Protein AF-0000000068853635 (afdb_homodimer)

InterPro domains:
  IPR000634 Serine/threonine dehydratase, pyridoxal-phosphate-binding site [PS00165] (50-63)
  IPR001926 Tryptophan synthase beta chain-like, PALP domain [PF00291] (19-96)
  IPR001926 Tryptophan synthase beta chain-like, PALP domain [PF00291] (135-318)
  IPR036052 Tryptophan synthase beta chain-like, PALP domain superfamily [G3DSA:3.40.50.1100] (12-57)
  IPR036052 Tryptophan synthase beta chain-like, PALP domain superfamily [G3DSA:3.40.50.1100] (58-98)
  IPR036052 Tryptophan synthase beta chain-like, PALP domain superfamily [G3DSA:3.40.50.1100] (142-321)
  IPR036052 Tryptophan synthase beta chain-like, PALP domain superfamily [SSF53686] (8-321)
  IPR050147 Serine/Threonine Dehydratase [PTHR48078] (134-330)

Sequence (672 aa):
MPIAPDRVRGALETIRSRVVRTPLLESPLLNELVRSRRGVADARVFVKAECLQHTGAFKFRGALHKLLCMDDETRGRGVCAFSSGNFAQAGAACLTRLPRRPSPLTIATSGRRPLPTTGLNPHRVRYSGGVVLGRTLLHPFDDEDVILGQGTLALELFEQHAEAGAAGGAGGGRVAPLSRLLVPTGGGGMAGGCCLARDAASPQTQVWAIEPEGALNTLYNTVFPPRGWWIQHVGTPATTICDALQANAPGHVTFAINSRGLAGAAAVGDADVIEAMRVAFETLKLVLEPSGALGLAALLSGQVPLRDGEGVAVVACGGNVALPDFLGLVQRERTQMPIAPDRVRGALETIRSRVVRTPLLESPLLNELVRSRRGVADARVFVKAECLQHTGAFKFRGALHKLLCMDDETRGRGVCAFSSGNFAQAGAACLTRLPRRPSPLTIATSGRRPLPTTGLNPHRVRYSGGVVLGRTLLHPFDDEDVILGQGTLALELFEQHAEAGAAGGAGGGRVAPLSRLLVPTGGGGMAGGCCLARDAASPQTQVWAIEPEGALNTLYNTVFPPRGWWIQHVGTPATTICDALQANAPGHVTFAINSRGLAGAAAVGDADVIEAMRVAFETLKLVLEPSGALGLAALLSGQVPLRDGEGVAVVACGGNVALPDFLGLVQRERTQ

Organism: Emiliania huxleyi (strain CCMP1516) (NCBI:txid280463)

Solvent-accessible surface area (backbone atoms only — not comparable to full-atom values): 33153 Å² total; per-residue (Å²): 128,86,79,63,34,63,52,22,56,56,37,34,68,72,38,55,65,79,48,63,86,50,54,72,42,69,33,69,48,47,24,51,51,45,21,63,72,66,72,37,92,37,48,44,52,36,36,37,37,23,17,60,20,60,87,23,19,42,40,29,42,10,39,41,37,36,58,69,70,44,51,68,69,60,44,54,57,10,37,28,25,68,32,50,48,65,47,29,50,17,40,47,52,41,37,70,41,46,86,60,76,63,31,46,31,32,31,18,27,82,80,52,80,62,48,80,62,76,68,45,60,66,89,39,52,40,79,32,79,44,88,60,87,83,34,45,73,49,54,89,24,58,30,72,50,24,14,29,19,33,7,30,59,44,46,52,46,55,52,50,51,52,53,42,24,73,47,27,34,77,75,62,40,78,50,52,63,55,48,32,37,29,28,43,32,26,36,26,14,52,44,24,11,34,32,30,22,26,65,57,75,37,70,78,39,35,36,28,40,27,24,45,60,38,27,53,21,16,55,46,42,64,62,55,44,56,95,82,50,64,71,76,54,52,72,57,75,58,69,50,78,33,70,85,25,56,36,54,43,48,28,72,60,16,40,65,45,35,64,72,44,46,71,46,59,36,63,37,52,65,69,44,21,44,50,26,30,52,47,34,34,68,51,54,19,33,38,47,15,51,48,12,14,36,16,51,15,29,56,69,69,58,56,48,93,81,58,67,57,34,18,38,35,25,35,29,39,20,16,78,48,57,67,71,59,48,50,53,55,61,55,53,55,75,75,103,128,85,80,61,33,62,52,23,56,57,36,35,69,73,38,55,62,78,50,62,85,51,54,72,42,68,34,69,50,47,24,49,50,45,20,63,73,67,73,37,91,36,47,43,52,35,36,37,37,24,18,61,21,60,88,22,21,44,42,30,41,10,38,42,37,36,57,69,72,43,52,68,69,60,44,52,59,10,36,30,25,67,33,51,48,67,46,30,48,14,40,50,51,41,38,71,41,45,85,60,76,62,30,47,32,33,31,17,27,84,79,54,78,63,47,81,61,77,69,48,61,66,90,40,54,40,80,33,80,45,87,59,85,83,34,46,72,49,56,88,24,58,31,72,51,24,14,28,18,32,7,29,57,44,46,51,47,54,51,50,50,52,52,40,23,72,46,26,34,77,76,61,42,80,50,52,63,54,50,33,36,30,28,43,32,26,35,26,13,50,45,24,11,34,33,31,23,26,65,57,75,38,69,78,38,34,36,27,39,27,25,44,58,39,26,54,21,18,55,46,40,65,61,54,45,57,96,80,50,63,72,75,54,52,70,59,76,57,73,50,79,33,70,83,25,54,36,53,42,49,28,70,61,17,41,66,44,34,64,72,45,47,71,46,59,36,64,36,50,65,70,43,21,44,50,26,31,51,48,35,34,66,50,54,19,33,37,47,16,51,48,12,13,34,16,52,14,28,57,67,70,58,56,49,92,80,58,69,58,34,19,38,35,24,37,29,40,20,16,79,48,55,67,70,59,48,51,55,55,60,54,53,56,74,75,102

Foldseek 3Di:
DDDALCVLVVLCVLCVVPKDLADWDWFPVLQVLLCVLQVFDAETEIERLQCPMVLRFLLLQLLLQVLSPDDPVQVQQAEEEEAQDSNLLSNQVNLVPDPDDRGAYEYQHCPDPRDPSVPRPVVRYHYDVDDDPSHHYDYSAQDPRSLSRLLNSLLSVLVNQCVCQVVCHVPNHRRFQAAEEEEEAAQQSNVLSVLSSCVVRPVNYAYEYEYAPQAPQECQCDLVNDPPPHRVQQPPAGDEQQVVRRHSYHHPNSCVRCSPRHPYYFYAYRLLLLVQQVCCCVGVVAAARSSLSRRVSCSSVVRDDDHHRHYYYYYSGGRDDDPVRNCVSNVVSVVD/DDDALCVLVVLCVLCVVPKDLADWDWFPVLQVLLCVLQVFDAETEIERLQCPMVLRFLLLQLLLQVLSPDDPVQQQQAEEEEAQDSNLLSNQVNLVPDPDDRGAYEYQHCPDPRDPSVPRPVVRYHYDVDDDPSHHYDYSAQDPRSLSRLLNSLLSVLVNQCVCQVVCHVPNHRRFQAAEEEEEAAQQSNVLSVLSNCVVRPVNYAYEYEYAPQAPQECQCDQVNDPPPHRVQQPPAGDEQQVVRRHSYHHPNSCVRCSPRHPYYFYAYRLLLLVQQVCCCVGVVAAARSSLSRRVSCSSVVRDDDHHRHYYYYYSGGRDDDPVRNCVSNVVSVVD

Radius of gyration: 24.74 Å; Cα contacts (8 Å, |Δi|>4): 1586; chains: 2; bounding box: 59×78×57 Å

Secondary structure (DSSP, 8-state):
-PPPTTHHHHHHHHHGGGS----EE--HHHHHHHHHHHT-S-EEEEEE-GGGSGGGBTHHHHHHHHHHHS-HHHHHT-EEEESSSHHHHHHHHHHHHSSSS-PPEEEE-SSS-----TTS-TTTEEEESSPPTTSEEE-SSS-HHHHHHHHHHHHHHHHHHHHHHHT-TTTSS-PPPEEEEEEE-SSSHHHHHHHHHHHHH-TTSEEEEEEETT---SHHHHHS--TT--STTTTPPP-SS-GGG--SS--HHHHHHHHHH-SEEEEE-HHHHHHHHHHHHHHH-B---GGGGHHHHHHHHT-S---TTEEEEEE--B----HHHHHHHHHHGGG-/-PPPTTHHHHHHHHHGGGS----EE--HHHHHHHHHHHT-S-EEEEEE-GGGSGGGBTHHHHHHHHHHHS-HHHHHT-EEEESSSHHHHHHHHHHHHSSSS-PPEEEE-SSSPPP--TTS-TTTEEEESSPPTTSEEE-SSS-HHHHHHHHHHHHHHHHHHHHHHHTTTTTSSPPPPEEEEEEE-SSSHHHHHHHHHHHHH-TTSEEEEEEETT---SHHHHHS--TT--STTTTPPP-SS-GGG--SS--HHHHHHHHHH-SEEEEE-HHHHHHHHHHHHHHH-B---GGGGHHHHHHHHT-S---TTEEEEEE--B----HHHHHHHHHHGGG-

Structure (mmCIF, N/CA/C/O backbone):
data_AF-0000000068853635-model_v1
#
loop_
_entity.id
_entity.type
_entity.pdbx_description
1 polymer 'Tryptophan synthase beta chain-like PALP domain-containing protein'
#
loop_
_atom_site.group_PDB
_atom_site.id
_atom_site.type_symbol
_atom_site.label_atom_id
_atom_site.label_alt_id
_atom_site.label_comp_id
_atom_site.label_asym_id
_atom_site.label_entity_id
_atom_site.label_seq_id
_atom_site.pdbx_PDB_ins_code
_atom_site.Cartn_x
_atom_site.Cartn_y
_atom_site.Cartn_z
_atom_site.occupancy
_atom_site.B_iso_or_equiv
_atom_site.auth_seq_id
_atom_site.auth_comp_id
_atom_site.auth_asym_id
_atom_site.auth_atom_id
_atom_site.pdbx_PDB_model_num
ATOM 1 N N . MET A 1 1 ? 7.695 -37.344 -2.398 1 55.78 1 MET A N 1
ATOM 2 C CA . MET A 1 1 ? 6.809 -37.344 -1.239 1 55.78 1 MET A CA 1
ATOM 3 C C . MET A 1 1 ? 6.031 -36.031 -1.172 1 55.78 1 MET A C 1
ATOM 5 O O . MET A 1 1 ? 6.551 -34.969 -1.535 1 55.78 1 MET A O 1
ATOM 9 N N . PRO A 1 2 ? 4.766 -36.125 -0.905 1 79.69 2 PRO A N 1
ATOM 10 C CA . PRO A 1 2 ? 3.967 -34.906 -0.801 1 79.69 2 PRO A CA 1
ATOM 11 C C . PRO A 1 2 ? 4.516 -33.938 0.233 1 79.69 2 PRO A C 1
ATOM 13 O O . PRO A 1 2 ? 5.086 -34.344 1.244 1 79.69 2 PRO A O 1
ATOM 16 N N . ILE A 1 3 ? 4.723 -32.719 -0.139 1 89.69 3 ILE A N 1
ATOM 17 C CA . ILE A 1 3 ? 5.168 -31.672 0.769 1 89.69 3 ILE A CA 1
ATOM 18 C C . ILE A 1 3 ? 4.137 -31.469 1.876 1 89.69 3 ILE A C 1
ATOM 20 O O . ILE A 1 3 ? 2.953 -31.25 1.6 1 89.69 3 ILE A O 1
ATOM 24 N N . ALA A 1 4 ? 4.531 -31.656 3.166 1 92.81 4 ALA A N 1
ATOM 25 C CA . ALA A 1 4 ? 3.635 -31.422 4.297 1 92.81 4 ALA A CA 1
ATOM 26 C C . ALA A 1 4 ? 3.213 -29.969 4.379 1 92.81 4 ALA A C 1
ATOM 28 O O . ALA A 1 4 ? 4.059 -29.062 4.348 1 92.81 4 ALA A O 1
ATOM 29 N N . PRO A 1 5 ? 1.964 -29.734 4.574 1 93 5 PRO A N 1
ATOM 30 C CA . PRO A 1 5 ? 1.455 -28.359 4.586 1 93 5 PRO A CA 1
ATOM 31 C C . PRO A 1 5 ? 2.09 -27.516 5.684 1 93 5 PRO A C 1
ATOM 33 O O . PRO A 1 5 ? 2.318 -26.312 5.484 1 93 5 PRO A O 1
ATOM 36 N N . ASP A 1 6 ? 2.48 -28.094 6.703 1 94.88 6 ASP A N 1
ATOM 37 C CA . ASP A 1 6 ? 2.99 -27.344 7.848 1 94.88 6 ASP A CA 1
ATOM 38 C C . ASP A 1 6 ? 4.387 -26.797 7.562 1 94.88 6 ASP A C 1
ATOM 40 O O . ASP A 1 6 ? 4.875 -25.922 8.289 1 94.88 6 ASP A O 1
ATOM 44 N N . ARG A 1 7 ? 4.969 -27.25 6.555 1 97.06 7 ARG A N 1
ATOM 45 C CA . ARG A 1 7 ? 6.297 -26.75 6.191 1 97.06 7 ARG A CA 1
ATOM 46 C C . ARG A 1 7 ? 6.246 -25.281 5.789 1 97.06 7 ARG A C 1
ATOM 48 O O . ARG A 1 7 ? 7.258 -24.594 5.848 1 97.06 7 ARG A O 1
ATOM 55 N N . VAL A 1 8 ? 5.102 -24.797 5.359 1 98.19 8 VAL A N 1
ATOM 56 C CA . VAL A 1 8 ? 4.961 -23.391 5.02 1 98.19 8 VAL A CA 1
ATOM 57 C C . VAL A 1 8 ? 5.137 -22.531 6.273 1 98.19 8 VAL A C 1
ATOM 59 O O . VAL A 1 8 ? 5.668 -21.422 6.207 1 98.19 8 VAL A O 1
ATOM 62 N N . ARG A 1 9 ? 4.762 -23.078 7.406 1 97.88 9 ARG A N 1
ATOM 63 C CA . ARG A 1 9 ? 4.949 -22.359 8.664 1 97.88 9 ARG A CA 1
ATOM 64 C C . ARG A 1 9 ? 6.434 -22.219 9 1 97.88 9 ARG A C 1
ATOM 66 O O . ARG A 1 9 ? 6.867 -21.172 9.477 1 97.88 9 ARG A O 1
ATOM 73 N N . GLY A 1 10 ? 7.117 -23.312 8.797 1 97.62 10 GLY A N 1
ATOM 74 C CA . GLY A 1 10 ? 8.555 -23.25 8.969 1 97.62 10 GLY A CA 1
ATOM 75 C C . GLY A 1 10 ? 9.219 -22.234 8.055 1 97.62 10 GLY A C 1
ATOM 76 O O . GLY A 1 10 ? 10.133 -21.516 8.477 1 97.62 10 GLY A O 1
ATOM 77 N N . ALA A 1 11 ? 8.758 -22.172 6.832 1 98.38 11 ALA A N 1
ATOM 78 C CA . ALA A 1 11 ? 9.273 -21.203 5.879 1 98.38 11 ALA A CA 1
ATOM 79 C C . ALA A 1 11 ? 9.031 -19.766 6.363 1 98.38 11 ALA A C 1
ATOM 81 O O . ALA A 1 11 ? 9.906 -18.906 6.254 1 98.38 11 ALA A O 1
ATOM 82 N N . LEU A 1 12 ? 7.82 -19.484 6.891 1 98.06 12 LEU A N 1
ATOM 83 C CA . LEU A 1 12 ? 7.492 -18.156 7.402 1 98.06 12 LEU A CA 1
ATOM 84 C C . LEU A 1 12 ? 8.43 -17.781 8.547 1 98.06 12 LEU A C 1
ATOM 86 O O . LEU A 1 12 ? 8.914 -16.641 8.602 1 98.06 12 LEU A O 1
ATOM 90 N N . GLU A 1 13 ? 8.695 -18.672 9.453 1 96.56 13 GLU A N 1
ATOM 91 C CA . GLU A 1 13 ? 9.609 -18.391 10.562 1 96.56 13 GLU A CA 1
ATOM 92 C C . GLU A 1 13 ? 11 -18.031 10.062 1 96.56 13 GLU A C 1
ATOM 94 O O . GLU A 1 13 ? 11.68 -17.188 10.648 1 96.56 13 GLU A O 1
ATOM 99 N N . THR A 1 14 ? 11.359 -18.672 9.023 1 95.44 14 THR A N 1
ATOM 100 C CA . THR A 1 14 ? 12.68 -18.469 8.453 1 95.44 14 THR A CA 1
ATOM 101 C C . THR A 1 14 ? 12.805 -17.078 7.859 1 95.44 14 THR A C 1
ATOM 103 O O . THR A 1 14 ? 13.852 -16.422 7.988 1 95.44 14 THR A O 1
ATOM 106 N N . ILE A 1 15 ? 11.664 -16.547 7.266 1 95.31 15 ILE A N 1
ATOM 107 C CA . ILE A 1 15 ? 11.859 -15.336 6.469 1 95.31 15 ILE A CA 1
ATOM 108 C C . ILE A 1 15 ? 11.172 -14.148 7.145 1 95.31 15 ILE A C 1
ATOM 110 O O . ILE A 1 15 ? 11.328 -13.008 6.719 1 95.31 15 ILE A O 1
ATOM 114 N N . ARG A 1 16 ? 10.445 -14.32 8.188 1 93 16 ARG A N 1
ATOM 115 C CA . ARG A 1 16 ? 9.516 -13.359 8.773 1 93 16 ARG A CA 1
ATOM 116 C C . ARG A 1 16 ? 10.211 -12.031 9.062 1 93 16 ARG A C 1
ATOM 118 O O . ARG A 1 16 ? 9.641 -10.961 8.836 1 93 16 ARG A O 1
ATOM 125 N N . SER A 1 17 ? 11.398 -12.07 9.492 1 87.81 17 SER A N 1
ATOM 126 C CA . SER A 1 17 ? 12.086 -10.852 9.914 1 87.81 17 SER A CA 1
ATOM 127 C C . SER A 1 17 ? 12.703 -10.125 8.727 1 87.81 17 SER A C 1
ATOM 129 O O . SER A 1 17 ? 13.227 -9.016 8.875 1 87.81 17 SER A O 1
ATOM 131 N N . ARG A 1 18 ? 12.562 -10.695 7.555 1 89.19 18 ARG A N 1
ATOM 132 C CA . ARG A 1 18 ? 13.273 -10.125 6.414 1 89.19 18 ARG A CA 1
ATOM 133 C C . ARG A 1 18 ? 12.312 -9.781 5.281 1 89.19 18 ARG A C 1
ATOM 135 O O . ARG A 1 18 ? 12.742 -9.328 4.215 1 89.19 18 ARG A O 1
ATOM 142 N N . VAL A 1 19 ? 11.102 -10.039 5.512 1 91.81 19 VAL A N 1
ATOM 143 C CA . VAL A 1 19 ? 10.086 -9.68 4.523 1 91.81 19 VAL A CA 1
ATOM 144 C C . VAL A 1 19 ? 9.133 -8.641 5.113 1 91.81 19 VAL A C 1
ATOM 146 O O . VAL A 1 19 ? 9.047 -8.492 6.332 1 91.81 19 VAL A O 1
ATOM 149 N N . VAL A 1 20 ? 8.523 -7.926 4.211 1 89.56 20 VAL A N 1
ATOM 150 C CA . VAL A 1 20 ? 7.434 -7.047 4.621 1 89.56 20 VAL A CA 1
ATOM 151 C C . VAL A 1 20 ? 6.168 -7.871 4.848 1 89.56 20 VAL A C 1
ATOM 153 O O . VAL A 1 20 ? 5.777 -8.672 3.992 1 89.56 20 VAL A O 1
ATOM 156 N N . ARG A 1 21 ? 5.617 -7.773 6.105 1 92.69 21 ARG A N 1
ATOM 157 C CA . ARG A 1 21 ? 4.246 -8.258 6.25 1 92.69 21 ARG A CA 1
ATOM 158 C C . ARG A 1 21 ? 3.271 -7.363 5.492 1 92.69 21 ARG A C 1
ATOM 160 O O . ARG A 1 21 ? 2.703 -6.43 6.066 1 92.69 21 ARG A O 1
ATOM 167 N N . THR A 1 22 ? 3.104 -7.68 4.211 1 95.38 22 THR A N 1
ATOM 168 C CA . THR A 1 22 ? 2.305 -6.805 3.359 1 95.38 22 THR A CA 1
ATOM 169 C C . THR A 1 22 ? 0.861 -6.746 3.848 1 95.38 22 THR A C 1
ATOM 171 O O . THR A 1 22 ? 0.356 -7.711 4.426 1 95.38 22 THR A O 1
ATOM 174 N N . PRO A 1 23 ? 0.179 -5.656 3.67 1 93.69 23 PRO A N 1
ATOM 175 C CA . PRO A 1 23 ? -1.163 -5.5 4.238 1 93.69 23 PRO A CA 1
ATOM 176 C C . PRO A 1 23 ? -2.221 -6.305 3.484 1 93.69 23 PRO A C 1
ATOM 178 O O . PRO A 1 23 ? -2.016 -6.664 2.322 1 93.69 23 PRO A O 1
ATOM 181 N N . LEU A 1 24 ? -3.203 -6.707 4.203 1 95.06 24 LEU A N 1
ATOM 182 C CA . LEU A 1 24 ? -4.473 -7.145 3.637 1 95.06 24 LEU A CA 1
ATOM 183 C C . LEU A 1 24 ? -5.469 -5.992 3.57 1 95.06 24 LEU A C 1
ATOM 185 O O . LEU A 1 24 ? -6.004 -5.57 4.598 1 95.06 24 LEU A O 1
ATOM 189 N N . LEU A 1 25 ? -5.73 -5.559 2.355 1 94.12 25 LEU A N 1
ATOM 190 C CA . LEU A 1 25 ? -6.504 -4.332 2.18 1 94.12 25 LEU A CA 1
ATOM 191 C C . LEU A 1 25 ? -7.965 -4.648 1.88 1 94.12 25 LEU A C 1
ATOM 193 O O . LEU A 1 25 ? -8.266 -5.668 1.257 1 94.12 25 LEU A O 1
ATOM 197 N N . GLU A 1 26 ? -8.797 -3.801 2.318 1 90.88 26 GLU A N 1
ATOM 198 C CA . GLU A 1 26 ? -10.211 -3.768 1.957 1 90.88 26 GLU A CA 1
ATOM 199 C C . GLU A 1 26 ? -10.672 -2.346 1.652 1 90.88 26 GLU A C 1
ATOM 201 O O . GLU A 1 26 ? -10.281 -1.4 2.342 1 90.88 26 GLU A O 1
ATOM 206 N N . SER A 1 27 ? -11.414 -2.232 0.584 1 89 27 SER A N 1
ATOM 207 C CA . SER A 1 27 ? -11.945 -0.941 0.157 1 89 27 SER A CA 1
ATOM 208 C C . SER A 1 27 ? -13.461 -0.979 0.035 1 89 27 SER A C 1
ATOM 210 O O . SER A 1 27 ? -14.008 -1.791 -0.714 1 89 27 SER A O 1
ATOM 212 N N . PRO A 1 28 ? -14.148 -0.099 0.731 1 83.56 28 PRO A N 1
ATOM 213 C CA . PRO A 1 28 ? -15.602 -0.037 0.565 1 83.56 28 PRO A CA 1
ATOM 214 C C . PRO A 1 28 ? -16.016 0.24 -0.877 1 83.56 28 PRO A C 1
ATOM 216 O O . PRO A 1 28 ? -17.031 -0.289 -1.343 1 83.56 28 PRO A O 1
ATOM 219 N N . LEU A 1 29 ? -15.242 1.079 -1.535 1 85.94 29 LEU A N 1
ATOM 220 C CA . LEU A 1 29 ? -15.531 1.387 -2.932 1 85.94 29 LEU A CA 1
ATOM 221 C C . LEU A 1 29 ? -15.398 0.142 -3.803 1 85.94 29 LEU A C 1
ATOM 223 O O . LEU A 1 29 ? -16.219 -0.085 -4.699 1 85.94 29 LEU A O 1
ATOM 227 N N . LEU A 1 30 ? -14.383 -0.593 -3.516 1 93.31 30 LEU A N 1
ATOM 228 C CA . LEU A 1 30 ? -14.188 -1.833 -4.258 1 93.31 30 LEU A CA 1
ATOM 229 C C . LEU A 1 30 ? -15.305 -2.828 -3.957 1 93.31 30 LEU A C 1
ATOM 231 O O . LEU A 1 30 ? -15.828 -3.477 -4.867 1 93.31 30 LEU A O 1
ATOM 235 N N . ASN A 1 31 ? -15.656 -2.975 -2.717 1 91.44 31 ASN A N 1
ATOM 236 C CA . ASN A 1 31 ? -16.766 -3.848 -2.332 1 91.44 31 ASN A CA 1
ATOM 237 C C . ASN A 1 31 ? -18.047 -3.479 -3.066 1 91.44 31 ASN A C 1
ATOM 239 O O . ASN A 1 31 ? -18.719 -4.348 -3.625 1 91.44 31 ASN A O 1
ATOM 243 N N . GLU A 1 32 ? -18.328 -2.217 -3.08 1 89.62 32 GLU A N 1
ATOM 244 C CA . GLU A 1 32 ? -19.531 -1.741 -3.74 1 89.62 32 GLU A CA 1
ATOM 245 C C . GLU A 1 32 ? -19.5 -2.029 -5.238 1 89.62 32 GLU A C 1
ATOM 247 O O . GLU A 1 32 ? -20.5 -2.465 -5.816 1 89.62 32 GLU A O 1
ATOM 252 N N . LEU A 1 33 ? -18.391 -1.762 -5.809 1 93.12 33 LEU A N 1
ATOM 253 C CA . LEU A 1 33 ? -18.219 -2.004 -7.234 1 93.12 33 LEU A CA 1
ATOM 254 C C . LEU A 1 33 ? -18.438 -3.477 -7.566 1 93.12 33 LEU A C 1
ATOM 256 O O . LEU A 1 33 ? -19.156 -3.803 -8.516 1 93.12 33 LEU A O 1
ATOM 260 N N . VAL A 1 34 ? -17.859 -4.344 -6.785 1 95.94 34 VAL A N 1
ATOM 261 C CA . VAL A 1 34 ? -17.969 -5.777 -7.02 1 95.94 34 VAL A CA 1
ATOM 262 C C . VAL A 1 34 ? -19.422 -6.223 -6.789 1 95.94 34 VAL A C 1
ATOM 264 O O . VAL A 1 34 ? -19.969 -6.988 -7.582 1 95.94 34 VAL A O 1
ATOM 267 N N . ARG A 1 35 ? -20.047 -5.723 -5.762 1 94.31 35 ARG A N 1
ATOM 268 C CA . ARG A 1 35 ? -21.438 -6.07 -5.492 1 94.31 35 ARG A CA 1
ATOM 269 C C . ARG A 1 35 ? -22.328 -5.66 -6.648 1 94.31 35 ARG A C 1
ATOM 271 O O . ARG A 1 35 ? -23.172 -6.449 -7.098 1 94.31 35 ARG A O 1
ATOM 278 N N . SER A 1 36 ? -22.109 -4.504 -7.074 1 94.56 36 SER A N 1
ATOM 279 C CA . SER A 1 36 ? -22.906 -3.982 -8.172 1 94.56 36 SER A CA 1
ATOM 280 C C . SER A 1 36 ? -22.688 -4.785 -9.453 1 94.56 36 SER A C 1
ATOM 282 O O . SER A 1 36 ? -23.656 -5.195 -10.109 1 94.56 36 SER A O 1
ATOM 284 N N . ARG A 1 37 ? -21.484 -5.066 -9.828 1 95.06 37 ARG A N 1
ATOM 285 C CA . ARG A 1 37 ? -21.141 -5.754 -11.07 1 95.06 37 ARG A CA 1
ATOM 286 C C . ARG A 1 37 ? -21.578 -7.215 -11.023 1 95.06 37 ARG A C 1
ATOM 288 O O . ARG A 1 37 ? -21.953 -7.789 -12.047 1 95.06 37 ARG A O 1
ATOM 295 N N . ARG A 1 38 ? -21.469 -7.766 -9.852 1 96.19 38 ARG A N 1
ATOM 296 C CA . ARG A 1 38 ? -21.688 -9.203 -9.734 1 96.19 38 ARG A CA 1
ATOM 297 C C . ARG A 1 38 ? -23.125 -9.5 -9.32 1 96.19 38 ARG A C 1
ATOM 299 O O . ARG A 1 38 ? -23.531 -10.664 -9.258 1 96.19 38 ARG A O 1
ATOM 306 N N . GLY A 1 39 ? -23.938 -8.516 -9.023 1 94.94 39 GLY A N 1
ATOM 307 C CA . GLY A 1 39 ? -25.344 -8.68 -8.68 1 94.94 39 GLY A CA 1
ATOM 308 C C . GLY A 1 39 ? -25.562 -9.359 -7.348 1 94.94 39 GLY A C 1
ATOM 309 O O . GLY A 1 39 ? -26.438 -10.234 -7.223 1 94.94 39 GLY A O 1
ATOM 310 N N . VAL A 1 40 ? -24.688 -9.047 -6.391 1 93.81 40 VAL A N 1
ATOM 311 C CA . VAL A 1 40 ? -24.844 -9.594 -5.047 1 93.81 40 VAL A CA 1
ATOM 312 C C . VAL A 1 40 ? -25.062 -8.453 -4.051 1 93.81 40 VAL A C 1
ATOM 314 O O . VAL A 1 40 ? -24.609 -7.324 -4.281 1 93.81 40 VAL A O 1
ATOM 317 N N . ALA A 1 41 ? -25.719 -8.719 -2.961 1 90.81 41 ALA A N 1
ATOM 318 C CA . ALA A 1 41 ? -26.047 -7.688 -1.98 1 90.81 41 ALA A CA 1
ATOM 319 C C . ALA A 1 41 ? -24.922 -7.496 -0.976 1 90.81 41 ALA A C 1
ATOM 321 O O . ALA A 1 41 ? -24.703 -6.391 -0.472 1 90.81 41 ALA A O 1
ATOM 322 N N . ASP A 1 42 ? -24.266 -8.641 -0.708 1 90.31 42 ASP A N 1
ATOM 323 C CA . ASP A 1 42 ? -23.203 -8.602 0.295 1 90.31 42 ASP A CA 1
ATOM 324 C C . ASP A 1 42 ? -22 -9.438 -0.145 1 90.31 42 ASP A C 1
ATOM 326 O O . ASP A 1 42 ? -22.141 -10.617 -0.459 1 90.31 42 ASP A O 1
ATOM 330 N N . ALA A 1 43 ? -20.953 -8.789 -0.232 1 92.75 43 ALA A N 1
ATOM 331 C CA . ALA A 1 43 ? -19.656 -9.422 -0.53 1 92.75 43 ALA A CA 1
ATOM 332 C C . ALA A 1 43 ? -18.5 -8.523 -0.104 1 92.75 43 ALA A C 1
ATOM 334 O O . ALA A 1 43 ? -18.594 -7.297 -0.169 1 92.75 43 ALA A O 1
ATOM 335 N N . ARG A 1 44 ? -17.484 -9.18 0.362 1 93.12 44 ARG A N 1
ATOM 336 C CA . ARG A 1 44 ? -16.297 -8.445 0.773 1 93.12 44 ARG A CA 1
ATOM 337 C C . ARG A 1 44 ? -15.062 -8.922 0.005 1 93.12 44 ARG A C 1
ATOM 339 O O . ARG A 1 44 ? -14.891 -10.125 -0.212 1 93.12 44 ARG A O 1
ATOM 346 N N . VAL A 1 45 ? -14.312 -7.98 -0.411 1 95.56 45 VAL A N 1
ATOM 347 C CA . VAL A 1 45 ? -13.109 -8.281 -1.181 1 95.56 45 VAL A CA 1
ATOM 348 C C . VAL A 1 45 ? -11.875 -7.887 -0.379 1 95.56 45 VAL A C 1
ATOM 350 O O . VAL A 1 45 ? -11.758 -6.75 0.085 1 95.56 45 VAL A O 1
ATOM 353 N N . PHE A 1 46 ? -10.984 -8.82 -0.213 1 95.88 46 PHE A N 1
ATOM 354 C CA . PHE A 1 46 ? -9.719 -8.602 0.467 1 95.88 46 PHE A CA 1
ATOM 355 C C . PHE A 1 46 ? -8.555 -8.727 -0.511 1 95.88 46 PHE A C 1
ATOM 357 O O . PHE A 1 46 ? -8.516 -9.648 -1.325 1 95.88 46 PHE A O 1
ATOM 364 N N . VAL A 1 47 ? -7.652 -7.746 -0.454 1 97.56 47 VAL A N 1
ATOM 365 C CA . VAL A 1 47 ? -6.543 -7.723 -1.402 1 97.56 47 VAL A CA 1
ATOM 366 C C . VAL A 1 47 ? -5.219 -7.832 -0.651 1 97.56 47 VAL A C 1
ATOM 368 O O . VAL A 1 47 ? -4.867 -6.941 0.129 1 97.56 47 VAL A O 1
ATOM 371 N N . LYS A 1 48 ? -4.508 -8.953 -0.794 1 98.25 48 LYS A N 1
ATOM 372 C CA . LYS A 1 48 ? -3.158 -9.094 -0.255 1 98.25 48 LYS A CA 1
ATOM 373 C C . LYS A 1 48 ? -2.137 -8.375 -1.131 1 98.25 48 LYS A C 1
ATOM 375 O O . LYS A 1 48 ? -1.795 -8.852 -2.215 1 98.25 48 LYS A O 1
ATOM 380 N N . ALA A 1 49 ? -1.625 -7.262 -0.636 1 98.06 49 ALA A N 1
ATOM 381 C CA . ALA A 1 49 ? -0.885 -6.312 -1.465 1 98.06 49 ALA A CA 1
ATOM 382 C C . ALA A 1 49 ? 0.593 -6.684 -1.537 1 98.06 49 ALA A C 1
ATOM 384 O O . ALA A 1 49 ? 1.456 -5.91 -1.118 1 98.06 49 ALA A O 1
ATOM 385 N N . GLU A 1 50 ? 0.916 -7.719 -2.27 1 97.88 50 GLU A N 1
ATOM 386 C CA . GLU A 1 50 ? 2.291 -8.195 -2.402 1 97.88 50 GLU A CA 1
ATOM 387 C C . GLU A 1 50 ? 3.092 -7.305 -3.348 1 97.88 50 GLU A C 1
ATOM 389 O O . GLU A 1 50 ? 4.32 -7.398 -3.406 1 97.88 50 GLU A O 1
ATOM 394 N N . CYS A 1 51 ? 2.389 -6.422 -4.078 1 97 51 CYS A N 1
ATOM 395 C CA . CYS A 1 51 ? 3.086 -5.418 -4.871 1 97 51 CYS A CA 1
ATOM 396 C C . CYS A 1 51 ? 3.895 -4.484 -3.977 1 97 51 CYS A C 1
ATOM 398 O O . CYS A 1 51 ? 4.766 -3.758 -4.457 1 97 51 CYS A O 1
ATOM 400 N N . LEU A 1 52 ? 3.648 -4.539 -2.699 1 95.75 52 LEU A N 1
ATOM 401 C CA . LEU A 1 52 ? 4.34 -3.67 -1.752 1 95.75 52 LEU A CA 1
ATOM 402 C C . LEU A 1 52 ? 5.477 -4.414 -1.06 1 95.75 52 LEU A C 1
ATOM 404 O O . LEU A 1 52 ? 6.109 -3.879 -0.149 1 95.75 52 LEU A O 1
ATOM 408 N N . GLN A 1 53 ? 5.75 -5.617 -1.433 1 94.25 53 GLN A N 1
ATOM 409 C CA . GLN A 1 53 ? 6.891 -6.371 -0.929 1 94.25 53 GLN A CA 1
ATOM 410 C C . GLN A 1 53 ? 8.203 -5.816 -1.481 1 94.25 53 GLN A C 1
ATOM 412 O O . GLN A 1 53 ? 8.203 -5.059 -2.453 1 94.25 53 GLN A O 1
ATOM 417 N N . HIS A 1 54 ? 9.328 -6.176 -0.762 1 90 54 HIS A N 1
ATOM 418 C CA . HIS A 1 54 ? 10.633 -5.852 -1.335 1 90 54 HIS A CA 1
ATOM 419 C C . HIS A 1 54 ? 10.68 -6.199 -2.818 1 90 54 HIS A C 1
ATOM 421 O O . HIS A 1 54 ? 10.188 -7.25 -3.23 1 90 54 HIS A O 1
ATOM 427 N N . THR A 1 55 ? 11.188 -5.312 -3.617 1 88.94 55 THR A N 1
ATOM 428 C CA . THR A 1 55 ? 11.375 -5.438 -5.059 1 88.94 55 THR A CA 1
ATOM 429 C C . THR A 1 55 ? 10.031 -5.336 -5.789 1 88.94 55 THR A C 1
ATOM 431 O O . THR A 1 55 ? 9.961 -5.562 -6.996 1 88.94 55 THR A O 1
ATOM 434 N N . GLY A 1 56 ? 8.938 -5.133 -5.074 1 93.5 56 GLY A N 1
ATOM 435 C CA . GLY A 1 56 ? 7.664 -4.777 -5.691 1 93.5 56 GLY A CA 1
ATOM 436 C C . GLY A 1 56 ? 6.84 -5.988 -6.09 1 93.5 56 GLY A C 1
ATOM 437 O O . GLY A 1 56 ? 5.883 -5.867 -6.859 1 93.5 56 GLY A O 1
ATOM 438 N N . ALA A 1 57 ? 7.254 -7.168 -5.602 1 95.12 57 ALA A N 1
ATOM 439 C CA . ALA A 1 57 ? 6.5 -8.359 -6.004 1 95.12 57 ALA A CA 1
ATOM 440 C C . ALA A 1 57 ? 6.656 -9.477 -4.977 1 95.12 57 ALA A C 1
ATOM 442 O O . ALA A 1 57 ? 7.617 -9.492 -4.203 1 95.12 57 ALA A O 1
ATOM 443 N N . PHE A 1 58 ? 5.773 -10.477 -5.004 1 96.88 58 PHE A N 1
ATOM 444 C CA . PHE A 1 58 ? 5.707 -11.602 -4.078 1 96.88 58 PHE A CA 1
ATOM 445 C C . PHE A 1 58 ? 6.949 -12.477 -4.203 1 96.88 58 PHE A C 1
ATOM 447 O O . PHE A 1 58 ? 7.301 -13.195 -3.268 1 96.88 58 PHE A O 1
ATOM 454 N N . LYS A 1 59 ? 7.656 -12.406 -5.348 1 95 59 LYS A N 1
ATOM 455 C CA . LYS A 1 59 ? 8.742 -13.328 -5.656 1 95 59 LYS A CA 1
ATOM 456 C C . LYS A 1 59 ? 9.891 -13.188 -4.66 1 95 59 LYS A C 1
ATOM 458 O O . LYS A 1 59 ? 10.703 -14.102 -4.504 1 95 59 LYS A O 1
ATOM 463 N N . PHE A 1 60 ? 9.93 -12.133 -3.971 1 94.44 60 PHE A N 1
ATOM 464 C CA . PHE A 1 60 ? 10.961 -11.914 -2.961 1 94.44 60 PHE A CA 1
ATOM 465 C C . PHE A 1 60 ? 10.906 -12.992 -1.889 1 94.44 60 PHE A C 1
ATOM 467 O O . PHE A 1 60 ? 11.945 -13.461 -1.417 1 94.44 60 PHE A O 1
ATOM 474 N N . ARG A 1 61 ? 9.719 -13.453 -1.512 1 97.31 61 ARG A N 1
ATOM 475 C CA . ARG A 1 61 ? 9.539 -14.445 -0.454 1 97.31 61 ARG A CA 1
ATOM 476 C C . ARG A 1 61 ? 10.203 -15.773 -0.825 1 97.31 61 ARG A C 1
ATOM 478 O O . ARG A 1 61 ? 10.969 -16.328 -0.037 1 97.31 61 ARG A O 1
ATOM 485 N N . GLY A 1 62 ? 9.898 -16.25 -2.031 1 96.94 62 GLY A N 1
ATOM 486 C CA . GLY A 1 62 ? 10.453 -17.516 -2.479 1 96.94 62 GLY A CA 1
ATOM 487 C C . GLY A 1 62 ? 11.961 -17.469 -2.697 1 96.94 62 GLY A C 1
ATOM 488 O O . GLY A 1 62 ? 12.672 -18.391 -2.322 1 96.94 62 GLY A O 1
ATOM 489 N N . ALA A 1 63 ? 12.375 -16.359 -3.346 1 92.75 63 ALA A N 1
ATOM 490 C CA . ALA A 1 63 ? 13.812 -16.203 -3.57 1 92.75 63 ALA A CA 1
ATOM 491 C C . ALA A 1 63 ? 14.578 -16.172 -2.25 1 92.75 63 ALA A C 1
ATOM 493 O O . ALA A 1 63 ? 15.594 -16.859 -2.1 1 92.75 63 ALA A O 1
ATOM 494 N N . LEU A 1 64 ? 14.109 -15.422 -1.31 1 93.56 64 LEU A N 1
ATOM 495 C CA . LEU A 1 64 ? 14.758 -15.312 -0.01 1 93.56 64 LEU A CA 1
ATOM 496 C C . LEU A 1 64 ? 14.789 -16.656 0.703 1 93.56 64 LEU A C 1
ATOM 498 O O . LEU A 1 64 ? 15.828 -17.062 1.229 1 93.56 64 LEU A O 1
ATOM 502 N N . HIS A 1 65 ? 13.672 -17.328 0.752 1 96.56 65 HIS A N 1
ATOM 503 C CA . HIS A 1 65 ? 13.602 -18.609 1.44 1 96.56 65 HIS A CA 1
ATOM 504 C C . HIS A 1 65 ? 14.578 -19.609 0.835 1 96.56 65 HIS A C 1
ATOM 506 O O . HIS A 1 65 ? 15.312 -20.297 1.562 1 96.56 65 HIS A O 1
ATOM 512 N N . LYS A 1 66 ? 14.562 -19.703 -0.515 1 94.56 66 LYS A N 1
ATOM 513 C CA . LYS A 1 66 ? 15.477 -20.609 -1.203 1 94.56 66 LYS A CA 1
ATOM 514 C C . LYS A 1 66 ? 16.922 -20.312 -0.842 1 94.56 66 LYS A C 1
ATOM 516 O O . LYS A 1 66 ? 17.703 -21.219 -0.532 1 94.56 66 LYS A O 1
ATOM 521 N N . LEU A 1 67 ? 17.266 -19.109 -0.858 1 90.25 67 LEU A N 1
ATOM 522 C CA . LEU A 1 67 ? 18.641 -18.703 -0.603 1 90.25 67 LEU A CA 1
ATOM 523 C C . LEU A 1 67 ? 19.031 -18.969 0.85 1 90.25 67 LEU A C 1
ATOM 525 O O . LEU A 1 67 ? 20.156 -19.344 1.138 1 90.25 67 LEU A O 1
ATOM 529 N N . LEU A 1 68 ? 18.125 -18.75 1.776 1 91.56 68 LEU A N 1
ATOM 530 C CA . LEU A 1 68 ? 18.406 -18.984 3.189 1 91.56 68 LEU A CA 1
ATOM 531 C C . LEU A 1 68 ? 18.516 -20.469 3.479 1 91.56 68 LEU A C 1
ATOM 533 O O . LEU A 1 68 ? 19.203 -20.875 4.422 1 91.56 68 LEU A O 1
ATOM 537 N N . CYS A 1 69 ? 17.812 -21.297 2.725 1 93 69 CYS A N 1
ATOM 538 C CA . CYS A 1 69 ? 17.859 -22.75 2.91 1 93 69 CYS A CA 1
ATOM 539 C C . CYS A 1 69 ? 19.125 -23.344 2.312 1 93 69 CYS A C 1
ATOM 541 O O . CYS A 1 69 ? 19.484 -24.484 2.627 1 93 69 CYS A O 1
ATOM 543 N N . MET A 1 70 ? 19.75 -22.578 1.44 1 89 70 MET A N 1
ATOM 544 C CA . MET A 1 70 ? 20.984 -23.062 0.821 1 89 70 MET A CA 1
ATOM 545 C C . MET A 1 70 ? 22.156 -23 1.805 1 89 70 MET A C 1
ATOM 547 O O . MET A 1 70 ? 22.266 -22.047 2.576 1 89 70 MET A O 1
ATOM 551 N N . ASP A 1 71 ? 22.938 -23.984 1.718 1 85.69 71 ASP A N 1
ATOM 552 C CA . ASP A 1 71 ? 24.141 -23.938 2.547 1 85.69 71 ASP A CA 1
ATOM 553 C C . ASP A 1 71 ? 25.125 -22.906 2.02 1 85.69 71 ASP A C 1
ATOM 555 O O . ASP A 1 71 ? 25.094 -22.547 0.84 1 85.69 71 ASP A O 1
ATOM 559 N N . ASP A 1 72 ? 26.016 -22.578 2.875 1 80.69 72 ASP A N 1
ATOM 560 C CA . ASP A 1 72 ? 26.953 -21.484 2.594 1 80.69 72 ASP A CA 1
ATOM 561 C C . ASP A 1 72 ? 27.844 -21.828 1.409 1 80.69 72 ASP A C 1
ATOM 563 O O . ASP A 1 72 ? 28.156 -20.953 0.591 1 80.69 72 ASP A O 1
ATOM 567 N N . GLU A 1 73 ? 28.297 -23.016 1.385 1 80.06 73 GLU A N 1
ATOM 568 C CA . GLU A 1 73 ? 29.203 -23.422 0.317 1 80.06 73 GLU A CA 1
ATOM 569 C C . GLU A 1 73 ? 28.531 -23.344 -1.047 1 80.06 73 GLU A C 1
ATOM 571 O O . GLU A 1 73 ? 29.078 -22.797 -1.994 1 80.06 73 GLU A O 1
ATOM 576 N N . THR A 1 74 ? 27.375 -23.875 -1.161 1 80.81 74 THR A N 1
ATOM 577 C CA . THR A 1 74 ? 26.609 -23.859 -2.404 1 80.81 74 THR A CA 1
ATOM 578 C C . THR A 1 74 ? 26.266 -22.422 -2.807 1 80.81 74 THR A C 1
ATOM 580 O O . THR A 1 74 ? 26.406 -22.062 -3.973 1 80.81 74 THR A O 1
ATOM 583 N N . ARG A 1 75 ? 25.844 -21.625 -1.894 1 80.44 75 ARG A N 1
ATOM 584 C CA . ARG A 1 75 ? 25.5 -20.234 -2.15 1 80.44 75 ARG A CA 1
ATOM 585 C C . ARG A 1 75 ? 26.719 -19.453 -2.619 1 80.44 75 ARG A C 1
ATOM 587 O O . ARG A 1 75 ? 26.625 -18.609 -3.51 1 80.44 75 ARG A O 1
ATOM 594 N N . GLY A 1 76 ? 27.797 -19.797 -2.049 1 75.94 76 GLY A N 1
ATOM 595 C CA . GLY A 1 76 ? 29.047 -19.125 -2.369 1 75.94 76 GLY A CA 1
ATOM 596 C C . GLY A 1 76 ? 29.516 -19.391 -3.785 1 75.94 76 GLY A C 1
ATOM 597 O O . GLY A 1 76 ? 30.234 -18.562 -4.367 1 75.94 76 GLY A O 1
ATOM 598 N N . ARG A 1 77 ? 29.141 -20.531 -4.301 1 77.06 77 ARG A N 1
ATOM 599 C CA . ARG A 1 77 ? 29.531 -20.875 -5.664 1 77.06 77 ARG A CA 1
ATOM 600 C C . ARG A 1 77 ? 28.75 -20.047 -6.68 1 77.06 77 ARG A C 1
ATOM 602 O O . ARG A 1 77 ? 29.125 -19.984 -7.852 1 77.06 77 ARG A O 1
ATOM 609 N N . GLY A 1 78 ? 27.703 -19.453 -6.195 1 77.5 78 GLY A N 1
ATOM 610 C CA . GLY A 1 78 ? 26.938 -18.594 -7.078 1 77.5 78 GLY A CA 1
ATOM 611 C C . GLY A 1 78 ? 25.578 -19.188 -7.453 1 77.5 78 GLY A C 1
ATOM 612 O O . GLY A 1 78 ? 25.391 -20.391 -7.387 1 77.5 78 GLY A O 1
ATOM 613 N N . VAL A 1 79 ? 24.734 -18.203 -7.801 1 81.38 79 VAL A N 1
ATOM 614 C CA . VAL A 1 79 ? 23.391 -18.609 -8.188 1 81.38 79 VAL A CA 1
ATOM 615 C C . VAL A 1 79 ? 23.031 -18 -9.547 1 81.38 79 VAL A C 1
ATOM 617 O O . VAL A 1 79 ? 23.625 -17 -9.961 1 81.38 79 VAL A O 1
ATOM 620 N N . CYS A 1 80 ? 22.141 -18.766 -10.234 1 78 80 CYS A N 1
ATOM 621 C CA . CYS A 1 80 ? 21.672 -18.328 -11.547 1 78 80 CYS A CA 1
ATOM 622 C C . CYS A 1 80 ? 20.156 -18.234 -11.578 1 78 80 CYS A C 1
ATOM 624 O O . CYS A 1 80 ? 19.469 -19.078 -11 1 78 80 CYS A O 1
ATOM 626 N N . ALA A 1 81 ? 19.656 -17.141 -12.133 1 77.31 81 ALA A N 1
ATOM 627 C CA . ALA A 1 81 ? 18.219 -17.016 -12.359 1 77.31 81 ALA A CA 1
ATOM 628 C C . ALA A 1 81 ? 17.906 -16.812 -13.836 1 77.31 81 ALA A C 1
ATOM 630 O O . ALA A 1 81 ? 18.75 -16.312 -14.594 1 77.31 81 ALA A O 1
ATOM 631 N N . PHE A 1 82 ? 16.594 -17.312 -14.062 1 68.81 82 PHE A N 1
ATOM 632 C CA . PHE A 1 82 ? 16.109 -17.125 -15.43 1 68.81 82 PHE A CA 1
ATOM 633 C C . PHE A 1 82 ? 15.547 -15.727 -15.617 1 68.81 82 PHE A C 1
ATOM 635 O O . PHE A 1 82 ? 14.75 -15.258 -14.805 1 68.81 82 PHE A O 1
ATOM 642 N N . SER A 1 83 ? 15.891 -15.008 -16.641 1 61.94 83 SER A N 1
ATOM 643 C CA . SER A 1 83 ? 15.297 -13.773 -17.141 1 61.94 83 SER A CA 1
ATOM 644 C C . SER A 1 83 ? 15.43 -12.648 -16.125 1 61.94 83 SER A C 1
ATOM 646 O O . SER A 1 83 ? 15.797 -12.891 -14.969 1 61.94 83 SER A O 1
ATOM 648 N N . SER A 1 84 ? 15.141 -11.562 -16.531 1 58.66 84 SER A N 1
ATOM 649 C CA . SER A 1 84 ? 15.312 -10.352 -15.742 1 58.66 84 SER A CA 1
ATOM 650 C C . SER A 1 84 ? 14 -9.922 -15.094 1 58.66 84 SER A C 1
ATOM 652 O O . SER A 1 84 ? 13.859 -8.773 -14.664 1 58.66 84 SER A O 1
ATOM 654 N N . GLY A 1 85 ? 13.125 -10.828 -14.898 1 79.75 85 GLY A N 1
ATOM 655 C CA . GLY A 1 85 ? 11.828 -10.445 -14.359 1 79.75 85 GLY A CA 1
ATOM 656 C C . GLY A 1 85 ? 11.82 -10.336 -12.844 1 79.75 85 GLY A C 1
ATOM 657 O O . GLY A 1 85 ? 12.859 -10.086 -12.234 1 79.75 85 GLY A O 1
ATOM 658 N N . ASN A 1 86 ? 10.727 -10.445 -12.227 1 84.62 86 ASN A N 1
ATOM 659 C CA . ASN A 1 86 ? 10.516 -10.227 -10.797 1 84.62 86 ASN A CA 1
ATOM 660 C C . ASN A 1 86 ? 11.359 -11.188 -9.961 1 84.62 86 ASN A C 1
ATOM 662 O O . ASN A 1 86 ? 11.852 -10.812 -8.891 1 84.62 86 ASN A O 1
ATOM 666 N N . PHE A 1 87 ? 11.578 -12.32 -10.453 1 86.75 87 PHE A N 1
ATOM 667 C CA . PHE A 1 87 ? 12.32 -13.297 -9.664 1 86.75 87 PHE A CA 1
ATOM 668 C C . PHE A 1 87 ? 13.812 -12.977 -9.656 1 86.75 87 PHE A C 1
ATOM 670 O O . PHE A 1 87 ? 14.469 -13.07 -8.617 1 86.75 87 PHE A O 1
ATOM 677 N N . ALA A 1 88 ? 14.281 -12.68 -10.812 1 82.25 88 ALA A N 1
ATOM 678 C CA . ALA A 1 88 ? 15.688 -12.289 -10.898 1 82.25 88 ALA A CA 1
ATOM 679 C C . ALA A 1 88 ? 15.977 -11.07 -10.023 1 82.25 88 ALA A C 1
ATOM 681 O O . ALA A 1 88 ? 17 -11.023 -9.328 1 82.25 88 ALA A O 1
ATOM 682 N N . GLN A 1 89 ? 15.094 -10.141 -10.062 1 82.31 89 GLN A N 1
ATOM 683 C CA . GLN A 1 89 ? 15.242 -8.953 -9.234 1 82.31 89 GLN A CA 1
ATOM 684 C C . GLN A 1 89 ? 15.203 -9.312 -7.75 1 82.31 89 GLN A C 1
ATOM 686 O O . GLN A 1 89 ? 15.977 -8.773 -6.953 1 82.31 89 GLN A O 1
ATOM 691 N N . ALA A 1 90 ? 14.328 -10.172 -7.402 1 88.5 90 ALA A N 1
ATOM 692 C CA . ALA A 1 90 ? 14.227 -10.633 -6.023 1 88.5 90 ALA A CA 1
ATOM 693 C C . ALA A 1 90 ? 15.508 -11.328 -5.582 1 88.5 90 ALA A C 1
ATOM 695 O O . ALA A 1 90 ? 16.016 -11.07 -4.488 1 88.5 90 ALA A O 1
ATOM 696 N N . GLY A 1 91 ? 15.984 -12.211 -6.43 1 84.81 91 GLY A N 1
ATOM 697 C CA . GLY A 1 91 ? 17.234 -12.891 -6.125 1 84.81 91 GLY A CA 1
ATOM 698 C C . GLY A 1 91 ? 18.391 -11.945 -5.895 1 84.81 91 GLY A C 1
ATOM 699 O O . GLY A 1 91 ? 19.141 -12.094 -4.926 1 84.81 91 GLY A O 1
ATOM 700 N N . ALA A 1 92 ? 18.469 -11 -6.777 1 80.25 92 ALA A N 1
ATOM 701 C CA . ALA A 1 92 ? 19.547 -10.016 -6.676 1 80.25 92 ALA A CA 1
ATOM 702 C C . ALA A 1 92 ? 19.438 -9.227 -5.371 1 80.25 92 ALA A C 1
ATOM 704 O O . ALA A 1 92 ? 20.453 -9.016 -4.691 1 80.25 92 ALA A O 1
ATOM 705 N N . ALA A 1 93 ? 18.297 -8.82 -5.066 1 82.25 93 ALA A N 1
ATOM 706 C CA . ALA A 1 93 ? 18.078 -8.062 -3.842 1 82.25 93 ALA A CA 1
ATOM 707 C C . ALA A 1 93 ? 18.406 -8.891 -2.607 1 82.25 93 ALA A C 1
ATOM 709 O O . ALA A 1 93 ? 19 -8.383 -1.649 1 82.25 93 ALA A O 1
ATOM 710 N N . CYS A 1 94 ? 18.031 -10.109 -2.592 1 84.69 94 CYS A N 1
ATOM 711 C CA . CYS A 1 94 ? 18.281 -11.008 -1.47 1 84.69 94 CYS A CA 1
ATOM 712 C C . CYS A 1 94 ? 19.781 -11.211 -1.265 1 84.69 94 CYS A C 1
ATOM 714 O O . CYS A 1 94 ? 20.266 -11.195 -0.131 1 84.69 94 CYS A O 1
ATOM 716 N N . LEU A 1 95 ? 20.484 -11.391 -2.305 1 78.5 95 LEU A N 1
ATOM 717 C CA . LEU A 1 95 ? 21.906 -11.672 -2.227 1 78.5 95 LEU A CA 1
ATOM 718 C C . LEU A 1 95 ? 22.672 -10.477 -1.666 1 78.5 95 LEU A C 1
ATOM 720 O O . LEU A 1 95 ? 23.703 -10.648 -1.008 1 78.5 95 LEU A O 1
ATOM 724 N N . THR A 1 96 ? 22.141 -9.32 -1.948 1 72.56 96 THR A N 1
ATOM 725 C CA . THR A 1 96 ? 22.781 -8.109 -1.434 1 72.56 96 THR A CA 1
ATOM 726 C C . THR A 1 96 ? 22.562 -7.984 0.071 1 72.56 96 THR A C 1
ATOM 728 O O . THR A 1 96 ? 23.344 -7.344 0.767 1 72.56 96 THR A O 1
ATOM 731 N N . ARG A 1 97 ? 21.594 -8.57 0.59 1 73.12 97 ARG A N 1
ATOM 732 C CA . ARG A 1 97 ? 21.203 -8.406 1.984 1 73.12 97 ARG A CA 1
ATOM 733 C C . ARG A 1 97 ? 21.75 -9.531 2.852 1 73.12 97 ARG A C 1
ATOM 735 O O . ARG A 1 97 ? 21.766 -9.422 4.078 1 73.12 97 ARG A O 1
ATOM 742 N N . LEU A 1 98 ? 22.156 -10.547 2.299 1 75 98 LEU A N 1
ATOM 743 C CA . LEU A 1 98 ? 22.672 -11.68 3.055 1 75 98 LEU A CA 1
ATOM 744 C C . LEU A 1 98 ? 24.141 -11.477 3.396 1 75 98 LEU A C 1
ATOM 746 O O . LEU A 1 98 ? 24.891 -10.914 2.602 1 75 98 LEU A O 1
ATOM 750 N N . PRO A 1 99 ? 24.531 -11.562 4.723 1 62.22 99 PRO A N 1
ATOM 751 C CA . PRO A 1 99 ? 25.875 -11.25 5.242 1 62.22 99 PRO A CA 1
ATOM 752 C C . PRO A 1 99 ? 26.984 -11.898 4.426 1 62.22 99 PRO A C 1
ATOM 754 O O . PRO A 1 99 ? 28.094 -11.352 4.348 1 62.22 99 PRO A O 1
ATOM 757 N N . ARG A 1 100 ? 26.938 -13.016 4.164 1 58.81 100 ARG A N 1
ATOM 758 C CA . ARG A 1 100 ? 28.141 -13.672 3.643 1 58.81 100 ARG A CA 1
ATOM 759 C C . ARG A 1 100 ? 28.484 -13.156 2.254 1 58.81 100 ARG A C 1
ATOM 761 O O . ARG A 1 100 ? 27.688 -12.477 1.617 1 58.81 100 ARG A O 1
ATOM 768 N N . ARG A 1 101 ? 29.75 -13.43 1.74 1 54.75 101 ARG A N 1
ATOM 769 C CA . ARG A 1 101 ? 30.281 -13.016 0.445 1 54.75 101 ARG A CA 1
ATOM 770 C C . ARG A 1 101 ? 29.234 -13.164 -0.65 1 54.75 101 ARG A C 1
ATOM 772 O O . ARG A 1 101 ? 28.672 -14.234 -0.833 1 54.75 101 ARG A O 1
ATOM 779 N N . PRO A 1 102 ? 28.766 -11.938 -0.984 1 54.66 102 PRO A N 1
ATOM 780 C CA . PRO A 1 102 ? 27.688 -11.961 -1.986 1 54.66 102 PRO A CA 1
ATOM 781 C C . PRO A 1 102 ? 27.969 -12.945 -3.121 1 54.66 102 PRO A C 1
ATOM 783 O O . PRO A 1 102 ? 29.094 -13.016 -3.621 1 54.66 102 PRO A O 1
ATOM 786 N N . SER A 1 103 ? 27.281 -13.992 -3.215 1 61.47 103 SER A N 1
ATOM 787 C CA . SER A 1 103 ? 27.359 -14.922 -4.344 1 61.47 103 SER A CA 1
ATOM 788 C C . SER A 1 103 ? 26.953 -14.234 -5.645 1 61.47 103 SER A C 1
ATOM 790 O O . SER A 1 103 ? 26.047 -13.391 -5.656 1 61.47 103 SER A O 1
ATOM 792 N N . PRO A 1 104 ? 27.844 -14.289 -6.57 1 65.75 104 PRO A N 1
ATOM 793 C CA . PRO A 1 104 ? 27.453 -13.711 -7.859 1 65.75 104 PRO A CA 1
ATOM 794 C C . PRO A 1 104 ? 26.125 -14.266 -8.367 1 65.75 104 PRO A C 1
ATOM 796 O O . PRO A 1 104 ? 25.828 -15.445 -8.18 1 65.75 104 PRO A O 1
ATOM 799 N N . LEU A 1 105 ? 25.266 -13.32 -8.672 1 70 105 LEU A N 1
ATOM 800 C CA . LEU A 1 105 ? 24.047 -13.695 -9.375 1 70 105 LEU A CA 1
ATOM 801 C C . LEU A 1 105 ? 24.234 -13.531 -10.883 1 70 105 LEU A C 1
ATOM 803 O O . LEU A 1 105 ? 24.641 -12.469 -11.352 1 70 105 LEU A O 1
ATOM 807 N N . THR A 1 106 ? 24.062 -14.648 -11.539 1 69.38 106 THR A N 1
ATOM 808 C CA . THR A 1 106 ? 24.031 -14.602 -12.992 1 69.38 106 THR A CA 1
ATOM 809 C C . THR A 1 106 ? 22.609 -14.656 -13.516 1 69.38 106 THR A C 1
ATOM 811 O O . THR A 1 106 ? 21.812 -15.508 -13.094 1 69.38 106 THR A O 1
ATOM 814 N N . ILE A 1 107 ? 22.219 -13.664 -14.266 1 68 107 ILE A N 1
ATOM 815 C CA . ILE A 1 107 ? 20.922 -13.648 -14.906 1 68 107 ILE A CA 1
ATOM 816 C C . ILE A 1 107 ? 21.047 -14.125 -16.344 1 68 107 ILE A C 1
ATOM 818 O O . ILE A 1 107 ? 21.75 -13.508 -17.156 1 68 107 ILE A O 1
ATOM 822 N N . ALA A 1 108 ? 20.438 -15.211 -16.562 1 64.75 108 ALA A N 1
ATOM 823 C CA . ALA A 1 108 ? 20.422 -15.742 -17.922 1 64.75 108 ALA A CA 1
ATOM 824 C C . ALA A 1 108 ? 19.328 -15.07 -18.766 1 64.75 108 ALA A C 1
ATOM 826 O O . ALA A 1 108 ? 18.141 -15.211 -18.469 1 64.75 108 ALA A O 1
ATOM 827 N N . THR A 1 109 ? 19.766 -14.109 -19.641 1 58.97 109 THR A N 1
ATOM 828 C CA . THR A 1 109 ? 18.844 -13.352 -20.484 1 58.97 109 THR A CA 1
ATOM 829 C C . THR A 1 109 ? 18.547 -14.094 -21.781 1 58.97 109 THR A C 1
ATOM 831 O O . THR A 1 109 ? 19.391 -14.812 -22.297 1 58.97 109 THR A O 1
ATOM 834 N N . SER A 1 110 ? 17.422 -14.727 -21.859 1 53.5 110 SER A N 1
ATOM 835 C CA . SER A 1 110 ? 17.094 -15.359 -23.125 1 53.5 110 SER A CA 1
ATOM 836 C C . SER A 1 110 ? 17.016 -14.344 -24.266 1 53.5 110 SER A C 1
ATOM 838 O O . SER A 1 110 ? 16.156 -14.43 -25.141 1 53.5 110 SER A O 1
ATOM 840 N N . GLY A 1 111 ? 17.906 -13.461 -24.281 1 48.88 111 GLY A N 1
ATOM 841 C CA . GLY A 1 111 ? 17.875 -12.5 -25.359 1 48.88 111 GLY A CA 1
ATOM 842 C C . GLY A 1 111 ? 17.031 -11.273 -25.047 1 48.88 111 GLY A C 1
ATOM 843 O O . GLY A 1 111 ? 16.922 -10.359 -25.875 1 48.88 111 GLY A O 1
ATOM 844 N N . ARG A 1 112 ? 16.188 -11.43 -24.062 1 45 112 ARG A N 1
ATOM 845 C CA . ARG A 1 112 ? 15.336 -10.289 -23.781 1 45 112 ARG A CA 1
ATOM 846 C C . ARG A 1 112 ? 16.062 -9.25 -22.938 1 45 112 ARG A C 1
ATOM 848 O O . ARG A 1 112 ? 16.969 -9.594 -22.172 1 45 112 ARG A O 1
ATOM 855 N N . ARG A 1 113 ? 15.945 -7.941 -23.328 1 44.31 113 ARG A N 1
ATOM 856 C CA . ARG A 1 113 ? 16.531 -6.812 -22.594 1 44.31 113 ARG A CA 1
ATOM 857 C C . ARG A 1 113 ? 16.234 -6.906 -21.109 1 44.31 113 ARG A C 1
ATOM 859 O O . ARG A 1 113 ? 15.086 -7.09 -20.703 1 44.31 113 ARG A O 1
ATOM 866 N N . PRO A 1 114 ? 17.344 -7.055 -20.438 1 45.38 114 PRO A N 1
ATOM 867 C CA . PRO A 1 114 ? 17.188 -7.125 -18.984 1 45.38 114 PRO A CA 1
ATOM 868 C C . PRO A 1 114 ? 16.406 -5.941 -18.422 1 45.38 114 PRO A C 1
ATOM 870 O O . PRO A 1 114 ? 16.469 -4.836 -18.969 1 45.38 114 PRO A O 1
ATOM 873 N N . LEU A 1 115 ? 15.305 -6.168 -17.75 1 48.47 115 LEU A N 1
ATOM 874 C CA . LEU A 1 115 ? 14.727 -5.047 -17.031 1 48.47 115 LEU A CA 1
ATOM 875 C C . LEU A 1 115 ? 15.789 -4.293 -16.25 1 48.47 115 LEU A C 1
ATOM 877 O O . LEU A 1 115 ? 16.781 -4.883 -15.805 1 48.47 115 LEU A O 1
ATOM 881 N N . PRO A 1 116 ? 15.914 -3.051 -16.484 1 44.91 116 PRO A N 1
ATOM 882 C CA . PRO A 1 116 ? 16.844 -2.314 -15.625 1 44.91 116 PRO A CA 1
ATOM 883 C C . PRO A 1 116 ? 16.797 -2.766 -14.164 1 44.91 116 PRO A C 1
ATOM 885 O O . PRO A 1 116 ? 15.711 -2.939 -13.609 1 44.91 116 PRO A O 1
ATOM 888 N N . THR A 1 117 ? 17.75 -3.641 -13.867 1 45.81 117 THR A N 1
ATOM 889 C CA . THR A 1 117 ? 17.922 -4.012 -12.461 1 45.81 117 THR A CA 1
ATOM 890 C C . THR A 1 117 ? 18.141 -2.771 -11.602 1 45.81 117 THR A C 1
ATOM 892 O O . THR A 1 117 ? 19.281 -2.416 -11.289 1 45.81 117 THR A O 1
ATOM 895 N N . THR A 1 118 ? 17.328 -1.872 -11.664 1 41.19 118 THR A N 1
ATOM 896 C CA . THR A 1 118 ? 17.453 -0.642 -10.891 1 41.19 118 THR A CA 1
ATOM 897 C C . THR A 1 118 ? 17.469 -0.941 -9.391 1 41.19 118 THR A C 1
ATOM 899 O O . THR A 1 118 ? 16.578 -1.61 -8.883 1 41.19 118 THR A O 1
ATOM 902 N N . GLY A 1 119 ? 18.734 -0.763 -8.844 1 45.41 119 GLY A N 1
ATOM 903 C CA . GLY A 1 119 ? 19.047 -0.875 -7.43 1 45.41 119 GLY A CA 1
ATOM 904 C C . GLY A 1 119 ? 19.938 -2.068 -7.109 1 45.41 119 GLY A C 1
ATOM 905 O O . GLY A 1 119 ? 20.266 -2.309 -5.949 1 45.41 119 GLY A O 1
ATOM 906 N N . LEU A 1 120 ? 19.984 -2.928 -8.172 1 52.72 120 LEU A N 1
ATOM 907 C CA . LEU A 1 120 ? 20.844 -4.07 -7.887 1 52.72 120 LEU A CA 1
ATOM 908 C C . LEU A 1 120 ? 22.312 -3.693 -8.023 1 52.72 120 LEU A C 1
ATOM 910 O O . LEU A 1 120 ? 22.672 -2.834 -8.828 1 52.72 120 LEU A O 1
ATOM 914 N N . ASN A 1 121 ? 22.969 -3.93 -7.02 1 50.78 121 ASN A N 1
ATOM 915 C CA . ASN A 1 121 ? 24.422 -3.75 -7.086 1 50.78 121 ASN A CA 1
ATOM 916 C C . ASN A 1 121 ? 25.016 -4.387 -8.344 1 50.78 121 ASN A C 1
ATOM 918 O O . ASN A 1 121 ? 25.016 -5.613 -8.477 1 50.78 121 ASN A O 1
ATOM 922 N N . PRO A 1 122 ? 25.266 -3.539 -9.367 1 50.91 122 PRO A N 1
ATOM 923 C CA . PRO A 1 122 ? 25.766 -4.039 -10.648 1 50.91 122 PRO A CA 1
ATOM 924 C C . PRO A 1 122 ? 26.953 -4.984 -10.492 1 50.91 122 PRO A C 1
ATOM 926 O O . PRO A 1 122 ? 27.234 -5.785 -11.383 1 50.91 122 PRO A O 1
ATOM 929 N N . HIS A 1 123 ? 27.578 -4.801 -9.398 1 53.84 123 HIS A N 1
ATOM 930 C CA . HIS A 1 123 ? 28.781 -5.605 -9.266 1 53.84 123 HIS A CA 1
ATOM 931 C C . HIS A 1 123 ? 28.453 -7.051 -8.906 1 53.84 123 HIS A C 1
ATOM 933 O O . HIS A 1 123 ? 29.312 -7.93 -8.992 1 53.84 123 HIS A O 1
ATOM 939 N N . ARG A 1 124 ? 27.203 -7.18 -8.68 1 61.97 124 ARG A N 1
ATOM 940 C CA . ARG A 1 124 ? 26.891 -8.516 -8.188 1 61.97 124 ARG A CA 1
ATOM 941 C C . ARG A 1 124 ? 26 -9.266 -9.172 1 61.97 124 ARG A C 1
ATOM 943 O O . ARG A 1 124 ? 25.719 -10.453 -8.984 1 61.97 124 ARG A O 1
ATOM 950 N N . VAL A 1 125 ? 25.625 -8.562 -10.219 1 66.5 125 VAL A N 1
ATOM 951 C CA . VAL A 1 125 ? 24.75 -9.195 -11.195 1 66.5 125 VAL A CA 1
ATOM 952 C C . VAL A 1 125 ? 25.469 -9.312 -12.539 1 66.5 125 VAL A C 1
ATOM 954 O O . VAL A 1 125 ? 26.062 -8.344 -13.016 1 66.5 125 VAL A O 1
ATOM 957 N N . ARG A 1 126 ? 25.641 -10.555 -12.93 1 71.5 126 ARG A N 1
ATOM 958 C CA . ARG A 1 126 ? 26.203 -10.812 -14.25 1 71.5 126 ARG A CA 1
ATOM 959 C C . ARG A 1 126 ? 25.125 -11.32 -15.203 1 71.5 126 ARG A C 1
ATOM 961 O O . ARG A 1 126 ? 24.234 -12.07 -14.797 1 71.5 126 ARG A O 1
ATOM 968 N N . TYR A 1 127 ? 25.125 -10.797 -16.344 1 68.06 127 TYR A N 1
ATOM 969 C CA . TYR A 1 127 ? 24.203 -11.273 -17.375 1 68.06 127 TYR A CA 1
ATOM 970 C C . TYR A 1 127 ? 24.875 -12.289 -18.281 1 68.06 127 TYR A C 1
ATOM 972 O O . TYR A 1 127 ? 26.062 -12.133 -18.625 1 68.06 127 TYR A O 1
ATOM 980 N N . SER A 1 128 ? 24.234 -13.375 -18.422 1 66.81 128 SER A N 1
ATOM 981 C CA . SER A 1 128 ? 24.75 -14.406 -19.312 1 66.81 128 SER A CA 1
ATOM 982 C C . SER A 1 128 ? 23.703 -14.859 -20.312 1 66.81 128 SER A C 1
ATOM 984 O O . SER A 1 128 ? 22.5 -14.688 -20.078 1 66.81 128 SER A O 1
ATOM 986 N N . GLY A 1 129 ? 24.125 -15.258 -21.406 1 58.38 129 GLY A N 1
ATOM 987 C CA . GLY A 1 129 ? 23.219 -15.781 -22.422 1 58.38 129 GLY A CA 1
ATOM 988 C C . GLY A 1 129 ? 22.578 -17.094 -22.047 1 58.38 129 GLY A C 1
ATOM 989 O O . GLY A 1 129 ? 21.688 -17.578 -22.734 1 58.38 129 GLY A O 1
ATOM 990 N N . GLY A 1 130 ? 23.141 -17.703 -21.062 1 59.84 130 GLY A N 1
ATOM 991 C CA . GLY A 1 130 ? 22.609 -18.984 -20.641 1 59.84 130 GLY A CA 1
ATOM 992 C C . GLY A 1 130 ? 23 -19.359 -19.219 1 59.84 130 GLY A C 1
ATOM 993 O O . GLY A 1 130 ? 23.578 -18.547 -18.5 1 59.84 130 GLY A O 1
ATOM 994 N N . VAL A 1 131 ? 22.438 -20.562 -18.812 1 59.44 131 VAL A N 1
ATOM 995 C CA . VAL A 1 131 ? 22.734 -21.062 -17.469 1 59.44 131 VAL A CA 1
ATOM 996 C C . VAL A 1 131 ? 24.219 -21.359 -17.344 1 59.44 131 VAL A C 1
ATOM 998 O O . VAL A 1 131 ? 24.812 -21.984 -18.234 1 59.44 131 VAL A O 1
ATOM 1001 N N . VAL A 1 132 ? 24.812 -20.688 -16.453 1 58.72 132 VAL A N 1
ATOM 1002 C CA . VAL A 1 132 ? 26.25 -20.875 -16.234 1 58.72 132 VAL A CA 1
ATOM 1003 C C . VAL A 1 132 ? 26.484 -22.141 -15.406 1 58.72 132 VAL A C 1
ATOM 1005 O O . VAL A 1 132 ? 25.891 -22.312 -14.344 1 58.72 132 VAL A O 1
ATOM 1008 N N . LEU A 1 133 ? 27.328 -22.891 -15.914 1 59.12 133 LEU A N 1
ATOM 1009 C CA . LEU A 1 133 ? 27.703 -24.156 -15.281 1 59.12 133 LEU A CA 1
ATOM 1010 C C . LEU A 1 133 ? 28.328 -23.906 -13.906 1 59.12 133 LEU A C 1
ATOM 1012 O O . LEU A 1 133 ? 29.094 -22.953 -13.727 1 59.12 133 LEU A O 1
ATOM 1016 N N . GLY A 1 134 ? 27.922 -24.781 -12.891 1 66 134 GLY A N 1
ATOM 1017 C CA . GLY A 1 134 ? 28.469 -24.75 -11.539 1 66 134 GLY A CA 1
ATOM 1018 C C . GLY A 1 134 ? 27.688 -23.859 -10.602 1 66 134 GLY A C 1
ATOM 1019 O O . GLY A 1 134 ? 27.906 -23.875 -9.391 1 66 134 GLY A O 1
ATOM 1020 N N . ARG A 1 135 ? 26.797 -23.203 -11.195 1 75.75 135 ARG A N 1
ATOM 1021 C CA . ARG A 1 135 ? 25.984 -22.344 -10.352 1 75.75 135 ARG A CA 1
ATOM 1022 C C . ARG A 1 135 ? 24.625 -22.984 -10.07 1 75.75 135 ARG A C 1
ATOM 1024 O O . ARG A 1 135 ? 24.141 -23.781 -10.875 1 75.75 135 ARG A O 1
ATOM 1031 N N . THR A 1 136 ? 24.203 -22.734 -8.914 1 79.81 136 THR A N 1
ATOM 1032 C CA . THR A 1 136 ? 22.891 -23.266 -8.562 1 79.81 136 THR A CA 1
ATOM 1033 C C . THR A 1 136 ? 21.797 -22.453 -9.25 1 79.81 136 THR A C 1
ATOM 1035 O O . THR A 1 136 ? 21.75 -21.234 -9.133 1 79.81 136 THR A O 1
ATOM 1038 N N . LEU A 1 137 ? 20.969 -23.156 -9.969 1 80 137 LEU A N 1
ATOM 1039 C CA . LEU A 1 137 ? 19.844 -22.516 -10.617 1 80 137 LEU A CA 1
ATOM 1040 C C . LEU A 1 137 ? 18.719 -22.25 -9.625 1 80 137 LEU A C 1
ATOM 1042 O O . LEU A 1 137 ? 18.281 -23.172 -8.922 1 80 137 LEU A O 1
ATOM 1046 N N . LEU A 1 138 ? 18.391 -21.078 -9.57 1 85.19 138 LEU A N 1
ATOM 1047 C CA . LEU A 1 138 ? 17.172 -20.719 -8.844 1 85.19 138 LEU A CA 1
ATOM 1048 C C . LEU A 1 138 ? 15.953 -20.781 -9.758 1 85.19 138 LEU A C 1
ATOM 1050 O O . LEU A 1 138 ? 15.688 -19.859 -10.516 1 85.19 138 LEU A O 1
ATOM 1054 N N . HIS A 1 139 ? 15.281 -21.906 -9.672 1 87.5 139 HIS A N 1
ATOM 1055 C CA . HIS A 1 139 ? 14.078 -22 -10.492 1 87.5 139 HIS A CA 1
ATOM 1056 C C . HIS A 1 139 ? 12.961 -21.125 -9.945 1 87.5 139 HIS A C 1
ATOM 1058 O O . HIS A 1 139 ? 12.68 -21.141 -8.75 1 87.5 139 HIS A O 1
ATOM 1064 N N . PRO A 1 140 ? 12.305 -20.391 -10.781 1 88.69 140 PRO A N 1
ATOM 1065 C CA . PRO A 1 140 ? 11.398 -19.359 -10.305 1 88.69 140 PRO A CA 1
ATOM 1066 C C . PRO A 1 140 ? 10.102 -19.922 -9.719 1 88.69 140 PRO A C 1
ATOM 1068 O O . PRO A 1 140 ? 9.375 -19.203 -9.023 1 88.69 140 PRO A O 1
ATOM 1071 N N . PHE A 1 141 ? 9.766 -21.266 -10.016 1 90.25 141 PHE A N 1
ATOM 1072 C CA . PHE A 1 141 ? 8.484 -21.719 -9.508 1 90.25 141 PHE A CA 1
ATOM 1073 C C . PHE A 1 141 ? 8.523 -23.219 -9.211 1 90.25 141 PHE A C 1
ATOM 1075 O O . PHE A 1 141 ? 7.723 -23.719 -8.422 1 90.25 141 PHE A O 1
ATOM 1082 N N . ASP A 1 142 ? 9.422 -23.969 -9.867 1 90.25 142 ASP A N 1
ATOM 1083 C CA . ASP A 1 142 ? 9.398 -25.422 -9.719 1 90.25 142 ASP A CA 1
ATOM 1084 C C . ASP A 1 142 ? 10.492 -25.891 -8.758 1 90.25 142 ASP A C 1
ATOM 1086 O O . ASP A 1 142 ? 11.289 -26.766 -9.102 1 90.25 142 ASP A O 1
ATOM 1090 N N . ASP A 1 143 ? 10.523 -25.281 -7.645 1 93.06 143 ASP A N 1
ATOM 1091 C CA . ASP A 1 143 ? 11.445 -25.547 -6.543 1 93.06 143 ASP A CA 1
ATOM 1092 C C . ASP A 1 143 ? 10.711 -25.531 -5.203 1 93.06 143 ASP A C 1
ATOM 1094 O O . ASP A 1 143 ? 10.008 -24.578 -4.883 1 93.06 143 ASP A O 1
ATOM 1098 N N . GLU A 1 144 ? 10.914 -26.625 -4.441 1 96.25 144 GLU A N 1
ATOM 1099 C CA . GLU A 1 144 ? 10.164 -26.812 -3.203 1 96.25 144 GLU A CA 1
ATOM 1100 C C . GLU A 1 144 ? 10.367 -25.625 -2.258 1 96.25 144 GLU A C 1
ATOM 1102 O O . GLU A 1 144 ? 9.414 -25.125 -1.67 1 96.25 144 GLU A O 1
ATOM 1107 N N . ASP A 1 145 ? 11.586 -25.219 -2.068 1 96.69 145 ASP A N 1
ATOM 1108 C CA . ASP A 1 145 ? 11.891 -24.125 -1.155 1 96.69 145 ASP A CA 1
ATOM 1109 C C . ASP A 1 145 ? 11.281 -22.812 -1.646 1 96.69 145 ASP A C 1
ATOM 1111 O O . ASP A 1 145 ? 10.82 -22 -0.843 1 96.69 145 ASP A O 1
ATOM 1115 N N . VAL A 1 146 ? 11.328 -22.594 -2.945 1 96.31 146 VAL A N 1
ATOM 1116 C CA . VAL A 1 146 ? 10.719 -21.406 -3.533 1 96.31 146 VAL A CA 1
ATOM 1117 C C . VAL A 1 146 ? 9.211 -21.422 -3.301 1 96.31 146 VAL A C 1
ATOM 1119 O O . VAL A 1 146 ? 8.633 -20.422 -2.865 1 96.31 146 VAL A O 1
ATOM 1122 N N . ILE A 1 147 ? 8.586 -22.578 -3.525 1 97.56 147 ILE A N 1
ATOM 1123 C CA . ILE A 1 147 ? 7.145 -22.75 -3.381 1 97.56 147 ILE A CA 1
ATOM 1124 C C . ILE A 1 147 ? 6.738 -22.484 -1.935 1 97.56 147 ILE A C 1
ATOM 1126 O O . ILE A 1 147 ? 5.773 -21.75 -1.679 1 97.56 147 ILE A O 1
ATOM 1130 N N . LEU A 1 148 ? 7.48 -23.047 -0.992 1 98.44 148 LEU A N 1
ATOM 1131 C CA . LEU A 1 148 ? 7.203 -22.844 0.427 1 98.44 148 LEU A CA 1
ATOM 1132 C C . LEU A 1 148 ? 7.316 -21.359 0.799 1 98.44 148 LEU A C 1
ATOM 1134 O O . LEU A 1 148 ? 6.457 -20.828 1.51 1 98.44 148 LEU A O 1
ATOM 1138 N N . GLY A 1 149 ? 8.344 -20.703 0.299 1 98.38 149 GLY A N 1
ATOM 1139 C CA . GLY A 1 149 ? 8.5 -19.281 0.533 1 98.38 149 GLY A CA 1
ATOM 1140 C C . GLY A 1 149 ? 7.34 -18.469 -0.003 1 98.38 149 GLY A C 1
ATOM 1141 O O . GLY A 1 149 ? 6.824 -17.578 0.687 1 98.38 149 GLY A O 1
ATOM 1142 N N . GLN A 1 150 ? 6.945 -18.766 -1.216 1 98.19 150 GLN A N 1
ATOM 1143 C CA . GLN A 1 150 ? 5.84 -18.047 -1.834 1 98.19 150 GLN A CA 1
ATOM 1144 C C . GLN A 1 150 ? 4.543 -18.25 -1.055 1 98.19 150 GLN A C 1
ATOM 1146 O O . GLN A 1 150 ? 3.744 -17.312 -0.917 1 98.19 150 GLN A O 1
ATOM 1151 N N . GLY A 1 151 ? 4.344 -19.391 -0.451 1 98.69 151 GLY A N 1
ATOM 1152 C CA . GLY A 1 151 ? 3.131 -19.734 0.271 1 98.69 151 GLY A CA 1
ATOM 1153 C C . GLY A 1 151 ? 2.961 -18.953 1.561 1 98.69 151 GLY A C 1
ATOM 1154 O O . GLY A 1 151 ? 1.859 -18.891 2.113 1 98.69 151 GLY A O 1
ATOM 1155 N N . THR A 1 152 ? 4 -18.328 2.08 1 98.69 152 THR A N 1
ATOM 1156 C CA . THR A 1 152 ? 3.947 -17.625 3.355 1 98.69 152 THR A CA 1
ATOM 1157 C C . THR A 1 152 ? 3.016 -16.422 3.264 1 98.69 152 THR A C 1
ATOM 1159 O O . THR A 1 152 ? 2.445 -15.992 4.27 1 98.69 152 THR A O 1
ATOM 1162 N N . LEU A 1 153 ? 2.836 -15.891 2.051 1 98.62 153 LEU A N 1
ATOM 1163 C CA . LEU A 1 153 ? 1.933 -14.758 1.899 1 98.62 153 LEU A CA 1
ATOM 1164 C C . LEU A 1 153 ? 0.506 -15.141 2.277 1 98.62 153 LEU A C 1
ATOM 1166 O O . LEU A 1 153 ? -0.231 -14.336 2.846 1 98.62 153 LEU A O 1
ATOM 1170 N N . ALA A 1 154 ? 0.142 -16.391 1.982 1 98.75 154 ALA A N 1
ATOM 1171 C CA . ALA A 1 154 ? -1.212 -16.844 2.289 1 98.75 154 ALA A CA 1
ATOM 1172 C C . ALA A 1 154 ? -1.386 -17.062 3.787 1 98.75 154 ALA A C 1
ATOM 1174 O O . ALA A 1 154 ? -2.463 -16.828 4.34 1 98.75 154 ALA A O 1
ATOM 1175 N N . LEU A 1 155 ? -0.353 -17.547 4.465 1 98.25 155 LEU A N 1
ATOM 1176 C CA . LEU A 1 155 ? -0.429 -17.656 5.918 1 98.25 155 LEU A CA 1
ATOM 1177 C C . LEU A 1 155 ? -0.708 -16.297 6.555 1 98.25 155 LEU A C 1
ATOM 1179 O O . LEU A 1 155 ? -1.587 -16.188 7.41 1 98.25 155 LEU A O 1
ATOM 1183 N N . GLU A 1 156 ? 0.07 -15.344 6.137 1 97.06 156 GLU A N 1
ATOM 1184 C CA . GLU A 1 156 ? -0.15 -13.984 6.633 1 97.06 156 GLU A CA 1
ATOM 1185 C C . GLU A 1 156 ? -1.565 -13.508 6.324 1 97.06 156 GLU A C 1
ATOM 1187 O O . GLU A 1 156 ? -2.217 -12.891 7.172 1 97.06 156 GLU A O 1
ATOM 1192 N N . LEU A 1 157 ? -1.98 -13.781 5.121 1 97.56 157 LEU A N 1
ATOM 1193 C CA . LEU A 1 157 ? -3.314 -13.383 4.68 1 97.56 157 LEU A CA 1
ATOM 1194 C C . LEU A 1 157 ? -4.383 -13.953 5.605 1 97.56 157 LEU A C 1
ATOM 1196 O O . LEU A 1 157 ? -5.266 -13.227 6.062 1 97.56 157 LEU A O 1
ATOM 1200 N N . PHE A 1 158 ? -4.309 -15.211 5.91 1 96.94 158 PHE A N 1
ATOM 1201 C CA . PHE A 1 158 ? -5.297 -15.859 6.762 1 96.94 158 PHE A CA 1
ATOM 1202 C C . PHE A 1 158 ? -5.254 -15.289 8.172 1 96.94 158 PHE A C 1
ATOM 1204 O O . PHE A 1 158 ? -6.297 -15.07 8.797 1 96.94 158 PHE A O 1
ATOM 1211 N N . GLU A 1 159 ? -4.094 -15.039 8.641 1 94.38 159 GLU A N 1
ATOM 1212 C CA . GLU A 1 159 ? -3.939 -14.422 9.953 1 94.38 159 GLU A CA 1
ATOM 1213 C C . GLU A 1 159 ? -4.551 -13.023 9.984 1 94.38 159 GLU A C 1
ATOM 1215 O O . GLU A 1 159 ? -5.277 -12.68 10.922 1 94.38 159 GLU A O 1
ATOM 1220 N N . GLN A 1 160 ? -4.258 -12.305 9.016 1 92.25 160 GLN A N 1
ATOM 1221 C CA . GLN A 1 160 ? -4.75 -10.938 8.93 1 92.25 160 GLN A CA 1
ATOM 1222 C C . GLN A 1 160 ? -6.27 -10.906 8.781 1 92.25 160 GLN A C 1
ATOM 1224 O O . GLN A 1 160 ? -6.934 -10.031 9.344 1 92.25 160 GLN A O 1
ATOM 1229 N N . HIS A 1 161 ? -6.762 -11.797 8.031 1 93.19 161 HIS A N 1
ATOM 1230 C CA . HIS A 1 161 ? -8.211 -11.906 7.891 1 93.19 161 HIS A CA 1
ATOM 1231 C C . HIS A 1 161 ? -8.867 -12.227 9.234 1 93.19 161 HIS A C 1
ATOM 1233 O O . HIS A 1 161 ? -9.906 -11.656 9.57 1 93.19 161 HIS A O 1
ATOM 1239 N N . ALA A 1 162 ? -8.281 -13.141 9.945 1 89.5 162 ALA A N 1
ATOM 1240 C CA . ALA A 1 162 ? -8.789 -13.5 11.266 1 89.5 162 ALA A CA 1
ATOM 1241 C C . ALA A 1 162 ? -8.75 -12.312 12.219 1 89.5 162 ALA A C 1
ATOM 1243 O O . ALA A 1 162 ? -9.672 -12.102 13 1 89.5 162 ALA A O 1
ATOM 1244 N N . GLU A 1 163 ? -7.691 -11.555 12.102 1 83.5 163 GLU A N 1
ATOM 1245 C CA . GLU A 1 163 ? -7.547 -10.359 12.922 1 83.5 163 GLU A CA 1
ATOM 1246 C C . GLU A 1 163 ? -8.633 -9.328 12.602 1 83.5 163 GLU A C 1
ATOM 1248 O O . GLU A 1 163 ? -9.141 -8.664 13.5 1 83.5 163 GLU A O 1
ATOM 1253 N N . ALA A 1 164 ? -8.93 -9.156 11.391 1 77.75 164 ALA A N 1
ATOM 1254 C CA . ALA A 1 164 ? -9.945 -8.203 10.953 1 77.75 164 ALA A CA 1
ATOM 1255 C C . ALA A 1 164 ? -11.328 -8.617 11.438 1 77.75 164 ALA A C 1
ATOM 1257 O O . ALA A 1 164 ? -12.164 -7.77 11.758 1 77.75 164 ALA A O 1
ATOM 1258 N N . GLY A 1 165 ? -11.648 -9.852 11.398 1 71.06 165 GLY A N 1
ATOM 1259 C CA . GLY A 1 165 ? -12.906 -10.375 11.898 1 71.06 165 GLY A CA 1
ATOM 1260 C C . GLY A 1 165 ? -13.07 -10.203 13.398 1 71.06 165 GLY A C 1
ATOM 1261 O O . GLY A 1 165 ? -14.164 -9.891 13.875 1 71.06 165 GLY A O 1
ATOM 1262 N N . ALA A 1 166 ? -12.047 -10.422 14.109 1 57.16 166 ALA A N 1
ATOM 1263 C CA . ALA A 1 166 ? -12.094 -10.289 15.562 1 57.16 166 ALA A CA 1
ATOM 1264 C C . ALA A 1 166 ? -12.375 -8.844 15.969 1 57.16 166 ALA A C 1
ATOM 1266 O O . ALA A 1 166 ? -13.023 -8.602 16.984 1 57.16 166 ALA A O 1
ATOM 1267 N N . ALA A 1 167 ? -11.883 -7.969 15.203 1 53.75 167 ALA A N 1
ATOM 1268 C CA . ALA A 1 167 ? -12.008 -6.555 15.547 1 53.75 167 ALA A CA 1
ATOM 1269 C C . ALA A 1 167 ? -13.383 -6.012 15.156 1 53.75 167 ALA A C 1
ATOM 1271 O O . ALA A 1 167 ? -13.766 -4.922 15.578 1 53.75 167 ALA A O 1
ATOM 1272 N N . GLY A 1 168 ? -14.156 -6.797 14.758 1 51.28 168 GLY A N 1
ATOM 1273 C CA . GLY A 1 168 ? -15.469 -6.359 14.312 1 51.28 168 GLY A CA 1
ATOM 1274 C C . GLY A 1 168 ? -15.445 -5.648 12.969 1 51.28 168 GLY A C 1
ATOM 1275 O O . GLY A 1 168 ? -15.391 -4.418 12.922 1 51.28 168 GLY A O 1
ATOM 1276 N N . GLY A 1 169 ? -14.836 -6.07 11.977 1 49.78 169 GLY A N 1
ATOM 1277 C CA . GLY A 1 169 ? -14.672 -5.457 10.672 1 49.78 169 GLY A CA 1
ATOM 1278 C C . GLY A 1 169 ? -15.508 -4.203 10.492 1 49.78 169 GLY A C 1
ATOM 1279 O O . GLY A 1 169 ? -16.25 -3.811 11.398 1 49.78 169 GLY A O 1
ATOM 1280 N N . ALA A 1 170 ? -15.211 -3.291 9.445 1 44.41 170 ALA A N 1
ATOM 1281 C CA . ALA A 1 170 ? -15.938 -2.049 9.188 1 44.41 170 ALA A CA 1
ATOM 1282 C C . ALA A 1 170 ? -17.422 -2.215 9.469 1 44.41 170 ALA A C 1
ATOM 1284 O O . ALA A 1 170 ? -18.141 -1.23 9.68 1 44.41 170 ALA A O 1
ATOM 1285 N N . GLY A 1 171 ? -18.109 -3.463 9.406 1 44.81 171 GLY A N 1
ATOM 1286 C CA . GLY A 1 171 ? -19.531 -3.67 9.578 1 44.81 171 GLY A CA 1
ATOM 1287 C C . GLY A 1 171 ? -19.891 -4.355 10.891 1 44.81 171 GLY A C 1
ATOM 1288 O O . GLY A 1 171 ? -21.031 -4.738 11.109 1 44.81 171 GLY A O 1
ATOM 1289 N N . GLY A 1 172 ? -19.031 -4.199 11.992 1 46.56 172 GLY A N 1
ATOM 1290 C CA . GLY A 1 172 ? -19.406 -4.73 13.297 1 46.56 172 GLY A CA 1
ATOM 1291 C C . GLY A 1 172 ? -19.609 -6.234 13.289 1 46.56 172 GLY A C 1
ATOM 1292 O O . GLY A 1 172 ? -19.875 -6.832 14.336 1 46.56 172 GLY A O 1
ATOM 1293 N N . GLY A 1 173 ? -19.969 -6.91 12.305 1 49.09 173 GLY A N 1
ATOM 1294 C CA . GLY A 1 173 ? -20.344 -8.312 12.32 1 49.09 173 GLY A CA 1
ATOM 1295 C C . GLY A 1 173 ? -19.172 -9.25 12.156 1 49.09 173 GLY A C 1
ATOM 1296 O O . GLY A 1 173 ? -18.031 -8.797 12.008 1 49.09 173 GLY A O 1
ATOM 1297 N N . ARG A 1 174 ? -19.453 -10.57 12.461 1 55.12 174 ARG A N 1
ATOM 1298 C CA . ARG A 1 174 ? -18.531 -11.664 12.203 1 55.12 174 ARG A CA 1
ATOM 1299 C C . ARG A 1 174 ? -17.984 -11.586 10.781 1 55.12 174 ARG A C 1
ATOM 1301 O O . ARG A 1 174 ? -18.734 -11.383 9.828 1 55.12 174 ARG A O 1
ATOM 1308 N N . VAL A 1 175 ? -16.656 -11.367 10.617 1 62.97 175 VAL A N 1
ATOM 1309 C CA . VAL A 1 175 ? -16.047 -11.352 9.289 1 62.97 175 VAL A CA 1
ATOM 1310 C C . VAL A 1 175 ? -16.484 -12.586 8.5 1 62.97 175 VAL A C 1
ATOM 1312 O O . VAL A 1 175 ? -16.469 -13.695 9.031 1 62.97 175 VAL A O 1
ATOM 1315 N N . ALA A 1 176 ? -17.062 -12.391 7.363 1 67.19 176 ALA A N 1
ATOM 1316 C CA . ALA A 1 176 ? -17.422 -13.469 6.449 1 67.19 176 ALA A CA 1
ATOM 1317 C C . ALA A 1 176 ? -16.25 -14.43 6.25 1 67.19 176 ALA A C 1
ATOM 1319 O O . ALA A 1 176 ? -15.094 -14.008 6.184 1 67.19 176 ALA A O 1
ATOM 1320 N N . PRO A 1 177 ? -16.531 -15.688 6.402 1 81.69 177 PRO A N 1
ATOM 1321 C CA . PRO A 1 177 ? -15.477 -16.656 6.082 1 81.69 177 PRO A CA 1
ATOM 1322 C C . PRO A 1 177 ? -14.867 -16.438 4.699 1 81.69 177 PRO A C 1
ATOM 1324 O O . PRO A 1 177 ? -15.57 -16.016 3.771 1 81.69 177 PRO A O 1
ATOM 1327 N N . LEU A 1 178 ? -13.68 -16.562 4.578 1 93.69 178 LEU A N 1
ATOM 1328 C CA . LEU A 1 178 ? -13.008 -16.469 3.285 1 93.69 178 LEU A CA 1
ATOM 1329 C C . LEU A 1 178 ? -13.336 -17.672 2.412 1 93.69 178 LEU A C 1
ATOM 1331 O O . LEU A 1 178 ? -12.914 -18.797 2.709 1 93.69 178 LEU A O 1
ATOM 1335 N N . SER A 1 179 ? -14.086 -17.453 1.368 1 95.75 179 SER A N 1
ATOM 1336 C CA . SER A 1 179 ? -14.555 -18.547 0.524 1 95.75 179 SER A CA 1
ATOM 1337 C C . SER A 1 179 ? -13.516 -18.938 -0.521 1 95.75 179 SER A C 1
ATOM 1339 O O . SER A 1 179 ? -13.352 -20.109 -0.843 1 95.75 179 SER A O 1
ATOM 1341 N N . ARG A 1 180 ? -12.82 -17.922 -1.002 1 97.38 180 ARG A N 1
ATOM 1342 C CA . ARG A 1 180 ? -11.906 -18.188 -2.105 1 97.38 180 ARG A CA 1
ATOM 1343 C C . ARG A 1 180 ? -10.68 -17.297 -2.029 1 97.38 180 ARG A C 1
ATOM 1345 O O . ARG A 1 180 ? -10.75 -16.172 -1.527 1 97.38 180 ARG A O 1
ATOM 1352 N N . LEU A 1 181 ? -9.656 -17.828 -2.479 1 98.5 181 LEU A N 1
ATOM 1353 C CA . LEU A 1 181 ? -8.398 -17.125 -2.73 1 98.5 181 LEU A CA 1
ATOM 1354 C C . LEU A 1 181 ? -8.016 -17.203 -4.203 1 98.5 181 LEU A C 1
ATOM 1356 O O . LEU A 1 181 ? -7.781 -18.297 -4.727 1 98.5 181 LEU A O 1
ATOM 1360 N N . LEU A 1 182 ? -8.023 -16.047 -4.871 1 98.5 182 LEU A N 1
ATOM 1361 C CA . LEU A 1 182 ? -7.703 -15.969 -6.293 1 98.5 182 LEU A CA 1
ATOM 1362 C C . LEU A 1 182 ? -6.227 -15.641 -6.5 1 98.5 182 LEU A C 1
ATOM 1364 O O . LEU A 1 182 ? -5.766 -14.57 -6.098 1 98.5 182 LEU A O 1
ATOM 1368 N N . VAL A 1 183 ? -5.527 -16.531 -7.176 1 98.06 183 VAL A N 1
ATOM 1369 C CA . VAL A 1 183 ? -4.07 -16.438 -7.246 1 98.06 183 VAL A CA 1
ATOM 1370 C C . VAL A 1 183 ? -3.631 -16.359 -8.711 1 98.06 183 VAL A C 1
ATOM 1372 O O . VAL A 1 183 ? -3.807 -17.297 -9.477 1 98.06 183 VAL A O 1
ATOM 1375 N N . PRO A 1 184 ? -3.035 -15.18 -9.094 1 97.25 184 PRO A N 1
ATOM 1376 C CA . PRO A 1 184 ? -2.412 -15.141 -10.414 1 97.25 184 PRO A CA 1
ATOM 1377 C C . PRO A 1 184 ? -1.41 -16.281 -10.625 1 97.25 184 PRO A C 1
ATOM 1379 O O . PRO A 1 184 ? -0.584 -16.547 -9.75 1 97.25 184 PRO A O 1
ATOM 1382 N N . THR A 1 185 ? -1.49 -16.906 -11.844 1 94.12 185 THR A N 1
ATOM 1383 C CA . THR A 1 185 ? -0.74 -18.141 -11.977 1 94.12 185 THR A CA 1
ATOM 1384 C C . THR A 1 185 ? -0.043 -18.219 -13.328 1 94.12 185 THR A C 1
ATOM 1386 O O . THR A 1 185 ? -0.666 -17.984 -14.367 1 94.12 185 THR A O 1
ATOM 1389 N N . GLY A 1 186 ? 1.214 -18.406 -13.289 1 90.06 186 GLY A N 1
ATOM 1390 C CA . GLY A 1 186 ? 2.029 -18.844 -14.414 1 90.06 186 GLY A CA 1
ATOM 1391 C C . GLY A 1 186 ? 2.533 -20.266 -14.281 1 90.06 186 GLY A C 1
ATOM 1392 O O . GLY A 1 186 ? 1.782 -21.219 -14.508 1 90.06 186 GLY A O 1
ATOM 1393 N N . GLY A 1 187 ? 3.688 -20.422 -13.648 1 87.19 187 GLY A N 1
ATOM 1394 C CA . GLY A 1 187 ? 4.277 -21.734 -13.461 1 87.19 187 GLY A CA 1
ATOM 1395 C C . GLY A 1 187 ? 3.674 -22.5 -12.297 1 87.19 187 GLY A C 1
ATOM 1396 O O . GLY A 1 187 ? 3.881 -23.703 -12.164 1 87.19 187 GLY A O 1
ATOM 1397 N N . GLY A 1 188 ? 2.953 -21.844 -11.508 1 92.69 188 GLY A N 1
ATOM 1398 C CA . GLY A 1 188 ? 2.184 -22.516 -10.477 1 92.69 188 GLY A CA 1
ATOM 1399 C C . GLY A 1 188 ? 2.861 -22.484 -9.117 1 92.69 188 GLY A C 1
ATOM 1400 O O . GLY A 1 188 ? 2.342 -23.047 -8.148 1 92.69 188 GLY A O 1
ATOM 1401 N N . GLY A 1 189 ? 3.98 -21.844 -9.039 1 94.38 189 GLY A N 1
ATOM 1402 C CA . GLY A 1 189 ? 4.715 -21.812 -7.785 1 94.38 189 GLY A CA 1
ATOM 1403 C C . GLY A 1 189 ? 3.947 -21.141 -6.66 1 94.38 189 GLY A C 1
ATOM 1404 O O . GLY A 1 189 ? 3.828 -21.703 -5.566 1 94.38 189 GLY A O 1
ATOM 1405 N N . MET A 1 190 ? 3.432 -19.969 -6.91 1 96.94 190 MET A N 1
ATOM 1406 C CA . MET A 1 190 ? 2.654 -19.266 -5.898 1 96.94 190 MET A CA 1
ATOM 1407 C C . MET A 1 190 ? 1.367 -20.016 -5.574 1 96.94 190 MET A C 1
ATOM 1409 O O . MET A 1 190 ? 1.014 -20.172 -4.402 1 96.94 190 MET A O 1
ATOM 1413 N N . ALA A 1 191 ? 0.695 -20.484 -6.602 1 96.75 191 ALA A N 1
ATOM 1414 C CA . ALA A 1 191 ? -0.542 -21.234 -6.398 1 96.75 191 ALA A CA 1
ATOM 1415 C C . ALA A 1 191 ? -0.301 -22.453 -5.523 1 96.75 191 ALA A C 1
ATOM 1417 O O . ALA A 1 191 ? -1.07 -22.734 -4.598 1 96.75 191 ALA A O 1
ATOM 1418 N N . GLY A 1 192 ? 0.728 -23.141 -5.844 1 96.56 192 GLY A N 1
ATOM 1419 C CA . GLY A 1 192 ? 1.069 -24.297 -5.031 1 96.56 192 GLY A CA 1
ATOM 1420 C C . GLY A 1 192 ? 1.332 -23.953 -3.578 1 96.56 192 GLY A C 1
ATOM 1421 O O . GLY A 1 192 ? 0.849 -24.625 -2.672 1 96.56 192 GLY A O 1
ATOM 1422 N N . GLY A 1 193 ? 2.125 -22.938 -3.363 1 98.38 193 GLY A N 1
ATOM 1423 C CA . GLY A 1 193 ? 2.359 -22.453 -2.01 1 98.38 193 GLY A CA 1
ATOM 1424 C C . GLY A 1 193 ? 1.084 -22.078 -1.279 1 98.38 193 GLY A C 1
ATOM 1425 O O . GLY A 1 193 ? 0.928 -22.391 -0.096 1 98.38 193 GLY A O 1
ATOM 1426 N N . CYS A 1 194 ? 0.2 -21.406 -1.938 1 98.56 194 CYS A N 1
ATOM 1427 C CA . CYS A 1 194 ? -1.073 -21.016 -1.354 1 98.56 194 CYS A CA 1
ATOM 1428 C C . CYS A 1 194 ? -1.918 -22.234 -0.995 1 98.56 194 CYS A C 1
ATOM 1430 O O . CYS A 1 194 ? -2.605 -22.234 0.027 1 98.56 194 CYS A O 1
ATOM 1432 N N . CYS A 1 195 ? -1.883 -23.25 -1.817 1 97.62 195 CYS A N 1
ATOM 1433 C CA . CYS A 1 195 ? -2.6 -24.484 -1.513 1 97.62 195 CYS A CA 1
ATOM 1434 C C . CYS A 1 195 ? -2.084 -25.109 -0.222 1 97.62 195 CYS A C 1
ATOM 1436 O O . CYS A 1 195 ? -2.873 -25.516 0.638 1 97.62 195 CYS A O 1
ATOM 1438 N N . LEU A 1 196 ? -0.805 -25.203 -0.12 1 98.12 196 LEU A N 1
ATOM 1439 C CA . LEU A 1 196 ? -0.213 -25.766 1.089 1 98.12 196 LEU A CA 1
ATOM 1440 C C . LEU A 1 196 ? -0.589 -24.938 2.314 1 98.12 196 LEU A C 1
ATOM 1442 O O . LEU A 1 196 ? -0.936 -25.484 3.359 1 98.12 196 LEU A O 1
ATOM 1446 N N . ALA A 1 197 ? -0.488 -23.625 2.197 1 98.5 197 ALA A N 1
ATOM 1447 C CA . ALA A 1 197 ? -0.84 -22.719 3.297 1 98.5 197 ALA A CA 1
ATOM 1448 C C . ALA A 1 197 ? -2.305 -22.891 3.693 1 98.5 197 ALA A C 1
ATOM 1450 O O . ALA A 1 197 ? -2.637 -22.891 4.883 1 98.5 197 ALA A O 1
ATOM 1451 N N . ARG A 1 198 ? -3.164 -23 2.688 1 97.75 198 ARG A N 1
ATOM 1452 C CA . ARG A 1 198 ? -4.586 -23.234 2.938 1 97.75 198 ARG A CA 1
ATOM 1453 C C . ARG A 1 198 ? -4.801 -24.516 3.738 1 97.75 198 ARG A C 1
ATOM 1455 O O . ARG A 1 198 ? -5.539 -24.516 4.727 1 97.75 198 ARG A O 1
ATOM 1462 N N . ASP A 1 199 ? -4.176 -25.547 3.365 1 97.44 199 ASP A N 1
ATOM 1463 C CA . ASP A 1 199 ? -4.316 -26.812 4.07 1 97.44 199 ASP A CA 1
ATOM 1464 C C . ASP A 1 199 ? -3.877 -26.688 5.527 1 97.44 199 ASP A C 1
ATOM 1466 O O . ASP A 1 199 ? -4.434 -27.344 6.406 1 97.44 199 ASP A O 1
ATOM 1470 N N . ALA A 1 200 ? -2.988 -25.812 5.758 1 96.5 200 ALA A N 1
ATOM 1471 C CA . ALA A 1 200 ? -2.402 -25.656 7.086 1 96.5 200 ALA A CA 1
ATOM 1472 C C . ALA A 1 200 ? -3.242 -24.719 7.953 1 96.5 200 ALA A C 1
ATOM 1474 O O . ALA A 1 200 ? -3.273 -24.859 9.18 1 96.5 200 ALA A O 1
ATOM 1475 N N . ALA A 1 201 ? -3.963 -23.781 7.367 1 96.44 201 ALA A N 1
ATOM 1476 C CA . ALA A 1 201 ? -4.422 -22.688 8.219 1 96.44 201 ALA A CA 1
ATOM 1477 C C . ALA A 1 201 ? -5.859 -22.312 7.895 1 96.44 201 ALA A C 1
ATOM 1479 O O . ALA A 1 201 ? -6.523 -21.625 8.68 1 96.44 201 ALA A O 1
ATOM 1480 N N . SER A 1 202 ? -6.367 -22.703 6.758 1 96.5 202 SER A N 1
ATOM 1481 C CA . SER A 1 202 ? -7.715 -22.328 6.34 1 96.5 202 SER A CA 1
ATOM 1482 C C . SER A 1 202 ? -8.297 -23.359 5.379 1 96.5 202 SER A C 1
ATOM 1484 O O . SER A 1 202 ? -8.617 -23.031 4.23 1 96.5 202 SER A O 1
ATOM 1486 N N . PRO A 1 203 ? -8.516 -24.531 5.852 1 95.06 203 PRO A N 1
ATOM 1487 C CA . PRO A 1 203 ? -8.914 -25.625 4.973 1 95.06 203 PRO A CA 1
ATOM 1488 C C . PRO A 1 203 ? -10.242 -25.375 4.27 1 95.06 203 PRO A C 1
ATOM 1490 O O . PRO A 1 203 ? -10.539 -26 3.25 1 95.06 203 PRO A O 1
ATOM 1493 N N . GLN A 1 204 ? -11.008 -24.469 4.707 1 94.56 204 GLN A N 1
ATOM 1494 C CA . GLN A 1 204 ? -12.312 -24.188 4.125 1 94.56 204 GLN A CA 1
ATOM 1495 C C . GLN A 1 204 ? -12.195 -23.266 2.914 1 94.56 204 GLN A C 1
ATOM 1497 O O . GLN A 1 204 ? -13.141 -23.125 2.139 1 94.56 204 GLN A O 1
ATOM 1502 N N . THR A 1 205 ? -11.086 -22.594 2.766 1 97.25 205 THR A N 1
ATOM 1503 C CA . THR A 1 205 ? -10.891 -21.641 1.672 1 97.25 205 THR A CA 1
ATOM 1504 C C . THR A 1 205 ? -10.555 -22.375 0.378 1 97.25 205 THR A C 1
ATOM 1506 O O . THR A 1 205 ? -9.711 -23.281 0.374 1 97.25 205 THR A O 1
ATOM 1509 N N . GLN A 1 206 ? -11.188 -22.062 -0.671 1 97.56 206 GLN A N 1
ATOM 1510 C CA . GLN A 1 206 ? -10.859 -22.609 -1.983 1 97.56 206 GLN A CA 1
ATOM 1511 C C . GLN A 1 206 ? -9.805 -21.766 -2.688 1 97.56 206 GLN A C 1
ATOM 1513 O O . GLN A 1 206 ? -9.984 -20.562 -2.867 1 97.56 206 GLN A O 1
ATOM 1518 N N . VAL A 1 207 ? -8.773 -22.391 -3.154 1 97.88 207 VAL A N 1
ATOM 1519 C CA . VAL A 1 207 ? -7.742 -21.688 -3.916 1 97.88 207 VAL A CA 1
ATOM 1520 C C . VAL A 1 207 ? -8.016 -21.844 -5.41 1 97.88 207 VAL A C 1
ATOM 1522 O O . VAL A 1 207 ? -8.227 -22.953 -5.898 1 97.88 207 VAL A O 1
ATOM 1525 N N . TRP A 1 208 ? -8.008 -20.781 -6.125 1 97.25 208 TRP A N 1
ATOM 1526 C CA . TRP A 1 208 ? -8.25 -20.766 -7.562 1 97.25 208 TRP A CA 1
ATOM 1527 C C . TRP A 1 208 ? -7.035 -20.203 -8.305 1 97.25 208 TRP A C 1
ATOM 1529 O O . TRP A 1 208 ? -6.473 -19.188 -7.91 1 97.25 208 TRP A O 1
ATOM 1539 N N . ALA A 1 209 ? -6.66 -20.891 -9.359 1 95.88 209 ALA A N 1
ATOM 1540 C CA . ALA A 1 209 ? -5.605 -20.391 -10.25 1 95.88 209 ALA A CA 1
ATOM 1541 C C . ALA A 1 209 ? -6.18 -19.484 -11.336 1 95.88 209 ALA A C 1
ATOM 1543 O O . ALA A 1 209 ? -7.082 -19.891 -12.07 1 95.88 209 ALA A O 1
ATOM 1544 N N . ILE A 1 210 ? -5.68 -18.281 -11.43 1 96 210 ILE A N 1
ATOM 1545 C CA . ILE A 1 210 ? -6.117 -17.344 -12.461 1 96 210 ILE A CA 1
ATOM 1546 C C . ILE A 1 210 ? -5.012 -17.172 -13.5 1 96 210 ILE A C 1
ATOM 1548 O O . ILE A 1 210 ? -3.889 -16.781 -13.164 1 96 210 ILE A O 1
ATOM 1552 N N . GLU A 1 211 ? -5.258 -17.469 -14.742 1 93.12 211 GLU A N 1
ATOM 1553 C CA . GLU A 1 211 ? -4.289 -17.391 -15.828 1 93.12 211 GLU A CA 1
ATOM 1554 C C . GLU A 1 211 ? -4.758 -16.438 -16.922 1 93.12 211 GLU A C 1
ATOM 1556 O O . GLU A 1 211 ? -5.957 -16.234 -17.094 1 93.12 211 GLU A O 1
ATOM 1561 N N . PRO A 1 212 ? -3.803 -15.781 -17.578 1 91.88 212 PRO A N 1
ATOM 1562 C CA . PRO A 1 212 ? -4.219 -14.977 -18.734 1 91.88 212 PRO A CA 1
ATOM 1563 C C . PRO A 1 212 ? -4.699 -15.836 -19.906 1 91.88 212 PRO A C 1
ATOM 1565 O O . PRO A 1 212 ? -4.117 -16.891 -20.172 1 91.88 212 PRO A O 1
ATOM 1568 N N . GLU A 1 213 ? -5.699 -15.43 -20.609 1 86.62 213 GLU A N 1
ATOM 1569 C CA . GLU A 1 213 ? -6.262 -16.156 -21.75 1 86.62 213 GLU A CA 1
ATOM 1570 C C . GLU A 1 213 ? -5.203 -16.422 -22.812 1 86.62 213 GLU A C 1
ATOM 1572 O O . GLU A 1 213 ? -5.238 -17.453 -23.484 1 86.62 213 GLU A O 1
ATOM 1577 N N . GLY A 1 214 ? -4.266 -15.547 -22.938 1 76.88 214 GLY A N 1
ATOM 1578 C CA . GLY A 1 214 ? -3.248 -15.688 -23.969 1 76.88 214 GLY A CA 1
ATOM 1579 C C . GLY A 1 214 ? -2.082 -16.562 -23.547 1 76.88 214 GLY A C 1
ATOM 1580 O O . GLY A 1 214 ? -1.103 -16.703 -24.281 1 76.88 214 GLY A O 1
ATOM 1581 N N . ALA A 1 215 ? -2.107 -17.125 -22.344 1 76.38 215 ALA A N 1
ATOM 1582 C CA . ALA A 1 215 ? -1.054 -18 -21.828 1 76.38 215 ALA A CA 1
ATOM 1583 C C . ALA A 1 215 ? -1.632 -19.078 -20.922 1 76.38 215 ALA A C 1
ATOM 1585 O O . ALA A 1 215 ? -1.291 -19.156 -19.75 1 76.38 215 ALA A O 1
ATOM 1586 N N . LEU A 1 216 ? -2.369 -19.953 -21.469 1 68.94 216 LEU A N 1
ATOM 1587 C CA . LEU A 1 216 ? -3.072 -20.984 -20.703 1 68.94 216 LEU A CA 1
ATOM 1588 C C . LEU A 1 216 ? -2.303 -22.297 -20.734 1 68.94 216 LEU A C 1
ATOM 1590 O O . LEU A 1 216 ? -2.889 -23.359 -20.938 1 68.94 216 LEU A O 1
ATOM 1594 N N . ASN A 1 217 ? -1.114 -22.172 -20.516 1 63.62 217 ASN A N 1
ATOM 1595 C CA . ASN A 1 217 ? -0.298 -23.359 -20.719 1 63.62 217 ASN A CA 1
ATOM 1596 C C . ASN A 1 217 ? -0.014 -24.078 -19.406 1 63.62 217 ASN A C 1
ATOM 1598 O O . ASN A 1 217 ? 0.665 -25.109 -19.391 1 63.62 217 ASN A O 1
ATOM 1602 N N . THR A 1 218 ? -0.632 -23.641 -18.344 1 77.38 218 THR A N 1
ATOM 1603 C CA . THR A 1 218 ? -0.221 -24.234 -17.078 1 77.38 218 THR A CA 1
ATOM 1604 C C . THR A 1 218 ? -1.396 -24.922 -16.391 1 77.38 218 THR A C 1
ATOM 1606 O O . THR A 1 218 ? -1.712 -26.078 -16.703 1 77.38 218 THR A O 1
ATOM 1609 N N . LEU A 1 219 ? -2.033 -24.297 -15.664 1 69.62 219 LEU A N 1
ATOM 1610 C CA . LEU A 1 219 ? -2.887 -25.062 -14.75 1 69.62 219 LEU A CA 1
ATOM 1611 C C . LEU A 1 219 ? -4.32 -25.109 -15.266 1 69.62 219 LEU A C 1
ATOM 1613 O O . LEU A 1 219 ? -5.043 -26.078 -15.008 1 69.62 219 LEU A O 1
ATOM 1617 N N . TYR A 1 220 ? -4.723 -24.109 -15.969 1 71.38 220 TYR A N 1
ATOM 1618 C CA . TYR A 1 220 ? -6.074 -24.078 -16.516 1 71.38 220 TYR A CA 1
ATOM 1619 C C . TYR A 1 220 ? -6.32 -25.297 -17.422 1 71.38 220 TYR A C 1
ATOM 1621 O O . TYR A 1 220 ? -7.266 -26.047 -17.203 1 71.38 220 TYR A O 1
ATOM 1629 N N . ASN A 1 221 ? -5.43 -25.5 -18.219 1 66 221 ASN A N 1
ATOM 1630 C CA . ASN A 1 221 ? -5.625 -26.562 -19.203 1 66 221 ASN A CA 1
ATOM 1631 C C . ASN A 1 221 ? -5.156 -27.906 -18.656 1 66 221 ASN A C 1
ATOM 1633 O O . ASN A 1 221 ? -5.609 -28.953 -19.125 1 66 221 ASN A O 1
ATOM 1637 N N . THR A 1 222 ? -4.312 -27.797 -17.656 1 66.31 222 THR A N 1
ATOM 1638 C CA . THR A 1 222 ? -3.705 -29.062 -17.266 1 66.31 222 THR A CA 1
ATOM 1639 C C . THR A 1 222 ? -4.445 -29.672 -16.062 1 66.31 222 THR A C 1
ATOM 1641 O O . THR A 1 222 ? -4.582 -30.891 -15.977 1 66.31 222 THR A O 1
ATOM 1644 N N . VAL A 1 223 ? -4.977 -28.938 -15.266 1 68.44 223 VAL A N 1
ATOM 1645 C CA . VAL A 1 223 ? -5.625 -29.438 -14.062 1 68.44 223 VAL A CA 1
ATOM 1646 C C . VAL A 1 223 ? -7.137 -29.484 -14.266 1 68.44 223 VAL A C 1
ATOM 1648 O O . VAL A 1 223 ? -7.812 -30.375 -13.742 1 68.44 223 VAL A O 1
ATOM 1651 N N . PHE A 1 224 ? -7.625 -28.594 -15.023 1 68.38 224 PHE A N 1
ATOM 1652 C CA . PHE A 1 224 ? -9.062 -28.531 -15.242 1 68.38 224 PHE A CA 1
ATOM 1653 C C . PHE A 1 224 ? -9.383 -28.609 -16.734 1 68.38 224 PHE A C 1
ATOM 1655 O O . PHE A 1 224 ? -9.984 -27.703 -17.297 1 68.38 224 PHE A O 1
ATOM 1662 N N . PRO A 1 225 ? -8.844 -29.594 -17.328 1 58.22 225 PRO A N 1
ATOM 1663 C CA . PRO A 1 225 ? -9.016 -29.672 -18.781 1 58.22 225 PRO A CA 1
ATOM 1664 C C . PRO A 1 225 ? -10.484 -29.688 -19.203 1 58.22 225 PRO A C 1
ATOM 1666 O O . PRO A 1 225 ? -11.32 -30.297 -18.516 1 58.22 225 PRO A O 1
ATOM 1669 N N . PRO A 1 226 ? -10.875 -28.547 -20.047 1 51.09 226 PRO A N 1
ATOM 1670 C CA . PRO A 1 226 ? -12.18 -28.844 -20.641 1 51.09 226 PRO A CA 1
ATOM 1671 C C . PRO A 1 226 ? -12.266 -30.266 -21.203 1 51.09 226 PRO A C 1
ATOM 1673 O O . PRO A 1 226 ? -11.234 -30.859 -21.516 1 51.09 226 PRO A O 1
ATOM 1676 N N . ARG A 1 227 ? -13.5 -30.938 -21.094 1 43.12 227 ARG A N 1
ATOM 1677 C CA . ARG A 1 227 ? -13.766 -32.188 -21.812 1 43.12 227 ARG A CA 1
ATOM 1678 C C . ARG A 1 227 ? -13.242 -32.094 -23.25 1 43.12 227 ARG A C 1
ATOM 1680 O O . ARG A 1 227 ? -13.648 -31.219 -24.016 1 43.12 227 ARG A O 1
ATOM 1687 N N . GLY A 1 228 ? -12.062 -32.625 -23.688 1 39.78 228 GLY A N 1
ATOM 1688 C CA . GLY A 1 228 ? -11.477 -32.812 -25 1 39.78 228 GLY A CA 1
ATOM 1689 C C . GLY A 1 228 ? -10.273 -31.906 -25.25 1 39.78 228 GLY A C 1
ATOM 1690 O O . GLY A 1 228 ? -9.633 -31.984 -26.297 1 3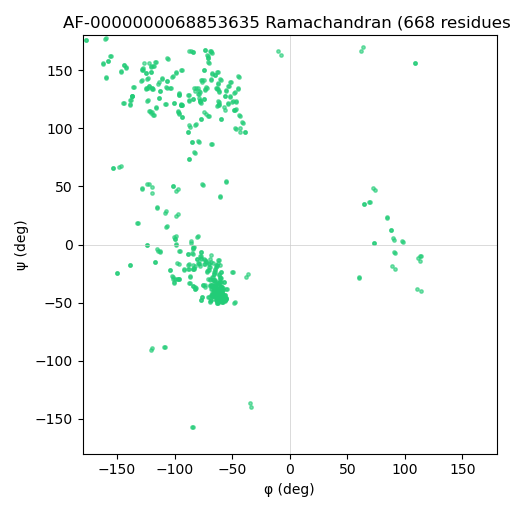9.78 228 GLY A O 1
ATOM 1691 N N . TRP A 1 229 ? -10.32 -30.719 -24.797 1 38.66 229 TRP A N 1
ATOM 1692 C CA . TRP A 1 229 ? -9.297 -29.75 -25.203 1 38.66 229 TRP A CA 1
ATOM 1693 C C . TRP A 1 229 ? -7.98 -30.016 -24.484 1 38.66 229 TRP A C 1
ATOM 1695 O O . TRP A 1 229 ? -7.867 -29.781 -23.281 1 38.66 229 TRP A O 1
ATOM 1705 N N . TRP A 1 230 ? -7.59 -31.188 -24.562 1 37.56 230 TRP A N 1
ATOM 1706 C CA . TRP A 1 230 ? -6.273 -31.469 -24.016 1 37.56 230 TRP A CA 1
ATOM 1707 C C . TRP A 1 230 ? -5.328 -30.281 -24.203 1 37.56 230 TRP A C 1
ATOM 1709 O O . TRP A 1 230 ? -5.66 -29.328 -24.906 1 37.56 230 TRP A O 1
ATOM 1719 N N . ILE A 1 231 ? -3.863 -30.641 -24.594 1 42.66 231 ILE A N 1
ATOM 1720 C CA . ILE A 1 231 ? -2.445 -30.312 -24.703 1 42.66 231 ILE A CA 1
ATOM 1721 C C . ILE A 1 231 ? -2.248 -29.234 -25.766 1 42.66 231 ILE A C 1
ATOM 1723 O O . ILE A 1 231 ? -1.115 -28.875 -26.078 1 42.66 231 ILE A O 1
ATOM 1727 N N . GLN A 1 232 ? -3.275 -28.953 -26.484 1 41.28 232 GLN A N 1
ATOM 1728 C CA . GLN A 1 232 ? -2.922 -28.328 -27.766 1 41.28 232 GLN A CA 1
ATOM 1729 C C . GLN A 1 232 ? -2.258 -26.984 -27.547 1 41.28 232 GLN A C 1
ATOM 1731 O O . GLN A 1 232 ? -1.603 -26.453 -28.438 1 41.28 232 GLN A O 1
ATOM 1736 N N . HIS A 1 233 ? -2.465 -26.469 -26.422 1 48.59 233 HIS A N 1
ATOM 1737 C CA . HIS A 1 233 ? -1.959 -25.094 -26.453 1 48.59 233 HIS A CA 1
ATOM 1738 C C . HIS A 1 233 ? -0.662 -24.969 -25.656 1 48.59 233 HIS A C 1
ATOM 1740 O O . HIS A 1 233 ? -0.185 -23.859 -25.406 1 48.59 233 HIS A O 1
ATOM 1746 N N . VAL A 1 234 ? -0.072 -26.125 -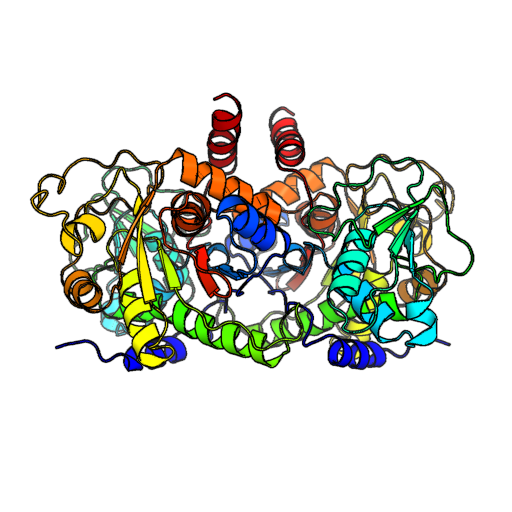25.375 1 49.5 234 VAL A N 1
ATOM 17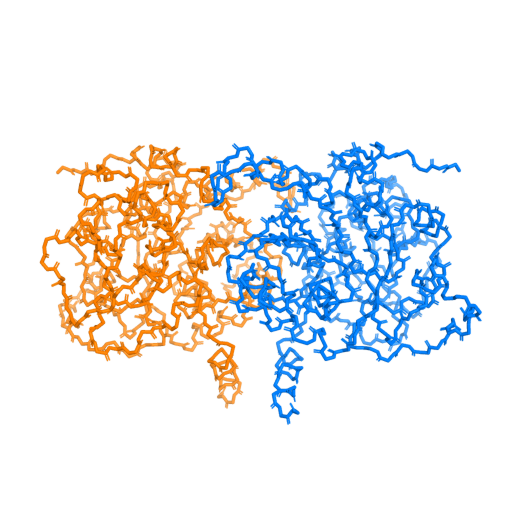47 C CA . VAL A 1 234 ? 1.277 -26.141 -24.828 1 49.5 234 VAL A CA 1
ATOM 1748 C C . VAL A 1 234 ? 2.285 -25.766 -25.906 1 49.5 234 VAL A C 1
ATOM 1750 O O . VAL A 1 234 ? 2.268 -26.344 -27 1 49.5 234 VAL A O 1
ATOM 1753 N N . GLY A 1 235 ? 2.885 -24.703 -25.797 1 51.84 235 GLY A N 1
ATOM 1754 C CA . GLY A 1 235 ? 3.945 -24.281 -26.703 1 51.84 235 GLY A CA 1
ATOM 1755 C C . GLY A 1 235 ? 3.58 -23.062 -27.531 1 51.84 235 GLY A C 1
ATOM 1756 O O . GLY A 1 235 ? 4.414 -22.531 -28.266 1 51.84 235 GLY A O 1
ATOM 1757 N N . THR A 1 236 ? 2.252 -22.703 -27.453 1 57.81 236 THR A N 1
ATOM 1758 C CA . THR A 1 236 ? 1.937 -21.516 -28.219 1 57.81 236 THR A CA 1
ATOM 1759 C C . THR A 1 236 ? 2.469 -20.266 -27.531 1 57.81 236 THR A C 1
ATOM 1761 O O . THR A 1 236 ? 2.42 -20.156 -26.297 1 57.81 236 THR A O 1
ATOM 1764 N N . PRO A 1 237 ? 3.082 -19.469 -28.328 1 64.25 237 PRO A N 1
ATOM 1765 C CA . PRO A 1 237 ? 3.604 -18.219 -27.75 1 64.25 237 PRO A CA 1
ATOM 1766 C C . PRO A 1 237 ? 2.523 -17.406 -27.047 1 64.25 237 PRO A C 1
ATOM 1768 O O . PRO A 1 237 ? 1.398 -17.312 -27.547 1 64.25 237 PRO A O 1
ATOM 1771 N N . ALA A 1 238 ? 2.844 -17.047 -25.984 1 70.75 238 ALA A N 1
ATOM 1772 C CA . ALA A 1 238 ? 1.935 -16.219 -25.188 1 70.75 238 ALA A CA 1
ATOM 1773 C C . ALA A 1 238 ? 1.649 -14.891 -25.875 1 70.75 238 ALA A C 1
ATOM 1775 O O . ALA A 1 238 ? 2.541 -14.297 -26.5 1 70.75 238 ALA A O 1
ATOM 1776 N N . THR A 1 239 ? 0.399 -14.492 -25.938 1 72 239 THR A N 1
ATOM 1777 C CA . THR A 1 239 ? -0.04 -13.227 -26.5 1 72 239 THR A CA 1
ATOM 1778 C C . THR A 1 239 ? -0.752 -12.375 -25.453 1 72 239 THR A C 1
ATOM 1780 O O . THR A 1 239 ? -1.94 -12.078 -25.594 1 72 239 THR A O 1
ATOM 1783 N N . THR A 1 240 ? -0.13 -12.273 -24.391 1 80.12 240 THR A N 1
ATOM 1784 C CA . THR A 1 240 ? -0.77 -11.516 -23.328 1 80.12 240 THR A CA 1
ATOM 1785 C C . THR A 1 240 ? 0.154 -10.414 -22.812 1 80.12 240 THR A C 1
ATOM 1787 O O . THR A 1 240 ? 1.377 -10.516 -22.922 1 80.12 240 THR A O 1
ATOM 1790 N N . ILE A 1 241 ? -0.506 -9.398 -22.234 1 83.12 241 ILE A N 1
ATOM 1791 C CA . ILE A 1 241 ? 0.242 -8.305 -21.625 1 83.12 241 ILE A CA 1
ATOM 1792 C C . ILE A 1 241 ? 0.792 -8.742 -20.266 1 83.12 241 ILE A C 1
ATOM 1794 O O . ILE A 1 241 ? 1.613 -8.047 -19.672 1 83.12 241 ILE A O 1
ATOM 1798 N N . CYS A 1 242 ? 0.378 -9.844 -19.812 1 84.44 242 CYS A N 1
ATOM 1799 C CA . CYS A 1 242 ? 0.873 -10.391 -18.547 1 84.44 242 CYS A CA 1
ATOM 1800 C C . CYS A 1 242 ? 2.189 -11.133 -18.75 1 84.44 242 CYS A C 1
ATOM 1802 O O . CYS A 1 242 ? 2.236 -12.359 -18.688 1 84.44 242 CYS A O 1
ATOM 1804 N N . ASP A 1 243 ? 3.223 -10.445 -18.844 1 76.12 243 ASP A N 1
ATOM 1805 C CA . ASP A 1 243 ? 4.523 -10.977 -19.266 1 76.12 243 ASP A CA 1
ATOM 1806 C C . ASP A 1 243 ? 5.117 -11.875 -18.172 1 76.12 243 ASP A C 1
ATOM 1808 O O . ASP A 1 243 ? 5.906 -12.773 -18.469 1 76.12 243 ASP A O 1
ATOM 1812 N N . ALA A 1 244 ? 4.688 -11.695 -17 1 73.81 244 ALA A N 1
ATOM 1813 C CA . ALA A 1 244 ? 5.273 -12.453 -15.898 1 73.81 244 ALA A CA 1
ATOM 1814 C C . ALA A 1 244 ? 4.633 -13.828 -15.773 1 73.81 244 ALA A C 1
ATOM 1816 O O . ALA A 1 244 ? 5.082 -14.664 -14.977 1 73.81 244 ALA A O 1
ATOM 1817 N N . LEU A 1 245 ? 3.674 -14.117 -16.562 1 78.56 245 LEU A N 1
ATOM 1818 C CA . LEU A 1 245 ? 2.908 -15.352 -16.422 1 78.56 245 LEU A CA 1
ATOM 1819 C C . LEU A 1 245 ? 2.855 -16.109 -17.75 1 78.56 245 LEU A C 1
ATOM 1821 O O . LEU A 1 245 ? 1.786 -16.562 -18.156 1 78.56 245 LEU A O 1
ATOM 1825 N N . GLN A 1 246 ? 4.027 -16.25 -18.359 1 70.94 246 GLN A N 1
ATOM 1826 C CA . GLN A 1 246 ? 4.027 -16.859 -19.688 1 70.94 246 GLN A CA 1
ATOM 1827 C C . GLN A 1 246 ? 4.773 -18.203 -19.688 1 70.94 246 GLN A C 1
ATOM 1829 O O . GLN A 1 246 ? 5.379 -18.578 -20.688 1 70.94 246 GLN A O 1
ATOM 1834 N N . ALA A 1 247 ? 4.656 -18.828 -18.516 1 73.19 247 ALA A N 1
ATOM 1835 C CA . ALA A 1 247 ? 5.238 -20.172 -18.484 1 73.19 247 ALA A CA 1
ATOM 1836 C C . ALA A 1 247 ? 4.574 -21.078 -19.516 1 73.19 247 ALA A C 1
ATOM 1838 O O . ALA A 1 247 ? 3.357 -21.016 -19.719 1 73.19 247 ALA A O 1
ATOM 1839 N N . ASN A 1 248 ? 5.348 -21.859 -20.094 1 71.31 248 ASN A N 1
ATOM 1840 C CA . ASN A 1 248 ? 4.84 -22.672 -21.188 1 71.31 248 ASN A CA 1
ATOM 1841 C C . ASN A 1 248 ? 4.246 -23.984 -20.672 1 71.31 248 ASN A C 1
ATOM 1843 O O . ASN A 1 248 ? 3.533 -24.672 -21.406 1 71.31 248 ASN A O 1
ATOM 1847 N N . ALA A 1 249 ? 4.559 -24.312 -19.531 1 73.94 249 ALA A N 1
ATOM 1848 C CA . ALA A 1 249 ? 4.055 -25.531 -18.875 1 73.94 249 ALA A CA 1
ATOM 1849 C C . ALA A 1 249 ? 4.16 -25.406 -17.359 1 73.94 249 ALA A C 1
ATOM 1851 O O . ALA A 1 249 ? 4.969 -24.641 -16.844 1 73.94 249 ALA A O 1
ATOM 1852 N N . PRO A 1 250 ? 3.336 -26.219 -16.703 1 78.75 250 PRO A N 1
ATOM 1853 C CA . PRO A 1 250 ? 3.568 -26.297 -15.258 1 78.75 250 PRO A CA 1
ATOM 1854 C C . PRO A 1 250 ? 4.863 -27.016 -14.906 1 78.75 250 PRO A C 1
ATOM 1856 O O . PRO A 1 250 ? 5.391 -27.781 -15.719 1 78.75 250 PRO A O 1
ATOM 1859 N N . GLY A 1 251 ? 5.391 -26.734 -13.766 1 82.06 251 GLY A N 1
ATOM 1860 C CA . GLY A 1 251 ? 6.496 -27.531 -13.25 1 82.06 251 GLY A CA 1
ATOM 1861 C C . GLY A 1 251 ? 6.066 -28.906 -12.758 1 82.06 251 GLY A C 1
ATOM 1862 O O . GLY A 1 251 ? 4.867 -29.188 -12.664 1 82.06 251 GLY A O 1
ATOM 1863 N N . HIS A 1 252 ? 7.016 -29.734 -12.523 1 85.81 252 HIS A N 1
ATOM 1864 C CA . HIS A 1 252 ? 6.723 -31.062 -11.992 1 85.81 252 HIS A CA 1
ATOM 1865 C C . HIS A 1 252 ? 6.219 -30.969 -10.555 1 85.81 252 HIS A C 1
ATOM 1867 O O . HIS A 1 252 ? 5.203 -31.594 -10.211 1 85.81 252 HIS A O 1
ATOM 1873 N N . VAL A 1 253 ? 6.941 -30.25 -9.797 1 90.5 253 VAL A N 1
ATOM 1874 C CA . VAL A 1 253 ? 6.574 -30.125 -8.391 1 90.5 253 VAL A CA 1
ATOM 1875 C C . VAL A 1 253 ? 5.262 -29.344 -8.273 1 90.5 253 VAL A C 1
ATOM 1877 O O . VAL A 1 253 ? 4.367 -29.734 -7.516 1 90.5 253 VAL A O 1
ATOM 1880 N N . THR A 1 254 ? 5.164 -28.266 -9.039 1 91.94 254 THR A N 1
ATOM 1881 C CA . THR A 1 254 ? 3.971 -27.422 -8.961 1 91.94 254 THR A CA 1
ATOM 1882 C C . THR A 1 254 ? 2.738 -28.188 -9.43 1 91.94 254 THR A C 1
ATOM 1884 O O . THR A 1 254 ? 1.656 -28.047 -8.859 1 91.94 254 THR A O 1
ATOM 1887 N N . PHE A 1 255 ? 2.896 -29.016 -10.461 1 88.25 255 PHE A N 1
ATOM 1888 C CA . PHE A 1 255 ? 1.773 -29.797 -10.945 1 88.25 255 PHE A CA 1
ATOM 1889 C C . PHE A 1 255 ? 1.284 -30.766 -9.875 1 88.25 255 PHE A C 1
ATOM 1891 O O . PHE A 1 255 ? 0.078 -30.906 -9.656 1 88.25 255 PHE A O 1
ATOM 1898 N N . ALA A 1 256 ? 2.178 -31.422 -9.258 1 89.75 256 ALA A N 1
ATOM 1899 C CA . ALA A 1 256 ? 1.835 -32.406 -8.227 1 89.75 256 ALA A CA 1
ATOM 1900 C C . ALA A 1 256 ? 1.045 -31.75 -7.094 1 89.75 256 ALA A C 1
ATOM 1902 O O . ALA A 1 256 ? 0.087 -32.312 -6.582 1 89.75 256 ALA A O 1
ATOM 1903 N N . ILE A 1 257 ? 1.373 -30.547 -6.695 1 93.81 257 ILE A N 1
ATOM 1904 C CA . ILE A 1 257 ? 0.715 -29.844 -5.598 1 93.81 257 ILE A CA 1
ATOM 1905 C C . ILE A 1 257 ? -0.632 -29.297 -6.07 1 93.81 257 ILE A C 1
ATOM 1907 O O . ILE A 1 257 ? -1.659 -29.531 -5.422 1 93.81 257 ILE A O 1
ATOM 1911 N N . ASN A 1 258 ? -0.624 -28.672 -7.191 1 93.69 258 ASN A N 1
ATOM 1912 C CA . ASN A 1 258 ? -1.785 -27.906 -7.641 1 93.69 258 ASN A CA 1
ATOM 1913 C C . ASN A 1 258 ? -2.895 -28.828 -8.148 1 93.69 258 ASN A C 1
ATOM 1915 O O . ASN A 1 258 ? -4.078 -28.516 -8 1 93.69 258 ASN A O 1
ATOM 1919 N N . SER A 1 259 ? -2.582 -29.938 -8.773 1 90.31 259 SER A N 1
ATOM 1920 C CA . SER A 1 259 ? -3.584 -30.875 -9.273 1 90.31 259 SER A CA 1
ATOM 1921 C C . SER A 1 259 ? -4.453 -31.406 -8.148 1 90.31 259 SER A C 1
ATOM 1923 O O . SER A 1 259 ? -5.617 -31.75 -8.359 1 90.31 259 SER A O 1
ATOM 1925 N N . ARG A 1 260 ? -3.949 -31.375 -6.977 1 91.06 260 ARG A N 1
ATOM 1926 C CA . ARG A 1 260 ? -4.684 -31.875 -5.812 1 91.06 260 ARG A CA 1
ATOM 1927 C C . ARG A 1 260 ? -5.277 -30.719 -5.012 1 91.06 260 ARG A C 1
ATOM 1929 O O . ARG A 1 260 ? -6.293 -30.891 -4.332 1 91.06 260 ARG A O 1
ATOM 1936 N N . GLY A 1 261 ? -4.652 -29.641 -5.098 1 94.5 261 GLY A N 1
ATOM 1937 C CA . GLY A 1 261 ? -4.965 -28.578 -4.145 1 94.5 261 GLY A CA 1
ATOM 1938 C C . GLY A 1 261 ? -5.949 -27.562 -4.688 1 94.5 261 GLY A C 1
ATOM 1939 O O . GLY A 1 261 ? -6.699 -26.953 -3.926 1 94.5 261 GLY A O 1
ATOM 1940 N N . LEU A 1 262 ? -5.973 -27.344 -5.953 1 95.62 262 LEU A N 1
ATOM 1941 C CA . LEU A 1 262 ? -6.785 -26.281 -6.531 1 95.62 262 LEU A CA 1
ATOM 1942 C C . LEU A 1 262 ? -8.258 -26.688 -6.574 1 95.62 262 LEU A C 1
ATOM 1944 O O . LEU A 1 262 ? -8.578 -27.844 -6.887 1 95.62 262 LEU A O 1
ATOM 1948 N N . ALA A 1 263 ? -9.07 -25.719 -6.297 1 95.56 263 ALA A N 1
ATOM 1949 C CA . ALA A 1 263 ? -10.516 -25.938 -6.391 1 95.56 263 ALA A CA 1
ATOM 1950 C C . ALA A 1 263 ? -11.039 -25.562 -7.77 1 95.56 263 ALA A C 1
ATOM 1952 O O . ALA A 1 263 ? -12.117 -26 -8.172 1 95.56 263 ALA A O 1
ATOM 1953 N N . GLY A 1 264 ? -10.289 -24.734 -8.477 1 93.19 264 GLY A N 1
ATOM 1954 C CA . GLY A 1 264 ? -10.688 -24.297 -9.797 1 93.19 264 GLY A CA 1
ATOM 1955 C C . GLY A 1 264 ? -9.656 -23.406 -10.469 1 93.19 264 GLY A C 1
ATOM 1956 O O . GLY A 1 264 ? -8.609 -23.125 -9.891 1 93.19 264 GLY A O 1
ATOM 1957 N N . ALA A 1 265 ? -9.992 -23.062 -11.727 1 93.31 265 ALA A N 1
ATOM 1958 C CA . ALA A 1 265 ? -9.172 -22.141 -12.508 1 93.31 265 ALA A CA 1
ATOM 1959 C C . ALA A 1 265 ? -10.039 -21.25 -13.391 1 93.31 265 ALA A C 1
ATOM 1961 O O . ALA A 1 265 ? -11.18 -21.594 -13.703 1 93.31 265 ALA A O 1
ATOM 1962 N N . ALA A 1 266 ? -9.523 -20.094 -13.719 1 93.31 266 ALA A N 1
ATOM 1963 C CA . ALA A 1 266 ? -10.195 -19.172 -14.625 1 93.31 266 ALA A CA 1
ATOM 1964 C C . ALA A 1 266 ? -9.195 -18.469 -15.539 1 93.31 266 ALA A C 1
ATOM 1966 O O . ALA A 1 266 ? -8.008 -18.359 -15.203 1 93.31 266 ALA A O 1
ATOM 1967 N N . ALA A 1 267 ? -9.648 -18.094 -16.656 1 91.62 267 ALA A N 1
ATOM 1968 C CA . ALA A 1 267 ? -8.875 -17.344 -17.641 1 91.62 267 ALA A CA 1
ATOM 1969 C C . ALA A 1 267 ? -9.445 -15.938 -17.828 1 91.62 267 ALA A C 1
ATOM 1971 O O . ALA A 1 267 ? -10.672 -15.75 -17.844 1 91.62 267 ALA A O 1
ATOM 1972 N N . VAL A 1 268 ? -8.57 -14.969 -17.922 1 93.56 268 VAL A N 1
ATOM 1973 C CA . VAL A 1 268 ? -9 -13.578 -18.031 1 93.56 268 VAL A CA 1
ATOM 1974 C C . VAL A 1 268 ? -8.32 -12.914 -19.234 1 93.56 268 VAL A C 1
ATOM 1976 O O . VAL A 1 268 ? -7.141 -13.156 -19.5 1 93.56 268 VAL A O 1
ATOM 1979 N N . GLY A 1 269 ? -9.062 -12.07 -19.938 1 92.06 269 GLY A N 1
ATOM 1980 C CA . GLY A 1 269 ? -8.523 -11.359 -21.094 1 92.06 269 GLY A CA 1
ATOM 1981 C C . GLY A 1 269 ? -7.781 -10.094 -20.719 1 92.06 269 GLY A C 1
ATOM 1982 O O . GLY A 1 269 ? -7.941 -9.578 -19.609 1 92.06 269 GLY A O 1
ATOM 1983 N N . ASP A 1 270 ? -7.035 -9.594 -21.688 1 94.06 270 ASP A N 1
ATOM 1984 C CA . ASP A 1 270 ? -6.184 -8.43 -21.453 1 94.06 270 ASP A CA 1
ATOM 1985 C C . ASP A 1 270 ? -7.02 -7.191 -21.141 1 94.06 270 ASP A C 1
ATOM 1987 O O . ASP A 1 270 ? -6.605 -6.348 -20.344 1 94.06 270 ASP A O 1
ATOM 1991 N N . ALA A 1 271 ? -8.141 -7.023 -21.734 1 94.88 271 ALA A N 1
ATOM 1992 C CA . ALA A 1 271 ? -8.992 -5.867 -21.469 1 94.88 271 ALA A CA 1
ATOM 1993 C C . ALA A 1 271 ? -9.453 -5.848 -20.016 1 94.88 271 ALA A C 1
ATOM 1995 O O . ALA A 1 271 ? -9.477 -4.789 -19.375 1 94.88 271 ALA A O 1
ATOM 1996 N N . ASP A 1 272 ? -9.828 -6.992 -19.5 1 96.19 272 ASP A N 1
ATOM 1997 C CA . ASP A 1 272 ? -10.25 -7.109 -18.109 1 96.19 272 ASP A CA 1
ATOM 1998 C C . ASP A 1 272 ? -9.086 -6.82 -17.156 1 96.19 272 ASP A C 1
ATOM 2000 O O . ASP A 1 272 ? -9.289 -6.25 -16.094 1 96.19 272 ASP A O 1
ATOM 2004 N N . VAL A 1 273 ? -7.934 -7.258 -17.562 1 97.25 273 VAL A N 1
ATOM 2005 C CA . VAL A 1 273 ? -6.738 -7.008 -16.766 1 97.25 273 VAL A CA 1
ATOM 2006 C C . VAL A 1 273 ? -6.488 -5.504 -16.672 1 97.25 273 VAL A C 1
ATOM 2008 O O . VAL A 1 273 ? -6.223 -4.988 -15.578 1 97.25 273 VAL A O 1
ATOM 2011 N N . ILE A 1 274 ? -6.586 -4.828 -17.781 1 96.81 274 ILE A N 1
ATOM 2012 C CA . ILE A 1 274 ? -6.371 -3.385 -17.797 1 96.81 274 ILE A CA 1
ATOM 2013 C C . ILE A 1 274 ? -7.41 -2.693 -16.922 1 96.81 274 ILE A C 1
ATOM 2015 O O . ILE A 1 274 ? -7.078 -1.786 -16.156 1 96.81 274 ILE A O 1
ATOM 2019 N N . GLU A 1 275 ? -8.609 -3.113 -16.984 1 96.75 275 GLU A N 1
ATOM 2020 C CA . GLU A 1 275 ? -9.672 -2.57 -16.141 1 96.75 275 GLU A CA 1
ATOM 2021 C C . GLU A 1 275 ? -9.359 -2.787 -14.664 1 96.75 275 GLU A C 1
ATOM 2023 O O . GLU A 1 275 ? -9.578 -1.896 -13.836 1 96.75 275 GLU A O 1
ATOM 2028 N N . ALA A 1 276 ? -8.922 -3.936 -14.352 1 98.06 276 ALA A N 1
ATOM 2029 C CA . ALA A 1 276 ? -8.578 -4.238 -12.961 1 98.06 276 ALA A CA 1
ATOM 2030 C C . ALA A 1 276 ? -7.43 -3.355 -12.477 1 98.06 276 ALA A C 1
ATOM 2032 O O . ALA A 1 276 ? -7.402 -2.949 -11.312 1 98.06 276 ALA A O 1
ATOM 2033 N N . MET A 1 277 ? -6.441 -3.127 -13.375 1 97.69 277 MET A N 1
ATOM 2034 C CA . MET A 1 277 ? -5.367 -2.197 -13.047 1 97.69 277 MET A CA 1
ATOM 2035 C C . MET A 1 277 ? -5.926 -0.821 -12.695 1 97.69 277 MET A C 1
ATOM 2037 O O . MET A 1 277 ? -5.52 -0.212 -11.703 1 97.69 277 MET A O 1
ATOM 2041 N N . ARG A 1 278 ? -6.887 -0.311 -13.453 1 96.62 278 ARG A N 1
ATOM 2042 C CA . ARG A 1 278 ? -7.527 0.975 -13.203 1 96.62 278 ARG A CA 1
ATOM 2043 C C . ARG A 1 278 ? -8.273 0.971 -11.875 1 96.62 278 ARG A C 1
ATOM 2045 O O . ARG A 1 278 ? -8.172 1.924 -11.102 1 96.62 278 ARG A O 1
ATOM 2052 N N . VAL A 1 279 ? -8.992 -0.059 -11.656 1 96.62 279 VAL A N 1
ATOM 2053 C CA . VAL A 1 279 ? -9.797 -0.169 -10.438 1 96.62 279 VAL A CA 1
ATOM 2054 C C . VAL A 1 279 ? -8.883 -0.178 -9.219 1 96.62 279 VAL A C 1
ATOM 2056 O O . VAL A 1 279 ? -9.164 0.484 -8.219 1 96.62 279 VAL A O 1
ATOM 2059 N N . ALA A 1 280 ? -7.785 -0.957 -9.281 1 97.88 280 ALA A N 1
ATOM 2060 C CA . ALA A 1 280 ? -6.832 -0.979 -8.18 1 97.88 280 ALA A CA 1
ATOM 2061 C C . ALA A 1 280 ? -6.258 0.41 -7.922 1 97.88 280 ALA A C 1
ATOM 2063 O O . ALA A 1 280 ? -6.102 0.821 -6.77 1 97.88 280 ALA A O 1
ATOM 2064 N N . PHE A 1 281 ? -5.922 1.09 -9 1 96.56 281 PHE A N 1
ATOM 2065 C CA . PHE A 1 281 ? -5.41 2.453 -8.922 1 96.56 281 PHE A CA 1
ATOM 2066 C C . PHE A 1 281 ? -6.395 3.359 -8.188 1 96.56 281 PHE A C 1
ATOM 2068 O O . PHE A 1 281 ? -6.016 4.07 -7.258 1 96.56 281 PHE A O 1
ATOM 2075 N N . GLU A 1 282 ? -7.574 3.295 -8.477 1 93.31 282 GLU A N 1
ATOM 2076 C CA . GLU A 1 282 ? -8.594 4.238 -8.023 1 93.31 282 GLU A CA 1
ATOM 2077 C C . GLU A 1 282 ? -9.086 3.881 -6.621 1 93.31 282 GLU A C 1
ATOM 2079 O O . GLU A 1 282 ? -9.328 4.766 -5.797 1 93.31 282 GLU A O 1
ATOM 2084 N N . THR A 1 283 ? -9.227 2.604 -6.336 1 93.69 283 THR A N 1
ATOM 2085 C CA . THR A 1 283 ? -9.945 2.211 -5.129 1 93.69 283 THR A CA 1
ATOM 2086 C C . THR A 1 283 ? -8.969 1.76 -4.043 1 93.69 283 THR A C 1
ATOM 2088 O O . THR A 1 283 ? -9.305 1.772 -2.857 1 93.69 283 THR A O 1
ATOM 2091 N N . LEU A 1 284 ? -7.785 1.363 -4.449 1 96.12 284 LEU A N 1
ATOM 2092 C CA . LEU A 1 284 ? -6.844 0.805 -3.484 1 96.12 284 LEU A CA 1
ATOM 2093 C C . LEU A 1 284 ? -5.594 1.673 -3.381 1 96.12 284 LEU A C 1
ATOM 2095 O O . LEU A 1 284 ? -4.785 1.496 -2.469 1 96.12 284 LEU A O 1
ATOM 2099 N N . LYS A 1 285 ? -5.434 2.551 -4.348 1 96.75 285 LYS A N 1
ATOM 2100 C CA . LYS A 1 285 ? -4.262 3.414 -4.441 1 96.75 285 LYS A CA 1
ATOM 2101 C C . LYS A 1 285 ? -2.994 2.596 -4.672 1 96.75 285 LYS A C 1
ATOM 2103 O O . LYS A 1 285 ? -1.926 2.941 -4.16 1 96.75 285 LYS A O 1
ATOM 2108 N N . LEU A 1 286 ? -3.125 1.521 -5.406 1 97.88 286 LEU A N 1
ATOM 2109 C CA . LEU A 1 286 ? -2.014 0.635 -5.734 1 97.88 286 LEU A CA 1
ATOM 2110 C C . LEU A 1 286 ? -1.663 0.728 -7.215 1 97.88 286 LEU A C 1
ATOM 2112 O O . LEU A 1 286 ? -2.551 0.845 -8.062 1 97.88 286 LEU A O 1
ATOM 2116 N N . VAL A 1 287 ? -0.432 0.653 -7.449 1 97.12 287 VAL A N 1
ATOM 2117 C CA . VAL A 1 287 ? 0.076 0.416 -8.797 1 97.12 287 VAL A CA 1
ATOM 2118 C C . VAL A 1 287 ? 0.302 -1.079 -9.008 1 97.12 287 VAL A C 1
ATOM 2120 O O . VAL A 1 287 ? 1.071 -1.707 -8.281 1 97.12 287 VAL A O 1
ATOM 2123 N N . LEU A 1 288 ? -0.392 -1.58 -9.984 1 97.69 288 LEU A N 1
ATOM 2124 C CA . LEU A 1 288 ? -0.226 -2.996 -10.297 1 97.69 288 LEU A CA 1
ATOM 2125 C C . LEU A 1 288 ? 0.276 -3.184 -11.727 1 97.69 288 LEU A C 1
ATOM 2127 O O . LEU A 1 288 ? -0.169 -2.486 -12.641 1 97.69 288 LEU A O 1
ATOM 2131 N N . GLU A 1 289 ? 1.26 -4.051 -11.891 1 96.31 289 GLU A N 1
ATOM 2132 C CA . GLU A 1 289 ? 1.553 -4.566 -13.219 1 96.31 289 GLU A CA 1
ATOM 2133 C C . GLU A 1 289 ? 0.435 -5.477 -13.719 1 96.31 289 GLU A C 1
ATOM 2135 O O . GLU A 1 289 ? -0.384 -5.953 -12.93 1 96.31 289 GLU A O 1
ATOM 2140 N N . PRO A 1 290 ? 0.422 -5.805 -15.016 1 95.62 290 PRO A N 1
ATOM 2141 C CA . PRO A 1 290 ? -0.693 -6.598 -15.539 1 95.62 290 PRO A CA 1
ATOM 2142 C C . PRO A 1 290 ? -0.878 -7.918 -14.789 1 95.62 290 PRO A C 1
ATOM 2144 O O . PRO A 1 290 ? -1.986 -8.227 -14.352 1 95.62 290 PRO A O 1
ATOM 2147 N N . SER A 1 291 ? 0.193 -8.656 -14.562 1 95.56 291 SER A N 1
ATOM 2148 C CA . SER A 1 291 ? 0.099 -9.93 -13.867 1 95.56 291 SER A CA 1
ATOM 2149 C C . SER A 1 291 ? -0.43 -9.75 -12.445 1 95.56 291 SER A C 1
ATOM 2151 O O . SER A 1 291 ? -1.113 -10.625 -11.914 1 95.56 291 SER A O 1
ATOM 2153 N N . GLY A 1 292 ? -0.109 -8.664 -11.859 1 97.75 292 GLY A N 1
ATOM 2154 C CA . GLY A 1 292 ? -0.526 -8.375 -10.492 1 97.75 292 GLY A CA 1
ATOM 2155 C C . GLY A 1 292 ? -2.016 -8.117 -10.367 1 97.75 292 GLY A C 1
ATOM 2156 O O . GLY A 1 292 ? -2.58 -8.227 -9.273 1 97.75 292 GLY A O 1
ATOM 2157 N N . ALA A 1 293 ? -2.686 -7.789 -11.477 1 98.19 293 ALA A N 1
ATOM 2158 C CA . ALA A 1 293 ? -4.094 -7.41 -11.469 1 98.19 293 ALA A CA 1
ATOM 2159 C C . ALA A 1 293 ? -4.98 -8.586 -11.867 1 98.19 293 ALA A C 1
ATOM 2161 O O . ALA A 1 293 ? -6.211 -8.477 -11.852 1 98.19 293 ALA A O 1
ATOM 2162 N N . LEU A 1 294 ? -4.383 -9.688 -12.141 1 96.94 294 LEU A N 1
ATOM 2163 C CA . LEU A 1 294 ? -5.09 -10.805 -12.75 1 96.94 294 LEU A CA 1
ATOM 2164 C C . LEU A 1 294 ? -6.184 -11.328 -11.828 1 96.94 294 LEU A C 1
ATOM 2166 O O . LEU A 1 294 ? -7.297 -11.609 -12.273 1 96.94 294 LEU A O 1
ATOM 2170 N N . GLY A 1 295 ? -5.891 -11.539 -10.57 1 97.75 295 GLY A N 1
ATOM 2171 C CA . GLY A 1 295 ? -6.887 -12.008 -9.625 1 97.75 295 GLY A CA 1
ATOM 2172 C C . GLY A 1 295 ? -8.094 -11.094 -9.516 1 97.75 295 GLY A C 1
ATOM 2173 O O . GLY A 1 295 ? -9.234 -11.555 -9.531 1 97.75 295 GLY A O 1
ATOM 2174 N N . LEU A 1 296 ? -7.82 -9.828 -9.391 1 98.5 296 LEU A N 1
ATOM 2175 C CA . LEU A 1 296 ? -8.891 -8.836 -9.328 1 98.5 296 LEU A CA 1
ATOM 2176 C C . LEU A 1 296 ? -9.703 -8.828 -10.609 1 98.5 296 LEU A C 1
ATOM 2178 O O . LEU A 1 296 ? -10.93 -8.688 -10.578 1 98.5 296 LEU A O 1
ATOM 2182 N N . ALA A 1 297 ? -9.016 -8.984 -11.727 1 98.12 297 ALA A N 1
ATOM 2183 C CA . ALA A 1 297 ? -9.672 -9.031 -13.031 1 98.12 297 ALA A CA 1
ATOM 2184 C C . ALA A 1 297 ? -10.672 -10.18 -13.094 1 98.12 297 ALA A C 1
ATOM 2186 O O . ALA A 1 297 ? -11.781 -10.023 -13.602 1 98.12 297 ALA A O 1
ATOM 2187 N N . ALA A 1 298 ? -10.281 -11.32 -12.602 1 97.75 298 ALA A N 1
ATOM 2188 C CA . ALA A 1 298 ? -11.164 -12.484 -12.609 1 97.75 298 ALA A CA 1
ATOM 2189 C C . ALA A 1 298 ? -12.43 -12.227 -11.797 1 97.75 298 ALA A C 1
ATOM 2191 O O . ALA A 1 298 ? -13.523 -12.625 -12.195 1 97.75 298 ALA A O 1
ATOM 2192 N N . LEU A 1 299 ? -12.289 -11.578 -10.695 1 98.06 299 LEU A N 1
ATOM 2193 C CA . LEU A 1 299 ? -13.422 -11.266 -9.836 1 98.06 299 LEU A CA 1
ATOM 2194 C C . LEU A 1 299 ? -14.344 -10.25 -10.508 1 98.06 299 LEU A C 1
ATOM 2196 O O . LEU A 1 299 ? -15.562 -10.453 -10.57 1 98.06 299 LEU A O 1
ATOM 2200 N N . LEU A 1 300 ? -13.781 -9.211 -11.031 1 97.94 300 LEU A N 1
ATOM 2201 C CA . LEU A 1 300 ? -14.539 -8.109 -11.617 1 97.94 300 LEU A CA 1
ATOM 2202 C C . LEU A 1 300 ? -15.258 -8.562 -12.883 1 97.94 300 LEU A C 1
ATOM 2204 O O . LEU A 1 300 ? -16.375 -8.102 -13.164 1 97.94 300 LEU A O 1
ATOM 2208 N N . SER A 1 301 ? -14.664 -9.445 -13.648 1 96.81 301 SER A N 1
ATOM 2209 C CA . SER A 1 301 ? -15.203 -9.852 -14.945 1 96.81 301 SER A CA 1
ATOM 2210 C C . SER A 1 301 ? -16.172 -11.016 -14.797 1 96.81 301 SER A C 1
ATOM 2212 O O . SER A 1 301 ? -16.766 -11.461 -15.781 1 96.81 301 SER A O 1
ATOM 2214 N N . GLY A 1 302 ? -16.281 -11.586 -13.664 1 96.5 302 GLY A N 1
ATOM 2215 C CA . GLY A 1 302 ? -17.25 -12.641 -13.414 1 96.5 302 GLY A CA 1
ATOM 2216 C C . GLY A 1 302 ? -16.766 -14.016 -13.828 1 96.5 302 GLY A C 1
ATOM 2217 O O . GLY A 1 302 ? -17.562 -14.906 -14.102 1 96.5 302 GLY A O 1
ATOM 2218 N N . GLN A 1 303 ? -15.469 -14.195 -13.898 1 94.94 303 GLN A N 1
ATOM 2219 C CA . GLN A 1 303 ? -14.914 -15.469 -14.336 1 94.94 303 GLN A CA 1
ATOM 2220 C C . GLN A 1 303 ? -14.828 -16.453 -13.172 1 94.94 303 GLN A C 1
ATOM 2222 O O . GLN A 1 303 ? -14.539 -17.641 -13.367 1 94.94 303 GLN A O 1
ATOM 2227 N N . VAL A 1 304 ? -15.094 -15.977 -11.938 1 96 304 VAL A N 1
ATOM 2228 C CA . VAL A 1 304 ? -15.133 -16.828 -10.75 1 96 304 VAL A CA 1
ATOM 2229 C C . VAL A 1 304 ? -16.469 -16.656 -10.039 1 96 304 VAL A C 1
ATOM 2231 O O . VAL A 1 304 ? -17.062 -15.578 -10.062 1 96 304 VAL A O 1
ATOM 2234 N N . PRO A 1 305 ? -16.938 -17.734 -9.422 1 95.25 305 PRO A N 1
ATOM 2235 C CA . PRO A 1 305 ? -18.219 -17.609 -8.703 1 95.25 305 PRO A CA 1
ATOM 2236 C C . PRO A 1 305 ? -18.109 -16.688 -7.484 1 95.25 305 PRO A C 1
ATOM 2238 O O . PRO A 1 305 ? -17.047 -16.578 -6.875 1 95.25 305 PRO A O 1
ATOM 2241 N N . LEU A 1 306 ? -19.234 -15.992 -7.223 1 95.44 306 LEU A N 1
ATOM 2242 C CA . LEU A 1 306 ? -19.391 -15.172 -6.031 1 95.44 306 LEU A CA 1
ATOM 2243 C C . LEU A 1 306 ? -20.828 -15.227 -5.512 1 95.44 306 LEU A C 1
ATOM 2245 O O . LEU A 1 306 ? -21.766 -14.922 -6.246 1 95.44 306 LEU A O 1
ATOM 2249 N N . ARG A 1 307 ? -20.969 -15.672 -4.25 1 92.81 307 ARG A N 1
ATOM 2250 C CA . ARG A 1 307 ? -22.297 -15.742 -3.635 1 92.81 307 ARG A CA 1
ATOM 2251 C C . ARG A 1 307 ? -22.484 -14.633 -2.605 1 92.81 307 ARG A C 1
ATOM 2253 O O . ARG A 1 307 ? -21.5 -14.07 -2.104 1 92.81 307 ARG A O 1
ATOM 2260 N N . ASP A 1 308 ? -23.656 -14.398 -2.357 1 92.5 308 ASP A N 1
ATOM 2261 C CA . ASP A 1 308 ? -24 -13.383 -1.366 1 92.5 308 ASP A CA 1
ATOM 2262 C C . ASP A 1 308 ? -23.453 -13.758 0.013 1 92.5 308 ASP A C 1
ATOM 2264 O O . ASP A 1 308 ? -23.578 -14.906 0.444 1 92.5 308 ASP A O 1
ATOM 2268 N N . GLY A 1 309 ? -22.812 -12.828 0.658 1 90.88 309 GLY A N 1
ATOM 2269 C CA . GLY A 1 309 ? -22.312 -13.023 2.012 1 90.88 309 GLY A CA 1
ATOM 2270 C C . GLY A 1 309 ? -20.906 -13.586 2.055 1 90.88 309 GLY A C 1
ATOM 2271 O O . GLY A 1 309 ? -20.359 -13.828 3.133 1 90.88 309 GLY A O 1
ATOM 2272 N N . GLU A 1 310 ? -20.266 -13.734 0.928 1 92 310 GLU A N 1
ATOM 2273 C CA . GLU A 1 310 ? -18.953 -14.359 0.872 1 92 310 GLU A CA 1
ATOM 2274 C C . GLU A 1 310 ? -17.844 -13.305 0.928 1 92 310 GLU A C 1
ATOM 2276 O O . GLU A 1 310 ? -18.062 -12.148 0.552 1 92 310 GLU A O 1
ATOM 2281 N N . GLY A 1 311 ? -16.766 -13.758 1.489 1 94.44 311 GLY A N 1
ATOM 2282 C CA . GLY A 1 311 ? -15.516 -13.039 1.348 1 94.44 311 GLY A CA 1
ATOM 2283 C C . GLY A 1 311 ? -14.562 -13.68 0.358 1 94.44 311 GLY A C 1
ATOM 2284 O O . GLY A 1 311 ? -14.445 -14.906 0.315 1 94.44 311 GLY A O 1
ATOM 2285 N N . VAL A 1 312 ? -13.984 -12.867 -0.471 1 97.06 312 VAL A N 1
ATOM 2286 C CA . VAL A 1 312 ? -13.016 -13.344 -1.456 1 97.06 312 VAL A CA 1
ATOM 2287 C C . VAL A 1 312 ? -11.703 -12.578 -1.308 1 97.06 312 VAL A C 1
ATOM 2289 O O . VAL A 1 312 ? -11.711 -11.367 -1.093 1 97.06 312 VAL A O 1
ATOM 2292 N N . ALA A 1 313 ? -10.641 -13.305 -1.319 1 98.12 313 ALA A N 1
ATOM 2293 C CA . ALA A 1 313 ? -9.32 -12.68 -1.294 1 98.12 313 ALA A CA 1
ATOM 2294 C C . ALA A 1 313 ? -8.641 -12.773 -2.658 1 98.12 313 ALA A C 1
ATOM 2296 O O . ALA A 1 313 ? -8.781 -13.781 -3.359 1 98.12 313 ALA A O 1
ATOM 2297 N N . VAL A 1 314 ? -7.973 -11.742 -3.035 1 98.56 314 VAL A N 1
ATOM 2298 C CA . VAL A 1 314 ? -7.164 -11.703 -4.25 1 98.56 314 VAL A CA 1
ATOM 2299 C C . VAL A 1 314 ? -5.727 -11.328 -3.898 1 98.56 314 VAL A C 1
ATOM 2301 O O . VAL A 1 314 ? -5.488 -10.547 -2.973 1 98.56 314 VAL A O 1
ATOM 2304 N N . VAL A 1 315 ? -4.781 -11.938 -4.609 1 98.69 315 VAL A N 1
ATOM 2305 C CA . VAL A 1 315 ? -3.385 -11.562 -4.422 1 98.69 315 VAL A CA 1
ATOM 2306 C C . VAL A 1 315 ? -2.975 -10.547 -5.484 1 98.69 315 VAL A C 1
ATOM 2308 O O . VAL A 1 315 ? -3 -10.844 -6.68 1 98.69 315 VAL A O 1
ATOM 2311 N N . ALA A 1 316 ? -2.701 -9.312 -5.055 1 98.69 316 ALA A N 1
ATOM 2312 C CA . ALA A 1 316 ? -2.016 -8.344 -5.91 1 98.69 316 ALA A CA 1
ATOM 2313 C C . ALA A 1 316 ? -0.515 -8.617 -5.949 1 98.69 316 ALA A C 1
ATOM 2315 O O . ALA A 1 316 ? 0.253 -8 -5.207 1 98.69 316 ALA A O 1
ATOM 2316 N N . CYS A 1 317 ? -0.06 -9.445 -6.855 1 97.75 317 CYS A N 1
ATOM 2317 C CA . CYS A 1 317 ? 1.186 -10.188 -6.695 1 97.75 317 CYS A CA 1
ATOM 2318 C C . CYS A 1 317 ? 2.383 -9.336 -7.102 1 97.75 317 CYS A C 1
ATOM 2320 O O . CYS A 1 317 ? 3.523 -9.664 -6.766 1 97.75 317 CYS A O 1
ATOM 2322 N N . GLY A 1 318 ? 2.184 -8.297 -7.891 1 96.75 318 GLY A N 1
ATOM 2323 C CA . GLY A 1 318 ? 3.297 -7.457 -8.312 1 96.75 318 GLY A CA 1
ATOM 2324 C C . GLY A 1 318 ? 2.857 -6.105 -8.844 1 96.75 318 GLY A C 1
ATOM 2325 O O . GLY A 1 318 ? 1.746 -5.965 -9.352 1 96.75 318 GLY A O 1
ATOM 2326 N N . GLY A 1 319 ? 3.754 -5.156 -8.766 1 96.44 319 GLY A N 1
ATOM 2327 C CA . GLY A 1 319 ? 3.457 -3.803 -9.211 1 96.44 319 GLY A CA 1
ATOM 2328 C C . GLY A 1 319 ? 4.523 -3.221 -10.117 1 96.44 319 GLY A C 1
ATOM 2329 O O . GLY A 1 319 ? 4.602 -2.004 -10.289 1 96.44 319 GLY A O 1
ATOM 2330 N N . ASN A 1 320 ? 5.367 -4.074 -10.695 1 92.19 320 ASN A N 1
ATOM 2331 C CA . ASN A 1 320 ? 6.492 -3.586 -11.477 1 92.19 320 ASN A CA 1
ATOM 2332 C C . ASN A 1 320 ? 6.082 -3.285 -12.914 1 92.19 320 ASN A C 1
ATOM 2334 O O . ASN A 1 320 ? 6.215 -4.137 -13.797 1 92.19 320 ASN A O 1
ATOM 2338 N N . VAL A 1 321 ? 5.633 -2.109 -13.188 1 92.5 321 VAL A N 1
ATOM 2339 C CA . VAL A 1 321 ? 5.262 -1.558 -14.492 1 92.5 321 VAL A CA 1
ATOM 2340 C C . VAL A 1 321 ? 5.785 -0.129 -14.609 1 92.5 321 VAL A C 1
ATOM 2342 O O . VAL A 1 321 ? 5.586 0.692 -13.711 1 92.5 321 VAL A O 1
ATOM 2345 N N . ALA A 1 322 ? 6.5 0.081 -15.719 1 90.38 322 ALA A N 1
ATOM 2346 C CA . ALA A 1 322 ? 6.973 1.444 -15.945 1 90.38 322 ALA A CA 1
ATOM 2347 C C . ALA A 1 322 ? 5.805 2.402 -16.156 1 90.38 322 ALA A C 1
ATOM 2349 O O . ALA A 1 322 ? 4.805 2.039 -16.781 1 90.38 322 ALA A O 1
ATOM 2350 N N . LEU A 1 323 ? 5.996 3.652 -15.672 1 91.81 323 LEU A N 1
ATOM 2351 C CA . LEU A 1 323 ? 4.934 4.648 -15.75 1 91.81 323 LEU A CA 1
ATOM 2352 C C . LEU A 1 323 ? 4.461 4.832 -17.188 1 91.81 323 LEU A C 1
ATOM 2354 O O . LEU A 1 323 ? 3.26 4.781 -17.469 1 91.81 323 LEU A O 1
ATOM 2358 N N . PRO A 1 324 ? 5.34 4.98 -18.234 1 89.75 324 PRO A N 1
ATOM 2359 C CA . PRO A 1 324 ? 4.852 5.133 -19.609 1 89.75 324 PRO A CA 1
ATOM 2360 C C . PRO A 1 324 ? 4.047 3.93 -20.078 1 89.75 324 PRO A C 1
ATOM 2362 O O . PRO A 1 324 ? 3.062 4.09 -20.812 1 89.75 324 PRO A O 1
ATOM 2365 N N . ASP A 1 325 ? 4.473 2.734 -19.719 1 91 325 ASP A N 1
ATOM 2366 C CA . ASP A 1 325 ? 3.746 1.526 -20.094 1 91 325 ASP A CA 1
ATOM 2367 C C . ASP A 1 325 ? 2.363 1.49 -19.453 1 91 325 ASP A C 1
ATOM 2369 O O . ASP A 1 325 ? 1.378 1.134 -20.109 1 91 325 ASP A O 1
ATOM 2373 N N . PHE A 1 326 ? 2.338 1.843 -18.219 1 94.44 326 PHE A N 1
ATOM 2374 C CA . PHE A 1 326 ? 1.062 1.912 -17.516 1 94.44 326 PHE A CA 1
ATOM 2375 C C . PHE A 1 326 ? 0.118 2.893 -18.203 1 94.44 326 PHE A C 1
ATOM 2377 O O . PHE A 1 326 ? -1.043 2.566 -18.453 1 94.44 326 PHE A O 1
ATOM 2384 N N . LEU A 1 327 ? 0.638 4.059 -18.469 1 91.5 327 LEU A N 1
ATOM 2385 C CA . LEU A 1 327 ? -0.153 5.094 -19.125 1 91.5 327 LEU A CA 1
ATOM 2386 C C . LEU A 1 327 ? -0.658 4.613 -20.484 1 91.5 327 LEU A C 1
ATOM 2388 O O . LEU A 1 327 ? -1.821 4.832 -20.828 1 91.5 327 LEU A O 1
ATOM 2392 N N . GLY A 1 328 ? 0.158 3.951 -21.234 1 90.69 328 GLY A N 1
ATOM 2393 C CA . GLY A 1 328 ? -0.231 3.418 -22.531 1 90.69 328 GLY A CA 1
ATOM 2394 C C . GLY A 1 328 ? -1.354 2.4 -22.438 1 90.69 328 GLY A C 1
ATOM 2395 O O . GLY A 1 328 ? -2.26 2.396 -23.281 1 90.69 328 GLY A O 1
ATOM 2396 N N . LEU A 1 329 ? -1.282 1.59 -21.438 1 92.25 329 LEU A N 1
ATOM 2397 C CA . LEU A 1 329 ? -2.279 0.538 -21.266 1 92.25 329 LEU A CA 1
ATOM 2398 C C . LEU A 1 329 ? -3.625 1.126 -20.859 1 92.25 329 LEU A C 1
ATOM 2400 O O . LEU A 1 329 ? -4.66 0.76 -21.422 1 92.25 329 LEU A O 1
ATOM 2404 N N . VAL A 1 330 ? -3.648 2.059 -19.906 1 91.94 330 VAL A N 1
ATOM 2405 C CA . VAL A 1 330 ? -4.902 2.502 -19.312 1 91.94 330 VAL A CA 1
ATOM 2406 C C . VAL A 1 330 ? -5.539 3.58 -20.188 1 91.94 330 VAL A C 1
ATOM 2408 O O . VAL A 1 330 ? -6.727 3.883 -20.047 1 91.94 330 VAL A O 1
ATOM 2411 N N . GLN A 1 331 ? -4.812 4.246 -21.031 1 86.62 331 GLN A N 1
ATOM 2412 C CA . GLN A 1 331 ? -5.359 5.242 -21.938 1 86.62 331 GLN A CA 1
ATOM 2413 C C . GLN A 1 331 ? -5.945 4.582 -23.188 1 86.62 331 GLN A C 1
ATOM 2415 O O . GLN A 1 331 ? -6.859 5.129 -23.812 1 86.62 331 GLN A O 1
ATOM 2420 N N . ARG A 1 332 ? -5.387 3.578 -23.688 1 66.19 332 ARG A N 1
ATOM 2421 C CA . ARG A 1 332 ? -5.891 2.893 -24.875 1 66.19 332 ARG A CA 1
ATOM 2422 C C . ARG A 1 332 ? -7.32 2.406 -24.656 1 66.19 332 ARG A C 1
ATOM 2424 O O . ARG A 1 332 ? -8.133 2.408 -25.594 1 66.19 332 ARG A O 1
ATOM 2431 N N . GLU A 1 333 ? -7.625 1.821 -23.656 1 56.41 333 GLU A N 1
ATOM 2432 C CA . GLU A 1 333 ? -8.922 1.171 -23.484 1 56.41 333 GLU A CA 1
ATOM 2433 C C . GLU A 1 333 ? -10.047 2.195 -23.438 1 56.41 333 GLU A C 1
ATOM 2435 O O . GLU A 1 333 ? -11.211 1.862 -23.672 1 56.41 333 GLU A O 1
ATOM 2440 N N . ARG A 1 334 ? -9.906 3.459 -22.953 1 48.94 334 ARG A N 1
ATOM 2441 C CA . ARG A 1 334 ? -11.016 4.402 -23.016 1 48.94 334 ARG A CA 1
ATOM 2442 C C . ARG A 1 334 ? -11.414 4.672 -24.469 1 48.94 334 ARG A C 1
ATOM 2444 O O . ARG A 1 334 ? -12.508 5.172 -24.719 1 48.94 334 ARG A O 1
ATOM 2451 N N . THR A 1 335 ? -10.594 4.547 -25.391 1 36.34 335 THR A N 1
ATOM 2452 C CA . THR A 1 335 ? -11.016 4.816 -26.766 1 36.34 335 THR A CA 1
ATOM 2453 C C . THR A 1 335 ? -11.789 3.629 -27.328 1 36.34 335 THR A C 1
ATOM 2455 O O . THR A 1 335 ? -12.414 3.738 -28.375 1 36.34 335 THR A O 1
ATOM 2458 N N . GLN A 1 336 ? -11.742 2.434 -26.734 1 31.59 336 GLN A N 1
ATOM 2459 C CA . GLN A 1 336 ? -12.648 1.476 -27.375 1 31.59 336 GLN A CA 1
ATOM 2460 C C . GLN A 1 336 ? -13.992 1.433 -26.656 1 31.59 336 GLN A C 1
ATOM 2462 O O . GLN A 1 336 ? -14.047 1.481 -25.422 1 31.59 336 GLN A O 1
ATOM 2467 N N . MET B 1 1 ? -4.969 24.641 28.172 1 56.56 1 MET B N 1
ATOM 2468 C CA . MET B 1 1 ? -3.943 23.781 28.75 1 56.56 1 MET B CA 1
ATOM 2469 C C . MET B 1 1 ? -3.25 22.953 27.688 1 56.56 1 MET B C 1
ATOM 2471 O O . MET B 1 1 ? -3.883 22.531 26.719 1 56.56 1 MET B O 1
ATOM 2475 N N . PRO B 1 2 ? -1.976 22.891 27.766 1 79.44 2 PRO B N 1
ATOM 2476 C CA . PRO B 1 2 ? -1.247 22.094 26.781 1 79.44 2 PRO B CA 1
ATOM 2477 C C . PRO B 1 2 ? -1.717 20.641 26.734 1 79.44 2 PRO B C 1
ATOM 2479 O O . PRO B 1 2 ? -2.117 20.078 27.766 1 79.44 2 PRO B O 1
ATOM 2482 N N . ILE B 1 3 ? -2.035 20.156 25.594 1 89.56 3 ILE B N 1
ATOM 2483 C CA . ILE B 1 3 ? -2.424 18.75 25.406 1 89.56 3 ILE B CA 1
ATOM 2484 C C . ILE B 1 3 ? -1.269 17.844 25.797 1 89.56 3 ILE B C 1
ATOM 2486 O O . ILE B 1 3 ? -0.152 17.984 25.297 1 89.56 3 ILE B O 1
ATOM 2490 N N . ALA B 1 4 ? -1.478 16.938 26.797 1 92.81 4 ALA B N 1
ATOM 2491 C CA . ALA B 1 4 ? -0.453 15.984 27.203 1 92.81 4 ALA B CA 1
ATOM 2492 C C . ALA B 1 4 ? -0.118 15.016 26.062 1 92.81 4 ALA B C 1
ATOM 2494 O O . ALA B 1 4 ? -1.015 14.422 25.469 1 92.81 4 ALA B O 1
ATOM 2495 N N . PRO B 1 5 ? 1.121 14.805 25.844 1 93 5 PRO B N 1
ATOM 2496 C CA . PRO B 1 5 ? 1.539 13.953 24.734 1 93 5 PRO B CA 1
ATOM 2497 C C . PRO B 1 5 ? 1.002 12.531 24.844 1 93 5 PRO B C 1
ATOM 2499 O O . PRO B 1 5 ? 0.674 11.914 23.828 1 93 5 PRO B O 1
ATOM 2502 N N . ASP B 1 6 ? 0.785 12.086 25.969 1 94.81 6 ASP B N 1
ATOM 2503 C CA . ASP B 1 6 ? 0.383 10.695 26.172 1 94.81 6 ASP B CA 1
ATOM 2504 C C . ASP B 1 6 ? -1.07 10.477 25.75 1 94.81 6 ASP B C 1
ATOM 2506 O O . ASP B 1 6 ? -1.513 9.336 25.609 1 94.81 6 ASP B O 1
ATOM 2510 N N . ARG B 1 7 ? -1.743 11.516 25.562 1 97.06 7 ARG B N 1
ATOM 2511 C CA . ARG B 1 7 ? -3.135 11.406 25.141 1 97.06 7 ARG B CA 1
ATOM 2512 C C . ARG B 1 7 ? -3.232 10.789 23.75 1 97.06 7 ARG B C 1
ATOM 2514 O O . ARG B 1 7 ? -4.273 10.242 23.375 1 97.06 7 ARG B O 1
ATOM 2521 N N . VAL B 1 8 ? -2.193 10.883 22.953 1 98.19 8 VAL B N 1
ATOM 2522 C CA . VAL B 1 8 ? -2.193 10.258 21.625 1 98.19 8 VAL B CA 1
ATOM 2523 C C . VAL B 1 8 ? -2.252 8.734 21.766 1 98.19 8 VAL B C 1
ATOM 2525 O O . VAL B 1 8 ? -2.857 8.055 20.953 1 98.19 8 VAL B O 1
ATOM 2528 N N . ARG B 1 9 ? -1.693 8.234 22.844 1 97.88 9 ARG B N 1
ATOM 2529 C CA . ARG B 1 9 ? -1.756 6.797 23.109 1 97.88 9 ARG B CA 1
ATOM 2530 C C . ARG B 1 9 ? -3.186 6.355 23.406 1 97.88 9 ARG B C 1
ATOM 2532 O O . ARG B 1 9 ? -3.621 5.293 22.953 1 97.88 9 ARG B O 1
ATOM 2539 N N . GLY B 1 10 ? -3.818 7.16 24.219 1 97.62 10 GLY B N 1
ATOM 2540 C CA . GLY B 1 10 ? -5.227 6.895 24.469 1 97.62 10 GLY B CA 1
ATOM 2541 C C . GLY B 1 10 ? -6.07 6.918 23.203 1 97.62 10 GLY B C 1
ATOM 2542 O O . GLY B 1 10 ? -6.969 6.09 23.031 1 97.62 10 GLY B O 1
ATOM 2543 N N . ALA B 1 11 ? -5.789 7.848 22.328 1 98.38 11 ALA B N 1
ATOM 2544 C CA . ALA B 1 11 ? -6.492 7.934 21.047 1 98.38 11 ALA B CA 1
ATOM 2545 C C . ALA B 1 11 ? -6.277 6.676 20.219 1 98.38 11 ALA B C 1
ATOM 2547 O O . ALA B 1 11 ? -7.215 6.16 19.609 1 98.38 11 ALA B O 1
ATOM 2548 N N . LEU B 1 12 ? -5.027 6.164 20.172 1 98 12 LEU B N 1
ATOM 2549 C CA . LEU B 1 12 ? -4.719 4.953 19.422 1 98 12 LEU B CA 1
ATOM 2550 C C . LEU B 1 12 ? -5.512 3.766 19.953 1 98 12 LEU B C 1
ATOM 2552 O O . LEU B 1 12 ? -6.055 2.973 19.188 1 98 12 LEU B O 1
ATOM 2556 N N . GLU B 1 13 ? -5.598 3.605 21.25 1 96.56 13 GLU B N 1
ATOM 2557 C CA . GLU B 1 13 ? -6.367 2.521 21.844 1 96.56 13 GLU B CA 1
ATOM 2558 C C . GLU B 1 13 ? -7.836 2.592 21.438 1 96.56 13 GLU B C 1
ATOM 2560 O O . GLU B 1 13 ? -8.477 1.56 21.25 1 96.56 13 GLU B O 1
ATOM 2565 N N . THR B 1 14 ? -8.281 3.781 21.344 1 95.44 14 THR B N 1
ATOM 2566 C CA . THR B 1 14 ? -9.688 4.012 21.016 1 95.44 14 THR B CA 1
ATOM 2567 C C . THR B 1 14 ? -9.977 3.572 19.578 1 95.44 14 THR B C 1
ATOM 2569 O O . THR B 1 14 ? -11.039 3.002 19.312 1 95.44 14 THR B O 1
ATOM 2572 N N . ILE B 1 15 ? -8.977 3.768 18.641 1 95.38 15 ILE B N 1
ATOM 2573 C CA . ILE B 1 15 ? -9.352 3.607 17.25 1 95.38 15 ILE B CA 1
ATOM 2574 C C . ILE B 1 15 ? -8.656 2.379 16.656 1 95.38 15 ILE B C 1
ATOM 2576 O O . ILE B 1 15 ? -8.945 1.972 15.531 1 95.38 15 ILE B O 1
ATOM 2580 N N . ARG B 1 16 ? -7.797 1.72 17.344 1 93.06 16 ARG B N 1
ATOM 2581 C CA . ARG B 1 16 ? -6.859 0.717 16.844 1 93.06 16 ARG B CA 1
ATOM 2582 C C . ARG B 1 16 ? -7.594 -0.387 16.094 1 93.06 16 ARG B C 1
ATOM 2584 O O . ARG B 1 16 ? -7.129 -0.845 15.047 1 93.06 16 ARG B O 1
ATOM 2591 N N . SER B 1 17 ? -8.703 -0.769 16.547 1 87.69 17 SER B N 1
ATOM 2592 C CA . SER B 1 17 ? -9.406 -1.906 15.969 1 87.69 17 SER B CA 1
ATOM 2593 C C . SER B 1 17 ? -10.219 -1.488 14.742 1 87.69 17 SER B C 1
ATOM 2595 O O . SER B 1 17 ? -10.789 -2.334 14.055 1 87.69 17 SER B O 1
ATOM 2597 N N . ARG B 1 18 ? -10.195 -0.22 14.438 1 89.12 18 ARG B N 1
ATOM 2598 C CA . ARG B 1 18 ? -11.094 0.257 13.391 1 89.12 18 ARG B CA 1
ATOM 2599 C C . ARG B 1 18 ? -10.32 0.974 12.289 1 89.12 18 ARG B C 1
ATOM 2601 O O . ARG B 1 18 ? -10.906 1.479 11.336 1 89.12 18 ARG B O 1
ATOM 2608 N N . VAL B 1 19 ? -9.07 1.034 12.461 1 91.88 19 VAL B N 1
ATOM 2609 C CA . VAL B 1 19 ? -8.227 1.634 11.43 1 91.88 19 VAL B CA 1
ATOM 2610 C C . VAL B 1 19 ? -7.273 0.584 10.867 1 91.88 19 VAL B C 1
ATOM 2612 O O . VAL B 1 19 ? -7.023 -0.442 11.508 1 91.88 19 VAL B O 1
ATOM 2615 N N . VAL B 1 20 ? -6.844 0.861 9.672 1 89.62 20 VAL B N 1
ATOM 2616 C CA . VAL B 1 20 ? -5.762 0.061 9.102 1 89.62 20 VAL B CA 1
ATOM 2617 C C . VAL B 1 20 ? -4.426 0.489 9.711 1 89.62 20 VAL B C 1
ATOM 2619 O O . VAL B 1 20 ? -4.109 1.68 9.75 1 89.62 20 VAL B O 1
ATOM 2622 N N . ARG B 1 21 ? -3.715 -0.504 10.344 1 92.69 21 ARG B N 1
ATOM 2623 C CA . ARG B 1 21 ? -2.311 -0.218 10.625 1 92.69 21 ARG B CA 1
ATOM 2624 C C . ARG B 1 21 ? -1.503 -0.133 9.336 1 92.69 21 ARG B C 1
ATOM 2626 O O . ARG B 1 21 ? -0.928 -1.128 8.891 1 92.69 21 ARG B O 1
ATOM 2633 N N . THR B 1 22 ? -1.493 1.064 8.758 1 95.5 22 THR B N 1
ATOM 2634 C CA . THR B 1 22 ? -0.873 1.221 7.445 1 95.5 22 THR B CA 1
ATOM 2635 C C . THR B 1 22 ? 0.618 0.898 7.508 1 95.5 22 THR B C 1
ATOM 2637 O O . THR B 1 22 ? 1.257 1.1 8.547 1 95.5 22 THR B O 1
ATOM 2640 N N . PRO B 1 23 ? 1.202 0.393 6.469 1 93.75 23 PRO B N 1
ATOM 2641 C CA . PRO B 1 23 ? 2.594 -0.06 6.52 1 93.75 23 PRO B CA 1
ATOM 2642 C C . PRO B 1 23 ? 3.59 1.097 6.531 1 93.75 23 PRO B C 1
ATOM 2644 O O . PRO B 1 23 ? 3.256 2.209 6.109 1 93.75 23 PRO B O 1
ATOM 2647 N N . LEU B 1 24 ? 4.684 0.861 7.148 1 95.12 24 LEU B N 1
ATOM 2648 C CA . LEU B 1 24 ? 5.895 1.657 6.965 1 95.12 24 LEU B CA 1
ATOM 2649 C C . LEU B 1 24 ? 6.793 1.04 5.898 1 95.12 24 LEU B C 1
ATOM 2651 O O . LEU B 1 24 ? 7.438 0.018 6.141 1 95.12 24 LEU B O 1
ATOM 2655 N N . LEU B 1 25 ? 6.863 1.714 4.777 1 94.25 25 LEU B N 1
ATOM 2656 C CA . LEU B 1 25 ? 7.52 1.122 3.617 1 94.25 25 LEU B CA 1
ATOM 2657 C C . LEU B 1 25 ? 8.945 1.646 3.475 1 94.25 25 LEU B C 1
ATOM 2659 O O . LEU B 1 25 ? 9.227 2.791 3.834 1 94.25 25 LEU B O 1
ATOM 2663 N N . GLU B 1 26 ? 9.773 0.828 2.975 1 90.88 26 GLU B N 1
ATOM 2664 C CA . GLU B 1 26 ? 11.125 1.176 2.533 1 90.88 26 GLU B CA 1
ATOM 2665 C C . GLU B 1 26 ? 11.445 0.541 1.183 1 90.88 26 GLU B C 1
ATOM 2667 O O . GLU B 1 26 ? 11.094 -0.615 0.936 1 90.88 26 GLU B O 1
ATOM 2672 N N . SER B 1 27 ? 12.023 1.344 0.336 1 89.19 27 SER B N 1
ATOM 2673 C CA . SER B 1 27 ? 12.406 0.89 -0.997 1 89.19 27 SER B CA 1
ATOM 2674 C C . SER B 1 27 ? 13.898 1.104 -1.249 1 89.19 27 SER B C 1
ATOM 2676 O O . SER B 1 27 ? 14.391 2.23 -1.162 1 89.19 27 SER B O 1
ATOM 2678 N N . PRO B 1 28 ? 14.602 0.06 -1.589 1 83.56 28 PRO B N 1
ATOM 2679 C CA . PRO B 1 28 ? 16.016 0.239 -1.938 1 83.56 28 PRO B CA 1
ATOM 2680 C C . PRO B 1 28 ? 16.219 1.201 -3.107 1 83.56 28 PRO B C 1
ATOM 2682 O O . PRO B 1 28 ? 17.188 1.959 -3.127 1 83.56 28 PRO B O 1
ATOM 2685 N N . LEU B 1 29 ? 15.305 1.13 -4.047 1 86 29 LEU B N 1
ATOM 2686 C CA . LEU B 1 29 ? 15.383 2.029 -5.191 1 86 29 LEU B CA 1
ATOM 2687 C C . LEU B 1 29 ? 15.211 3.48 -4.758 1 86 29 LEU B C 1
ATOM 2689 O O . LEU B 1 29 ? 15.906 4.371 -5.254 1 86 29 LEU B O 1
ATOM 2693 N N . LEU B 1 30 ? 14.305 3.658 -3.875 1 93.44 30 LEU B N 1
ATOM 2694 C CA . LEU B 1 30 ? 14.086 5.004 -3.355 1 93.44 30 LEU B CA 1
ATOM 2695 C C . LEU B 1 30 ? 15.297 5.477 -2.553 1 93.44 30 LEU B C 1
ATOM 2697 O O . LEU B 1 30 ? 15.727 6.621 -2.689 1 93.44 30 LEU B O 1
ATOM 2701 N N . ASN B 1 31 ? 15.82 4.633 -1.722 1 91.5 31 ASN B N 1
ATOM 2702 C CA . ASN B 1 31 ? 17.016 4.961 -0.961 1 91.5 31 ASN B CA 1
ATOM 2703 C C . ASN B 1 31 ? 18.172 5.375 -1.877 1 91.5 31 ASN B C 1
ATOM 2705 O O . ASN B 1 31 ? 18.812 6.398 -1.645 1 91.5 31 ASN B O 1
ATOM 2709 N N . GLU B 1 32 ? 18.359 4.609 -2.887 1 89.69 32 GLU B N 1
ATOM 2710 C CA . GLU B 1 32 ? 19.438 4.895 -3.83 1 89.69 32 GLU B CA 1
ATOM 2711 C C . GLU B 1 32 ? 19.219 6.23 -4.535 1 89.69 32 GLU B C 1
ATOM 2713 O O . GLU B 1 32 ? 20.156 7.012 -4.699 1 89.69 32 GLU B O 1
ATOM 2718 N N . LEU B 1 33 ? 18.016 6.426 -4.945 1 93.19 33 LEU B N 1
ATOM 2719 C CA . LEU B 1 33 ? 17.688 7.672 -5.625 1 93.19 33 LEU B CA 1
ATOM 2720 C C . LEU B 1 33 ? 17.953 8.875 -4.723 1 93.19 33 LEU B C 1
ATOM 2722 O O . LEU B 1 33 ? 18.547 9.859 -5.16 1 93.19 33 LEU B O 1
ATOM 2726 N N . VAL B 1 34 ? 17.531 8.773 -3.494 1 95.94 34 VAL B N 1
ATOM 2727 C CA . VAL B 1 34 ? 17.719 9.867 -2.547 1 95.94 34 VAL B CA 1
ATOM 2728 C C . VAL B 1 34 ? 19.203 10.07 -2.256 1 95.94 34 VAL B C 1
ATOM 2730 O O . VAL B 1 34 ? 19.688 11.195 -2.23 1 95.94 34 VAL B O 1
ATOM 2733 N N . ARG B 1 35 ? 19.922 9 -2.09 1 94.38 35 ARG B N 1
ATOM 2734 C CA . ARG B 1 35 ? 21.359 9.102 -1.839 1 94.38 35 ARG B CA 1
ATOM 2735 C C . ARG B 1 35 ? 22.078 9.789 -2.996 1 94.38 35 ARG B C 1
ATOM 2737 O O . ARG B 1 35 ? 22.891 10.688 -2.781 1 94.38 35 ARG B O 1
ATOM 2744 N N . SER B 1 36 ? 21.719 9.367 -4.117 1 94.56 36 SER B N 1
ATOM 2745 C CA . SER B 1 36 ? 22.328 9.938 -5.312 1 94.56 36 SER B CA 1
ATOM 2746 C C . SER B 1 36 ? 22 11.422 -5.457 1 94.56 36 SER B C 1
ATOM 2748 O O . SER B 1 36 ? 22.891 12.242 -5.68 1 94.56 36 SER B O 1
ATOM 2750 N N . ARG B 1 37 ? 20.781 11.812 -5.312 1 95.06 37 ARG B N 1
ATOM 2751 C CA . ARG B 1 37 ? 20.312 13.18 -5.508 1 95.06 37 ARG B CA 1
ATOM 2752 C C . ARG B 1 37 ? 20.844 14.102 -4.406 1 95.06 37 ARG B C 1
ATOM 2754 O O . ARG B 1 37 ? 21.109 15.281 -4.652 1 95.06 37 ARG B O 1
ATOM 2761 N N . ARG B 1 38 ? 20.938 13.539 -3.248 1 96.19 38 ARG B N 1
ATOM 2762 C CA . ARG B 1 38 ? 21.25 14.367 -2.092 1 96.19 38 ARG B CA 1
ATOM 2763 C C . ARG B 1 38 ? 22.75 14.328 -1.794 1 96.19 38 ARG B C 1
ATOM 2765 O O . ARG B 1 38 ? 23.234 15.039 -0.912 1 96.19 38 ARG B O 1
ATOM 2772 N N . GLY B 1 39 ? 23.547 13.516 -2.479 1 94.94 39 GLY B N 1
ATOM 2773 C CA . GLY B 1 39 ? 24.984 13.453 -2.332 1 94.94 39 GLY B CA 1
ATOM 2774 C C . GLY B 1 39 ? 25.422 12.859 -1.004 1 94.94 39 GLY B C 1
ATOM 2775 O O . GLY B 1 39 ? 26.344 13.367 -0.368 1 94.94 39 GLY B O 1
ATOM 2776 N N . VAL B 1 40 ? 24.656 11.859 -0.539 1 93.81 40 VAL B N 1
ATOM 2777 C CA . VAL B 1 40 ? 25.031 11.18 0.695 1 93.81 40 VAL B CA 1
ATOM 2778 C C . VAL B 1 40 ? 25.297 9.703 0.406 1 93.81 40 VAL B C 1
ATOM 2780 O O . VAL B 1 40 ? 24.75 9.141 -0.546 1 93.81 40 VAL B O 1
ATOM 2783 N N . ALA B 1 41 ? 26.109 9.078 1.204 1 90.88 41 ALA B N 1
ATOM 2784 C CA . ALA B 1 41 ? 26.5 7.688 0.974 1 90.88 41 ALA B CA 1
ATOM 2785 C C . ALA B 1 41 ? 25.516 6.723 1.608 1 90.88 41 ALA B C 1
ATOM 2787 O O . ALA B 1 41 ? 25.297 5.617 1.1 1 90.88 41 ALA B O 1
ATOM 2788 N N . ASP B 1 42 ? 24.969 7.199 2.75 1 90.5 42 ASP B N 1
ATOM 2789 C CA . ASP B 1 42 ? 24.062 6.336 3.49 1 90.5 42 ASP B CA 1
ATOM 2790 C C . ASP B 1 42 ? 22.859 7.125 4.02 1 90.5 42 ASP B C 1
ATOM 2792 O O . ASP B 1 42 ? 23.031 8.117 4.73 1 90.5 42 ASP B O 1
ATOM 2796 N N . ALA B 1 43 ? 21.766 6.73 3.604 1 92.75 43 ALA B N 1
ATOM 2797 C CA . ALA B 1 43 ? 20.5 7.277 4.074 1 92.75 43 ALA B CA 1
ATOM 2798 C C . ALA B 1 43 ? 19.344 6.309 3.805 1 92.75 43 ALA B C 1
ATOM 2800 O O . ALA B 1 43 ? 19.359 5.594 2.801 1 92.75 43 ALA B O 1
ATOM 2801 N N . ARG B 1 44 ? 18.453 6.293 4.734 1 93.12 44 ARG B N 1
ATOM 2802 C CA . ARG B 1 44 ? 17.281 5.434 4.586 1 93.12 44 ARG B CA 1
ATOM 2803 C C . ARG B 1 44 ? 15.992 6.254 4.645 1 93.12 44 ARG B C 1
ATOM 2805 O O . ARG B 1 44 ? 15.867 7.172 5.457 1 93.12 44 ARG B O 1
ATOM 2812 N N . VAL B 1 45 ? 15.133 5.93 3.756 1 95.56 45 VAL B N 1
ATOM 2813 C CA . VAL B 1 45 ? 13.859 6.637 3.672 1 95.56 45 VAL B CA 1
ATOM 2814 C C . VAL B 1 45 ? 12.719 5.691 4.035 1 95.56 45 VAL B C 1
ATOM 2816 O O . VAL B 1 45 ? 12.594 4.605 3.463 1 95.56 45 VAL B O 1
ATOM 2819 N N . PHE B 1 46 ? 11.922 6.102 4.977 1 95.94 46 PHE B N 1
ATOM 2820 C CA . PHE B 1 46 ? 10.742 5.359 5.402 1 95.94 46 PHE B CA 1
ATOM 2821 C C . PHE B 1 46 ? 9.469 6.117 5.047 1 95.94 46 PHE B C 1
ATOM 2823 O O . PHE B 1 46 ? 9.383 7.328 5.262 1 95.94 46 PHE B O 1
ATOM 2830 N N . VAL B 1 47 ? 8.523 5.391 4.449 1 97.62 47 VAL B N 1
ATOM 2831 C CA . VAL B 1 47 ? 7.297 6.039 3.992 1 97.62 47 VAL B CA 1
ATOM 2832 C C . VAL B 1 47 ? 6.094 5.441 4.723 1 97.62 47 VAL B C 1
ATOM 2834 O O . VAL B 1 47 ? 5.793 4.258 4.566 1 97.62 47 VAL B O 1
ATOM 2837 N N . LYS B 1 48 ? 5.445 6.219 5.598 1 98.31 48 LYS B N 1
ATOM 2838 C CA . LYS B 1 48 ? 4.195 5.809 6.223 1 98.31 48 LYS B CA 1
ATOM 2839 C C . LYS B 1 48 ? 3.021 5.961 5.262 1 98.31 48 LYS B C 1
ATOM 2841 O O . LYS B 1 48 ? 2.566 7.074 5 1 98.31 48 LYS B O 1
ATOM 2846 N N . ALA B 1 49 ? 2.506 4.84 4.777 1 98.12 49 ALA B N 1
ATOM 2847 C CA . ALA B 1 49 ? 1.602 4.832 3.633 1 98.12 49 ALA B CA 1
ATOM 2848 C C . ALA B 1 49 ? 0.154 5.027 4.074 1 98.12 49 ALA B C 1
ATOM 2850 O O . ALA B 1 49 ? -0.692 4.156 3.855 1 98.12 49 ALA B O 1
ATOM 2851 N N . GLU B 1 50 ? -0.197 6.227 4.457 1 97.88 50 GLU B N 1
ATOM 2852 C CA . GLU B 1 50 ? -1.544 6.539 4.926 1 97.88 50 GLU B CA 1
ATOM 2853 C C . GLU B 1 50 ? -2.521 6.652 3.76 1 97.88 50 GLU B C 1
ATOM 2855 O O . GLU B 1 50 ? -3.736 6.676 3.963 1 97.88 50 GLU B O 1
ATOM 2860 N N . CYS B 1 51 ? -1.979 6.715 2.533 1 96.94 51 CYS B N 1
ATOM 2861 C CA . CYS B 1 51 ? -2.84 6.641 1.358 1 96.94 51 CYS B CA 1
ATOM 2862 C C . CYS B 1 51 ? -3.578 5.309 1.307 1 96.94 51 CYS B C 1
ATOM 2864 O O . CYS B 1 51 ? -4.555 5.164 0.571 1 96.94 51 CYS B O 1
ATOM 2866 N N . LEU B 1 52 ? -3.158 4.371 2.104 1 95.81 52 LEU B N 1
ATOM 2867 C CA . LEU B 1 52 ? -3.77 3.049 2.115 1 95.81 52 LEU B CA 1
ATOM 2868 C C . LEU B 1 52 ? -4.75 2.914 3.275 1 95.81 52 LEU B C 1
ATOM 2870 O O . LEU B 1 52 ? -5.289 1.83 3.516 1 95.81 52 LEU B O 1
ATOM 2874 N N . GLN B 1 53 ? -4.988 3.938 4.012 1 94.19 53 GLN B N 1
ATOM 2875 C CA . GLN B 1 53 ? -6 3.953 5.059 1 94.19 53 GLN B CA 1
ATOM 2876 C C . GLN B 1 53 ? -7.406 3.945 4.465 1 94.19 53 GLN B C 1
ATOM 2878 O O . GLN B 1 53 ? -7.586 4.215 3.275 1 94.19 53 GLN B O 1
ATOM 2883 N N . HIS B 1 54 ? -8.414 3.545 5.336 1 89.94 54 HIS B N 1
ATOM 2884 C CA . HIS B 1 54 ? -9.797 3.697 4.902 1 89.94 54 HIS B CA 1
ATOM 2885 C C . HIS B 1 54 ? -10.031 5.059 4.254 1 89.94 54 HIS B C 1
ATOM 2887 O O . HIS B 1 54 ? -9.516 6.074 4.734 1 89.94 54 HIS B O 1
ATOM 2893 N N . THR B 1 55 ? -10.695 5.078 3.15 1 88.88 55 THR B N 1
ATOM 2894 C CA . THR B 1 55 ? -11.062 6.258 2.375 1 88.88 55 THR B CA 1
ATOM 2895 C C . THR B 1 55 ? -9.844 6.84 1.665 1 88.88 55 THR B C 1
ATOM 2897 O O . THR B 1 55 ? -9.922 7.922 1.077 1 88.88 55 THR B O 1
ATOM 2900 N N . GLY B 1 56 ? -8.672 6.234 1.8 1 93.5 56 GLY B N 1
ATOM 2901 C CA . GLY B 1 56 ? -7.52 6.566 0.976 1 93.5 56 GLY B CA 1
ATOM 2902 C C . GLY B 1 56 ? -6.68 7.695 1.547 1 93.5 56 GLY B C 1
ATOM 2903 O O . GLY B 1 56 ? -5.852 8.281 0.844 1 93.5 56 GLY B O 1
ATOM 2904 N N . ALA B 1 57 ? -6.941 8.039 2.822 1 95.12 57 ALA B N 1
ATOM 2905 C CA . ALA B 1 57 ? -6.176 9.148 3.385 1 95.12 57 ALA B CA 1
ATOM 2906 C C . ALA B 1 57 ? -6.121 9.062 4.906 1 95.12 57 ALA B C 1
ATOM 2908 O O . ALA B 1 57 ? -6.965 8.414 5.527 1 95.12 57 ALA B O 1
ATOM 2909 N N . PHE B 1 58 ? -5.184 9.773 5.543 1 96.88 58 PHE B N 1
ATOM 2910 C CA . PHE B 1 58 ? -4.918 9.773 6.977 1 96.88 58 PHE B CA 1
ATOM 2911 C C . PHE B 1 58 ? -6.109 10.344 7.742 1 96.88 58 PHE B C 1
ATOM 2913 O O . PHE B 1 58 ? -6.285 10.047 8.93 1 96.88 58 PHE B O 1
ATOM 2920 N N . LYS B 1 59 ? -6.973 11.133 7.078 1 95.06 59 LYS B N 1
ATOM 2921 C CA . LYS B 1 59 ? -8.031 11.891 7.746 1 95.06 59 LYS B CA 1
ATOM 2922 C C . LYS B 1 59 ? -9.039 10.953 8.406 1 95.06 59 LYS B C 1
ATOM 2924 O O . LYS B 1 59 ? -9.758 11.359 9.32 1 95.06 59 LYS B O 1
ATOM 2929 N N . PHE B 1 60 ? -9.055 9.75 8.023 1 94.38 60 PHE B N 1
ATOM 2930 C CA . PHE B 1 60 ? -9.953 8.773 8.625 1 94.38 60 PHE B CA 1
ATOM 2931 C C . PHE B 1 60 ? -9.68 8.633 10.117 1 94.38 60 PHE B C 1
ATOM 2933 O O . PHE B 1 60 ? -10.609 8.492 10.906 1 94.38 60 PHE B O 1
ATOM 2940 N N . ARG B 1 61 ? -8.43 8.711 10.547 1 97.31 61 ARG B N 1
ATOM 2941 C CA . ARG B 1 61 ? -8.047 8.531 11.945 1 97.31 61 ARG B CA 1
ATOM 2942 C C . ARG B 1 61 ? -8.664 9.617 12.828 1 97.31 61 ARG B C 1
ATOM 2944 O O . ARG B 1 61 ? -9.281 9.312 13.852 1 97.31 61 ARG B O 1
ATOM 2951 N N . GLY B 1 62 ? -8.492 10.875 12.406 1 96.94 62 GLY B N 1
ATOM 2952 C CA . GLY B 1 62 ? -9.023 11.984 13.18 1 96.94 62 GLY B CA 1
ATOM 2953 C C . GLY B 1 62 ? -10.539 12.023 13.211 1 96.94 62 GLY B C 1
ATOM 2954 O O . GLY B 1 62 ? -11.141 12.273 14.258 1 96.94 62 GLY B O 1
ATOM 2955 N N . ALA B 1 63 ? -11.109 11.789 12.016 1 92.88 63 ALA B N 1
ATOM 2956 C CA . ALA B 1 63 ? -12.57 11.766 11.938 1 92.88 63 ALA B CA 1
ATOM 2957 C C . ALA B 1 63 ? -13.148 10.688 12.844 1 92.88 63 ALA B C 1
ATOM 2959 O O . ALA B 1 63 ? -14.094 10.938 13.602 1 92.88 63 ALA B O 1
ATOM 2960 N N . LEU B 1 64 ? -12.609 9.516 12.781 1 93.62 64 LEU B N 1
ATOM 2961 C CA . LEU B 1 64 ? -13.086 8.398 13.586 1 93.62 64 LEU B CA 1
ATOM 2962 C C . LEU B 1 64 ? -12.938 8.703 15.078 1 93.62 64 LEU B C 1
ATOM 2964 O O . LEU B 1 64 ? -13.867 8.484 15.859 1 93.62 64 LEU B O 1
ATOM 2968 N N . HIS B 1 65 ? -11.773 9.164 15.477 1 96.62 65 HIS B N 1
ATOM 2969 C CA . HIS B 1 65 ? -11.531 9.445 16.891 1 96.62 65 HIS B CA 1
ATOM 2970 C C . HIS B 1 65 ? -12.523 10.484 17.406 1 96.62 65 HIS B C 1
ATOM 2972 O O . HIS B 1 65 ? -13.102 10.305 18.484 1 96.62 65 HIS B O 1
ATOM 2978 N N . LYS B 1 66 ? -12.68 11.586 16.641 1 94.69 66 LYS B N 1
ATOM 2979 C CA . LYS B 1 66 ? -13.617 12.633 17.031 1 94.69 66 LYS B CA 1
ATOM 2980 C C . LYS B 1 66 ? -15.023 12.07 17.219 1 94.69 66 LYS B C 1
ATOM 2982 O O . LYS B 1 66 ? -15.68 12.359 18.219 1 94.69 66 LYS B O 1
ATOM 2987 N N . LEU B 1 67 ? -15.43 11.297 16.328 1 90.31 67 LEU B N 1
ATOM 2988 C CA . LEU B 1 67 ? -16.781 10.758 16.375 1 90.31 67 LEU B CA 1
ATOM 2989 C C . LEU B 1 67 ? -16.953 9.781 17.531 1 90.31 67 LEU B C 1
ATOM 2991 O O . LEU B 1 67 ? -18.016 9.719 18.141 1 90.31 67 LEU B O 1
ATOM 2995 N N . LEU B 1 68 ? -15.961 8.984 17.812 1 91.56 68 LEU B N 1
ATOM 2996 C CA . LEU B 1 68 ? -16.016 8.031 18.906 1 91.56 68 LEU B CA 1
ATOM 2997 C C . LEU B 1 68 ? -15.992 8.742 20.25 1 91.56 68 LEU B C 1
ATOM 2999 O O . LEU B 1 68 ? -16.516 8.227 21.25 1 91.56 68 LEU B O 1
ATOM 3003 N N . CYS B 1 69 ? -15.352 9.891 20.328 1 93.12 69 CYS B N 1
ATOM 3004 C CA . CYS B 1 69 ? -15.266 10.656 21.562 1 93.12 69 CYS B CA 1
ATOM 3005 C C . CYS B 1 69 ? -16.562 11.414 21.812 1 93.12 69 CYS B C 1
ATOM 3007 O O . CYS B 1 69 ? -16.812 11.867 22.938 1 93.12 69 CYS B O 1
ATOM 3009 N N . MET B 1 70 ? -17.375 11.555 20.781 1 89.19 70 MET B N 1
ATOM 3010 C CA . MET B 1 70 ? -18.641 12.258 20.922 1 89.19 70 MET B CA 1
ATOM 3011 C C . MET B 1 70 ? -19.672 11.383 21.641 1 89.19 70 MET B C 1
ATOM 3013 O O . MET B 1 70 ? -19.734 10.18 21.406 1 89.19 70 MET B O 1
ATOM 3017 N N . ASP B 1 71 ? -20.391 12.031 22.469 1 85.81 71 ASP B N 1
ATOM 3018 C CA . ASP B 1 71 ? -21.469 11.281 23.109 1 85.81 71 ASP B CA 1
ATOM 3019 C C . ASP B 1 71 ? -22.594 10.969 22.109 1 85.81 71 ASP B C 1
ATOM 3021 O O . ASP B 1 71 ? -22.734 11.664 21.094 1 85.81 71 ASP B O 1
ATOM 3025 N N . ASP B 1 72 ? -23.359 10.039 22.5 1 80.81 72 ASP B N 1
ATOM 3026 C CA . ASP B 1 72 ? -24.391 9.508 21.609 1 80.81 72 ASP B CA 1
ATOM 3027 C C . ASP B 1 72 ? -25.422 10.578 21.266 1 80.81 72 ASP B C 1
ATOM 3029 O O . ASP B 1 72 ? -25.891 10.641 20.125 1 80.81 72 ASP B O 1
ATOM 3033 N N . GLU B 1 73 ? -25.781 11.328 22.234 1 80.44 73 GLU B N 1
ATOM 3034 C CA . GLU B 1 73 ? -26.797 12.352 22 1 80.44 73 GLU B CA 1
ATOM 3035 C C . GLU B 1 73 ? -26.328 13.398 21 1 80.44 73 GLU B C 1
ATOM 3037 O O . GLU B 1 73 ? -27.031 13.75 20.062 1 80.44 73 GLU B O 1
ATOM 3042 N N . THR B 1 74 ? -25.156 13.906 21.188 1 81.31 74 THR B N 1
ATOM 3043 C CA . THR B 1 74 ? -24.578 14.898 20.297 1 81.31 74 THR B CA 1
ATOM 3044 C C . THR B 1 74 ? -24.391 14.328 18.891 1 81.31 74 THR B C 1
ATOM 3046 O O . THR B 1 74 ? -24.703 14.992 17.906 1 81.31 74 THR B O 1
ATOM 3049 N N . ARG B 1 75 ? -23.891 13.156 18.797 1 80.69 75 ARG B N 1
ATOM 3050 C CA . ARG B 1 75 ? -23.688 12.492 17.516 1 80.69 75 ARG B CA 1
ATOM 3051 C C . ARG B 1 75 ? -25 12.281 16.781 1 80.69 75 ARG B C 1
ATOM 3053 O O . ARG B 1 75 ? -25.078 12.438 15.562 1 80.69 75 ARG B O 1
ATOM 3060 N N . GLY B 1 76 ? -25.969 11.984 17.531 1 76.12 76 GLY B N 1
ATOM 3061 C CA . GLY B 1 76 ? -27.281 11.727 16.984 1 76.12 76 GLY B CA 1
ATOM 3062 C C . GLY B 1 76 ? -27.922 12.953 16.375 1 76.12 76 GLY B C 1
ATOM 3063 O O . GLY B 1 76 ? -28.766 12.844 15.477 1 76.12 76 GLY B O 1
ATOM 3064 N N . ARG B 1 77 ? -27.547 14.094 16.891 1 77.44 77 ARG B N 1
ATOM 3065 C CA . ARG B 1 77 ? -28.094 15.344 16.359 1 77.44 77 ARG B CA 1
ATOM 3066 C C . ARG B 1 77 ? -27.5 15.664 14.992 1 77.44 77 ARG B C 1
ATOM 3068 O O . ARG B 1 77 ? -28.047 16.5 14.258 1 77.44 77 ARG B O 1
ATOM 3075 N N . GLY B 1 78 ? -26.453 14.984 14.688 1 77.88 78 GLY B N 1
ATOM 3076 C CA . GLY B 1 78 ? -25.859 15.172 13.375 1 77.88 78 GLY B CA 1
ATOM 3077 C C . GLY B 1 78 ? -24.531 15.914 13.414 1 77.88 78 GLY B C 1
ATOM 3078 O O . GLY B 1 78 ? -24.25 16.641 14.367 1 77.88 78 GLY B O 1
ATOM 3079 N N . VAL B 1 79 ? -23.812 15.617 12.32 1 81.75 79 VAL B N 1
ATOM 3080 C CA . VAL B 1 79 ? -22.5 16.25 12.219 1 81.75 79 VAL B CA 1
ATOM 3081 C C . VAL B 1 79 ? -22.375 16.938 10.859 1 81.75 79 VAL B C 1
ATOM 3083 O O . VAL B 1 79 ? -23.094 16.609 9.914 1 81.75 79 VAL B O 1
ATOM 3086 N N . CYS B 1 80 ? -21.547 18.016 10.898 1 78.38 80 CYS B N 1
ATOM 3087 C CA . CYS B 1 80 ? -21.281 18.781 9.68 1 78.38 80 CYS B CA 1
ATOM 3088 C C . CYS B 1 80 ? -19.797 18.844 9.391 1 78.38 80 CYS B C 1
ATOM 3090 O O . CYS B 1 80 ? -18.984 18.984 10.305 1 78.38 80 CYS B O 1
ATOM 3092 N N . ALA B 1 81 ? -19.438 18.609 8.133 1 77.62 81 ALA B N 1
ATOM 3093 C CA . ALA B 1 81 ? -18.047 18.797 7.695 1 77.62 81 ALA B CA 1
ATOM 3094 C C . ALA B 1 81 ? -17.969 19.828 6.578 1 77.62 81 ALA B C 1
ATOM 3096 O O . ALA B 1 81 ? -18.922 20.047 5.836 1 77.62 81 ALA B O 1
ATOM 3097 N N . PHE B 1 82 ? -16.672 20.422 6.645 1 69.31 82 PHE B N 1
ATOM 3098 C CA . PHE B 1 82 ? -16.406 21.375 5.578 1 69.31 82 PHE B CA 1
ATOM 3099 C C . PHE B 1 82 ? -15.945 20.672 4.309 1 69.31 82 PHE B C 1
ATOM 3101 O O . PHE B 1 82 ? -15.086 19.781 4.359 1 69.31 82 PHE B O 1
ATOM 3108 N N . SER B 1 83 ? -16.453 21.016 3.16 1 61.91 83 SER B N 1
ATOM 3109 C CA . SER B 1 83 ? -15.992 20.641 1.823 1 61.91 83 SER B CA 1
ATOM 3110 C C . SER B 1 83 ? -16.062 19.141 1.61 1 61.91 83 SER B C 1
ATOM 3112 O O . SER B 1 83 ? -16.25 18.375 2.564 1 61.91 83 SER B O 1
ATOM 3114 N N . SER B 1 84 ? -15.938 18.781 0.48 1 58.62 84 SER B N 1
ATOM 3115 C CA . SER B 1 84 ? -16.078 17.375 0.07 1 58.62 84 SER B CA 1
ATOM 3116 C C . SER B 1 84 ? -14.719 16.703 -0.039 1 58.62 84 SER B C 1
ATOM 3118 O O . SER B 1 84 ? -14.594 15.664 -0.693 1 58.62 84 SER B O 1
ATOM 3120 N N . GLY B 1 85 ? -13.766 17.156 0.663 1 79.75 85 GLY B N 1
ATOM 3121 C CA . GLY B 1 85 ? -12.438 16.578 0.528 1 79.75 85 GLY B CA 1
ATOM 3122 C C . GLY B 1 85 ? -12.234 15.344 1.385 1 79.75 85 GLY B C 1
ATOM 3123 O O . GLY B 1 85 ? -13.195 14.641 1.708 1 79.75 85 GLY B O 1
ATOM 3124 N N . ASN B 1 86 ? -11.062 15.008 1.701 1 84.56 86 ASN B N 1
ATOM 3125 C CA . ASN B 1 86 ? -10.68 13.781 2.395 1 84.56 86 ASN B CA 1
ATOM 3126 C C . ASN B 1 86 ? -11.336 13.68 3.768 1 84.56 86 ASN B C 1
ATOM 3128 O O . ASN B 1 86 ? -11.703 12.594 4.211 1 84.56 86 ASN B O 1
ATOM 3132 N N . PHE B 1 87 ? -11.547 14.773 4.371 1 86.75 87 PHE B N 1
ATOM 3133 C CA . PHE B 1 87 ? -12.102 14.734 5.715 1 86.75 87 PHE B CA 1
ATOM 3134 C C . PHE B 1 87 ? -13.594 14.43 5.672 1 86.75 87 PHE B C 1
ATOM 3136 O O . PHE B 1 87 ? -14.102 13.648 6.477 1 86.75 87 PHE B O 1
ATOM 3143 N N . ALA B 1 88 ? -14.242 15.094 4.789 1 82.44 88 ALA B N 1
ATOM 3144 C CA . ALA B 1 88 ? -15.672 14.828 4.629 1 82.44 88 ALA B CA 1
ATOM 3145 C C . ALA B 1 88 ? -15.914 13.367 4.266 1 82.44 88 ALA B C 1
ATOM 3147 O O . ALA B 1 88 ? -16.828 12.742 4.797 1 82.44 88 ALA B O 1
ATOM 3148 N N . GLN B 1 89 ? -15.109 12.867 3.4 1 82.38 89 GLN B N 1
ATOM 3149 C CA . GLN B 1 89 ? -15.227 11.461 3.021 1 82.38 89 GLN B CA 1
ATOM 3150 C C . GLN B 1 89 ? -14.961 10.547 4.215 1 82.38 89 GLN B C 1
ATOM 3152 O O . GLN B 1 89 ? -15.648 9.539 4.395 1 82.38 89 GLN B O 1
ATOM 3157 N N . ALA B 1 90 ? -13.984 10.867 4.973 1 88.5 90 ALA B N 1
ATOM 3158 C CA . ALA B 1 90 ? -13.664 10.109 6.176 1 88.5 90 ALA B CA 1
ATOM 3159 C C . ALA B 1 90 ? -14.836 10.125 7.16 1 88.5 90 ALA B C 1
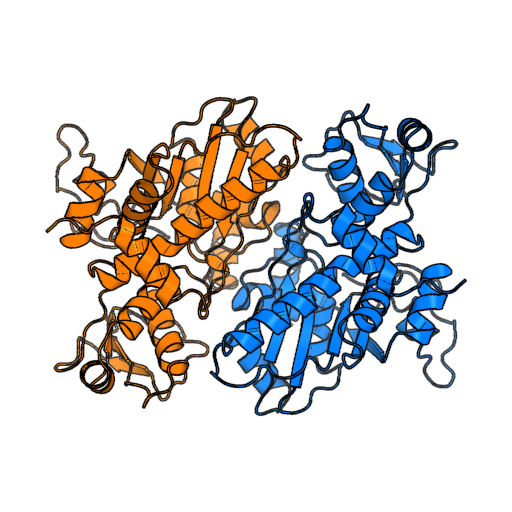ATOM 3161 O O . ALA B 1 90 ? -15.203 9.086 7.711 1 88.5 90 ALA B O 1
ATOM 3162 N N . GLY B 1 91 ? -15.359 11.312 7.383 1 84.88 91 GLY B N 1
ATOM 3163 C CA . GLY B 1 91 ? -16.5 11.43 8.266 1 84.88 91 GLY B CA 1
ATOM 3164 C C . GLY B 1 91 ? -17.688 10.578 7.836 1 84.88 91 GLY B C 1
ATOM 3165 O O . GLY B 1 91 ? -18.281 9.875 8.656 1 84.88 91 GLY B O 1
ATOM 3166 N N . ALA B 1 92 ? -17.953 10.656 6.574 1 80.25 92 ALA B N 1
ATOM 3167 C CA . ALA B 1 92 ? -19.062 9.891 6.023 1 80.25 92 ALA B CA 1
ATOM 3168 C C . ALA B 1 92 ? -18.844 8.391 6.211 1 80.25 92 ALA B C 1
ATOM 3170 O O . ALA B 1 92 ? -19.75 7.66 6.602 1 80.25 92 ALA B O 1
ATOM 3171 N N . ALA B 1 93 ? -17.688 7.973 5.926 1 82.19 93 ALA B N 1
ATOM 3172 C CA . ALA B 1 93 ? -17.359 6.559 6.062 1 82.19 93 ALA B CA 1
ATOM 3173 C C . ALA B 1 93 ? -17.469 6.109 7.52 1 82.19 93 ALA B C 1
ATOM 3175 O O . ALA B 1 93 ? -17.953 5.008 7.801 1 82.19 93 ALA B O 1
ATOM 3176 N N . CYS B 1 94 ? -17 6.895 8.422 1 84.75 94 CYS B N 1
ATOM 3177 C CA . CYS B 1 94 ? -17.047 6.578 9.844 1 84.75 94 CYS B CA 1
ATOM 3178 C C . CYS B 1 94 ? -18.484 6.449 10.328 1 84.75 94 CYS B C 1
ATOM 3180 O O . CYS B 1 94 ? -18.812 5.531 11.086 1 84.75 94 CYS B O 1
ATOM 3182 N N . LEU B 1 95 ? -19.297 7.324 9.922 1 78.56 95 LEU B N 1
ATOM 3183 C CA . LEU B 1 95 ? -20.688 7.352 10.383 1 78.56 95 LEU B CA 1
ATOM 3184 C C . LEU B 1 95 ? -21.438 6.109 9.906 1 78.56 95 LEU B C 1
ATOM 3186 O O . LEU B 1 95 ? -22.359 5.641 10.586 1 78.56 95 LEU B O 1
ATOM 3190 N N . THR B 1 96 ? -21.031 5.629 8.766 1 72.56 96 THR B N 1
ATOM 3191 C CA . THR B 1 96 ? -21.672 4.43 8.242 1 72.56 96 THR B CA 1
ATOM 3192 C C . THR B 1 96 ? -21.266 3.199 9.047 1 72.56 96 THR B C 1
ATOM 3194 O O . THR B 1 96 ? -22 2.207 9.086 1 72.56 96 THR B O 1
ATOM 3197 N N . ARG B 1 97 ? -20.188 3.227 9.68 1 73.06 97 ARG B N 1
ATOM 3198 C CA . ARG B 1 97 ? -19.625 2.066 10.367 1 73.06 97 ARG B CA 1
ATOM 3199 C C . ARG B 1 97 ? -19.984 2.074 11.844 1 73.06 97 ARG B C 1
ATOM 3201 O O . ARG B 1 97 ? -19.844 1.058 12.531 1 73.06 97 ARG B O 1
ATOM 3208 N N . LEU B 1 98 ? -20.391 3.115 12.344 1 74.88 98 LEU B N 1
ATOM 3209 C CA . LEU B 1 98 ? -20.734 3.215 13.758 1 74.88 98 LEU B CA 1
ATOM 3210 C C . LEU B 1 98 ? -22.156 2.729 14.016 1 74.88 98 LEU B C 1
ATOM 3212 O O . LEU B 1 98 ? -23.047 2.941 13.188 1 74.88 98 LEU B O 1
ATOM 3216 N N . PRO B 1 99 ? -22.359 1.74 14.961 1 62.19 99 PRO B N 1
ATOM 3217 C CA . PRO B 1 99 ? -23.625 1.052 15.219 1 62.19 99 PRO B CA 1
ATOM 3218 C C . PRO B 1 99 ? -24.797 2.014 15.359 1 62.19 99 PRO B C 1
ATOM 3220 O O . PRO B 1 99 ? -25.938 1.659 15.039 1 62.19 99 PRO B O 1
ATOM 3223 N N . ARG B 1 100 ? -24.734 2.926 16.062 1 58.66 100 ARG B N 1
ATOM 3224 C CA . ARG B 1 100 ? -25.938 3.668 16.422 1 58.66 100 ARG B CA 1
ATOM 3225 C C . ARG B 1 100 ? -26.5 4.398 15.211 1 58.66 100 ARG B C 1
ATOM 3227 O O . ARG B 1 100 ? -25.844 4.516 14.18 1 58.66 100 ARG B O 1
ATOM 3234 N N . ARG B 1 101 ? -27.797 4.887 15.266 1 54.84 101 ARG B N 1
ATOM 3235 C CA . ARG B 1 101 ? -28.531 5.598 14.219 1 54.84 101 ARG B CA 1
ATOM 3236 C C . ARG B 1 101 ? -27.625 6.605 13.508 1 54.84 101 ARG B C 1
ATOM 3238 O O . ARG B 1 101 ? -27.016 7.461 14.156 1 54.84 101 ARG B O 1
ATOM 3245 N N . PRO B 1 102 ? -27.281 6.137 12.297 1 54.69 102 PRO B N 1
ATOM 3246 C CA . PRO B 1 102 ? -26.344 6.992 11.555 1 54.69 102 PRO B CA 1
ATOM 3247 C C . PRO B 1 102 ? -26.719 8.469 11.641 1 54.69 102 PRO B C 1
ATOM 3249 O O . PRO B 1 102 ? -27.891 8.828 11.523 1 54.69 102 PRO B O 1
ATOM 3252 N N . SER B 1 103 ? -25.984 9.25 12.289 1 61.53 103 SER B N 1
ATOM 3253 C CA . SER B 1 103 ? -26.141 10.703 12.297 1 61.53 103 SER B CA 1
ATOM 3254 C C . SER B 1 103 ? -25.953 11.289 10.906 1 61.53 103 SER B C 1
ATOM 3256 O O . SER B 1 103 ? -25.125 10.812 10.133 1 61.53 103 SER B O 1
ATOM 3258 N N . PRO B 1 104 ? -26.969 11.977 10.484 1 66.19 104 PRO B N 1
ATOM 3259 C CA . PRO B 1 104 ? -26.766 12.625 9.188 1 66.19 104 PRO B CA 1
ATOM 3260 C C . PRO B 1 104 ? -25.5 13.453 9.117 1 66.19 104 PRO B C 1
ATOM 3262 O O . PRO B 1 104 ? -25.109 14.078 10.109 1 66.19 104 PRO B O 1
ATOM 3265 N N . LEU B 1 105 ? -24.75 13.148 8.094 1 70.5 105 LEU B N 1
ATOM 3266 C CA . LEU B 1 105 ? -23.625 14.023 7.773 1 70.5 105 LEU B CA 1
ATOM 3267 C C . LEU B 1 105 ? -24.016 15.062 6.734 1 70.5 105 LEU B C 1
ATOM 3269 O O . LEU B 1 105 ? -24.562 14.727 5.684 1 70.5 105 LEU B O 1
ATOM 3273 N N . THR B 1 106 ? -23.875 16.281 7.172 1 69.94 106 THR B N 1
ATOM 3274 C CA . THR B 1 106 ? -24.047 17.391 6.227 1 69.94 106 THR B CA 1
ATOM 3275 C C . THR B 1 106 ? -22.703 17.922 5.754 1 69.94 106 THR B C 1
ATOM 3277 O O . THR B 1 106 ? -21.812 18.188 6.566 1 69.94 106 THR B O 1
ATOM 3280 N N . ILE B 1 107 ? -22.484 17.891 4.484 1 68.69 107 ILE B N 1
ATOM 3281 C CA . ILE B 1 107 ? -21.281 18.469 3.9 1 68.69 107 ILE B CA 1
ATOM 3282 C C . ILE B 1 107 ? -21.578 19.875 3.389 1 68.69 107 ILE B C 1
ATOM 3284 O O . ILE B 1 107 ? -22.422 20.062 2.508 1 68.69 107 ILE B O 1
ATOM 3288 N N . ALA B 1 108 ? -20.953 20.781 4.02 1 65.5 108 ALA B N 1
ATOM 3289 C CA . ALA B 1 108 ? -21.094 22.172 3.584 1 65.5 108 ALA B CA 1
ATOM 3290 C C . ALA B 1 108 ? -20.172 22.469 2.398 1 65.5 108 ALA B C 1
ATOM 3292 O O . ALA B 1 108 ? -18.953 22.406 2.52 1 65.5 108 ALA B O 1
ATOM 3293 N N . THR B 1 109 ? -20.797 22.531 1.171 1 59.53 109 THR B N 1
ATOM 3294 C CA . THR B 1 109 ? -20.047 22.766 -0.06 1 59.53 109 THR B CA 1
ATOM 3295 C C . THR B 1 109 ? -19.891 24.266 -0.323 1 59.53 109 THR B C 1
ATOM 3297 O O . THR B 1 109 ? -20.781 25.047 0.029 1 59.53 109 THR B O 1
ATOM 3300 N N . SER B 1 110 ? -18.781 24.797 -0.07 1 54.03 110 SER B N 1
ATOM 3301 C CA . SER B 1 110 ? -18.594 26.219 -0.408 1 54.03 110 SER B CA 1
ATOM 3302 C C . SER B 1 110 ? -18.766 26.453 -1.906 1 54.03 110 SER B C 1
ATOM 3304 O O . SER B 1 110 ? -18.016 27.234 -2.504 1 54.03 110 SER B O 1
ATOM 3306 N N . GLY B 1 111 ? -19.703 25.828 -2.459 1 49.28 111 GLY B N 1
ATOM 3307 C CA . GLY B 1 111 ? -19.891 26.078 -3.881 1 49.28 111 GLY B CA 1
ATOM 3308 C C . GLY B 1 111 ? -19.109 25.109 -4.754 1 49.28 111 GLY B C 1
ATOM 3309 O O . GLY B 1 111 ? -19.172 25.188 -5.984 1 49.28 111 GLY B O 1
ATOM 3310 N N . ARG B 1 112 ? -18.109 24.531 -4.148 1 44.88 112 ARG B N 1
ATOM 3311 C CA . ARG B 1 112 ? -17.297 23.656 -4.98 1 44.88 112 ARG B CA 1
ATOM 3312 C C . ARG B 1 112 ? -17.969 22.297 -5.148 1 44.88 112 ARG B C 1
ATOM 3314 O O . ARG B 1 112 ? -18.734 21.859 -4.285 1 44.88 112 ARG B O 1
ATOM 3321 N N . ARG B 1 113 ? -18 21.766 -6.398 1 44.34 113 ARG B N 1
ATOM 3322 C CA . ARG B 1 113 ? -18.547 20.453 -6.754 1 44.34 113 ARG B CA 1
ATOM 3323 C C . ARG B 1 113 ? -18.047 19.375 -5.797 1 44.34 113 ARG B C 1
ATOM 3325 O O . ARG B 1 113 ? -16.859 19.266 -5.551 1 44.34 113 ARG B O 1
ATOM 3332 N N . PRO B 1 114 ? -19.062 18.875 -5.148 1 45.09 114 PRO B N 1
ATOM 3333 C CA . PRO B 1 114 ? -18.703 17.797 -4.219 1 45.09 114 PRO B CA 1
ATOM 3334 C C . PRO B 1 114 ? -17.906 16.688 -4.891 1 45.09 114 PRO B C 1
ATOM 3336 O O . PRO B 1 114 ? -18.094 16.406 -6.078 1 45.09 114 PRO B O 1
ATOM 3339 N N . LEU B 1 115 ? -16.719 16.406 -4.438 1 48 115 LEU B N 1
ATOM 3340 C CA . LEU B 1 115 ? -16.078 15.188 -4.934 1 48 115 LEU B CA 1
ATOM 3341 C C . LEU B 1 115 ? -17.047 14.008 -4.895 1 48 115 LEU B C 1
ATOM 3343 O O . LEU B 1 115 ? -17.922 13.945 -4.027 1 48 115 LEU B O 1
ATOM 3347 N N . PRO B 1 116 ? -17.266 13.422 -5.984 1 44.78 116 PRO B N 1
ATOM 3348 C CA . PRO B 1 116 ? -18.094 12.211 -5.906 1 44.78 116 PRO B CA 1
ATOM 3349 C C . PRO B 1 116 ? -17.781 11.367 -4.668 1 44.78 116 PRO B C 1
ATOM 3351 O O . PRO B 1 116 ? -16.625 11.148 -4.34 1 44.78 116 PRO B O 1
ATOM 3354 N N . THR B 1 117 ? -18.625 11.609 -3.678 1 45.5 117 THR B N 1
ATOM 3355 C CA . THR B 1 117 ? -18.547 10.742 -2.502 1 45.5 117 THR B CA 1
ATOM 3356 C C . THR B 1 117 ? -18.703 9.281 -2.895 1 45.5 117 THR B C 1
ATOM 3358 O O . THR B 1 117 ? -19.812 8.734 -2.842 1 45.5 117 THR B O 1
ATOM 3361 N N . THR B 1 118 ? -17.953 8.828 -3.736 1 41.25 118 THR B N 1
ATOM 3362 C CA . THR B 1 118 ? -18.047 7.445 -4.191 1 41.25 118 THR B CA 1
ATOM 3363 C C . THR B 1 118 ? -17.844 6.477 -3.025 1 41.25 118 THR B C 1
ATOM 3365 O O . THR B 1 118 ? -16.859 6.57 -2.291 1 41.25 118 THR B O 1
ATOM 3368 N N . GLY B 1 119 ? -19.047 5.855 -2.68 1 45.84 119 GLY B N 1
ATOM 3369 C CA . GLY B 1 119 ? -19.172 4.805 -1.684 1 45.84 119 GLY B CA 1
ATOM 3370 C C . GLY B 1 119 ? -19.922 5.242 -0.446 1 45.84 119 GLY B C 1
ATOM 3371 O O . GLY B 1 119 ? -20.094 4.461 0.497 1 45.84 119 GLY B O 1
ATOM 3372 N N . LEU B 1 120 ? -20.094 6.594 -0.418 1 52.91 120 LEU B N 1
ATOM 3373 C CA . LEU B 1 120 ? -20.828 7.023 0.764 1 52.91 120 LEU B CA 1
ATOM 3374 C C . LEU B 1 120 ? -22.328 6.773 0.592 1 52.91 120 LEU B C 1
ATOM 3376 O O . LEU B 1 120 ? -22.844 6.832 -0.525 1 52.91 120 LEU B O 1
ATOM 3380 N N . ASN B 1 121 ? -22.812 6.113 1.501 1 50.84 121 ASN B N 1
ATOM 3381 C CA . ASN B 1 121 ? -24.266 5.941 1.528 1 50.84 121 ASN B CA 1
ATOM 3382 C C . ASN B 1 121 ? -24.984 7.27 1.33 1 50.84 121 ASN B C 1
ATOM 3384 O O . ASN B 1 121 ? -24.938 8.141 2.197 1 50.84 121 ASN B O 1
ATOM 3388 N N . PRO B 1 122 ? -25.453 7.512 0.08 1 51.09 122 PRO B N 1
ATOM 3389 C CA . PRO B 1 122 ? -26.094 8.781 -0.254 1 51.09 122 PRO B CA 1
ATOM 3390 C C . PRO B 1 122 ? -27.188 9.172 0.744 1 51.09 122 PRO B C 1
ATOM 3392 O O . PRO B 1 122 ? -27.547 10.344 0.852 1 51.09 122 PRO B O 1
ATOM 3395 N N . HIS B 1 123 ? -27.656 8.172 1.354 1 53.97 123 HIS B N 1
ATOM 3396 C CA . HIS B 1 123 ? -28.781 8.492 2.23 1 53.97 123 HIS B CA 1
ATOM 3397 C C . HIS B 1 123 ? -28.297 9.148 3.521 1 53.97 123 HIS B C 1
ATOM 3399 O O . HIS B 1 123 ? -29.109 9.703 4.273 1 53.97 123 HIS B O 1
ATOM 3405 N N . ARG B 1 124 ? -27.031 9.141 3.59 1 62.09 124 ARG B N 1
ATOM 3406 C CA . ARG B 1 124 ? -26.547 9.625 4.883 1 62.09 124 ARG B CA 1
ATOM 3407 C C . ARG B 1 124 ? -25.781 10.93 4.734 1 62.09 124 ARG B C 1
ATOM 3409 O O . ARG B 1 124 ? -25.406 11.555 5.727 1 62.09 124 ARG B O 1
ATOM 3416 N N . VAL B 1 125 ? -25.609 11.305 3.492 1 66.62 125 VAL B N 1
ATOM 3417 C CA . VAL B 1 125 ? -24.844 12.531 3.258 1 66.62 125 VAL B CA 1
ATOM 3418 C C . VAL B 1 125 ? -25.734 13.586 2.617 1 66.62 125 VAL B C 1
ATOM 3420 O O . VAL B 1 125 ? -26.453 13.305 1.648 1 66.62 125 VAL B O 1
ATOM 3423 N N . ARG B 1 126 ? -25.875 14.656 3.35 1 71.69 126 ARG B N 1
ATOM 3424 C CA . ARG B 1 126 ? -26.594 15.805 2.805 1 71.69 126 ARG B CA 1
ATOM 3425 C C . ARG B 1 126 ? -25.625 16.938 2.467 1 71.69 126 ARG B C 1
ATOM 3427 O O . ARG B 1 126 ? -24.641 17.156 3.178 1 71.69 126 ARG B O 1
ATOM 3434 N N . TYR B 1 127 ? -25.812 17.5 1.352 1 68.62 127 TYR B N 1
ATOM 3435 C CA . TYR B 1 127 ? -25.016 18.656 0.957 1 68.62 127 TYR B CA 1
ATOM 3436 C C . TYR B 1 127 ? -25.75 19.953 1.269 1 68.62 127 TYR B C 1
ATOM 3438 O O . TYR B 1 127 ? -26.984 20.031 1.108 1 68.62 127 TYR B O 1
ATOM 3446 N N . SER B 1 128 ? -25.062 20.797 1.927 1 66.94 128 SER B N 1
ATOM 3447 C CA . SER B 1 128 ? -25.641 22.094 2.246 1 66.94 128 SER B CA 1
ATOM 3448 C C . SER B 1 128 ? -24.703 23.234 1.83 1 66.94 128 SER B C 1
ATOM 3450 O O . SER B 1 128 ? -23.5 23.016 1.674 1 66.94 128 SER B O 1
ATOM 3452 N N . GLY B 1 129 ? -25.25 24.281 1.521 1 59 129 GLY B N 1
ATOM 3453 C CA . GLY B 1 129 ? -24.484 25.469 1.165 1 59 129 GLY B CA 1
ATOM 3454 C C . GLY B 1 129 ? -23.703 26.047 2.334 1 59 129 GLY B C 1
ATOM 3455 O O . GLY B 1 129 ? -22.891 26.953 2.154 1 59 129 GLY B O 1
ATOM 3456 N N . GLY B 1 130 ? -24.078 25.625 3.48 1 60.19 130 GLY B N 1
ATOM 3457 C CA . GLY B 1 130 ? -23.406 26.156 4.664 1 60.19 130 GLY B CA 1
ATOM 3458 C C . GLY B 1 130 ? -23.578 25.266 5.883 1 60.19 130 GLY B C 1
ATOM 3459 O O . GLY B 1 130 ? -24.109 24.156 5.785 1 60.19 130 GLY B O 1
ATOM 3460 N N . VAL B 1 131 ? -22.875 25.734 6.992 1 59.91 131 VAL B N 1
ATOM 3461 C CA . VAL B 1 131 ? -22.953 25 8.25 1 59.91 131 VAL B CA 1
ATOM 3462 C C . VAL B 1 131 ? -24.391 25 8.758 1 59.91 131 VAL B C 1
ATOM 3464 O O . VAL B 1 131 ? -25.062 26.047 8.766 1 59.91 131 VAL B O 1
ATOM 3467 N N . VAL B 1 132 ? -24.891 23.844 8.883 1 59.31 132 VAL B N 1
ATOM 3468 C CA . VAL B 1 132 ? -26.266 23.703 9.359 1 59.31 132 VAL B CA 1
ATOM 3469 C C . VAL B 1 132 ? -26.312 23.859 10.883 1 59.31 132 VAL B C 1
ATOM 3471 O O . VAL B 1 132 ? -25.562 23.188 11.594 1 59.31 132 VAL B O 1
ATOM 3474 N N . LEU B 1 133 ? -27.156 24.656 11.258 1 59.72 133 LEU B N 1
ATOM 3475 C CA . LEU B 1 133 ? -27.359 24.953 12.672 1 59.72 133 LEU B CA 1
ATOM 3476 C C . LEU B 1 133 ? -27.797 23.688 13.422 1 59.72 133 LEU B C 1
ATOM 3478 O O . LEU B 1 133 ? -28.594 22.906 12.906 1 59.72 133 LEU B O 1
ATOM 3482 N N . GLY B 1 134 ? -27.219 23.484 14.68 1 66.69 134 GLY B N 1
ATOM 3483 C CA . GLY B 1 134 ? -27.594 22.391 15.562 1 66.69 134 GLY B CA 1
ATOM 3484 C C . GLY B 1 134 ? -26.75 21.141 15.344 1 66.69 134 GLY B C 1
ATOM 3485 O O . GLY B 1 134 ? -26.812 20.203 16.125 1 66.69 134 GLY B O 1
ATOM 3486 N N . ARG B 1 135 ? -25.984 21.266 14.359 1 76.56 135 ARG B N 1
ATOM 3487 C CA . ARG B 1 135 ? -25.125 20.125 14.102 1 76.56 135 ARG B CA 1
ATOM 3488 C C . ARG B 1 135 ? -23.703 20.391 14.594 1 76.56 135 ARG B C 1
ATOM 3490 O O . ARG B 1 135 ? -23.281 21.547 14.656 1 76.56 135 ARG B O 1
ATOM 3497 N N . THR B 1 136 ? -23.141 19.359 15.062 1 80.5 136 THR B N 1
ATOM 3498 C CA . THR B 1 136 ? -21.766 19.516 15.508 1 80.5 136 THR B CA 1
ATOM 3499 C C . THR B 1 136 ? -20.812 19.609 14.312 1 80.5 136 THR B C 1
ATOM 3501 O O . THR B 1 136 ? -20.844 18.75 13.43 1 80.5 136 THR B O 1
ATOM 3504 N N . LEU B 1 137 ? -20.062 20.641 14.297 1 80.62 137 LEU B N 1
ATOM 3505 C CA . LEU B 1 137 ? -19.062 20.812 13.242 1 80.62 137 LEU B CA 1
ATOM 3506 C C . LEU B 1 137 ? -17.828 19.938 13.508 1 80.62 137 LEU B C 1
ATOM 3508 O O . LEU B 1 137 ? -17.25 20 14.594 1 80.62 137 LEU B O 1
ATOM 3512 N N . LEU B 1 138 ? -17.578 19.188 12.586 1 85.62 138 LEU B N 1
ATOM 3513 C CA . LEU B 1 138 ? -1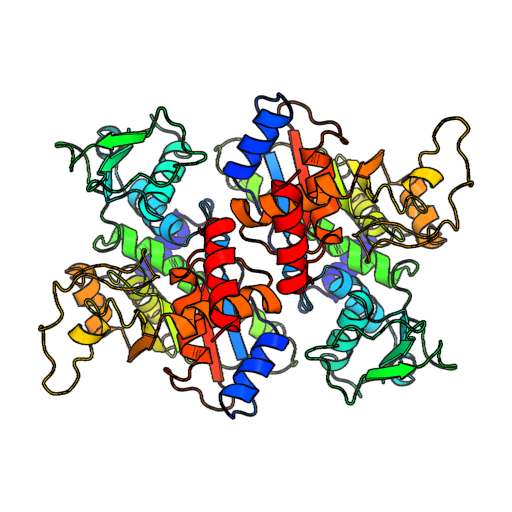6.312 18.469 12.594 1 85.62 138 LEU B CA 1
ATOM 3514 C C . LEU B 1 138 ? -15.227 19.297 11.914 1 85.62 138 LEU B C 1
ATOM 3516 O O . LEU B 1 138 ? -15.125 19.312 10.688 1 85.62 138 LEU B O 1
ATOM 3520 N N . HIS B 1 139 ? -14.477 19.984 12.742 1 87.62 139 HIS B N 1
ATOM 3521 C CA . HIS B 1 139 ? -13.398 20.766 12.148 1 87.62 139 HIS B CA 1
ATOM 3522 C C . HIS B 1 139 ? -12.273 19.859 11.656 1 87.62 139 HIS B C 1
ATOM 3524 O O . HIS B 1 139 ? -11.836 18.953 12.375 1 87.62 139 HIS B O 1
ATOM 3530 N N . PRO B 1 140 ? -11.773 20.094 10.5 1 88.69 140 PRO B N 1
ATOM 3531 C CA . PRO B 1 140 ? -10.883 19.125 9.867 1 88.69 140 PRO B CA 1
ATOM 3532 C C . PRO B 1 140 ? -9.484 19.109 10.492 1 88.69 140 PRO B C 1
ATOM 3534 O O . PRO B 1 140 ? -8.719 18.172 10.281 1 88.69 140 PRO B O 1
ATOM 3537 N N . PHE B 1 141 ? -9.109 20.203 11.289 1 90.19 141 PHE B N 1
ATOM 3538 C CA . PHE B 1 141 ? -7.742 20.188 11.797 1 90.19 141 PHE B CA 1
ATOM 3539 C C . PHE B 1 141 ? -7.652 20.906 13.141 1 90.19 141 PHE B C 1
ATOM 3541 O O . PHE B 1 141 ? -6.73 20.656 13.922 1 90.19 141 PHE B O 1
ATOM 3548 N N . ASP B 1 142 ? -8.57 21.828 13.422 1 90.19 142 ASP B N 1
ATOM 3549 C CA . ASP B 1 142 ? -8.43 22.641 14.641 1 90.19 142 ASP B CA 1
ATOM 3550 C C . ASP B 1 142 ? -9.352 22.125 15.742 1 90.19 142 ASP B C 1
ATOM 3552 O O . ASP B 1 142 ? -10.133 22.891 16.312 1 90.19 142 ASP B O 1
ATOM 3556 N N . ASP B 1 143 ? -9.281 20.875 15.977 1 93.25 143 ASP B N 1
ATOM 3557 C CA . ASP B 1 143 ? -10.023 20.141 16.984 1 93.25 143 ASP B CA 1
ATOM 3558 C C . ASP B 1 143 ? -9.117 19.141 17.719 1 93.25 143 ASP B C 1
ATOM 3560 O O . ASP B 1 143 ? -8.438 18.328 17.078 1 93.25 143 ASP B O 1
ATOM 3564 N N . GLU B 1 144 ? -9.148 19.234 19.047 1 96.31 144 GLU B N 1
ATOM 3565 C CA . GLU B 1 144 ? -8.227 18.438 19.859 1 96.31 144 GLU B CA 1
ATOM 3566 C C . GLU B 1 144 ? -8.383 16.938 19.562 1 96.31 144 GLU B C 1
ATOM 3568 O O . GLU B 1 144 ? -7.387 16.234 19.406 1 96.31 144 GLU B O 1
ATOM 3573 N N . ASP B 1 145 ? -9.586 16.453 19.531 1 96.75 145 ASP B N 1
ATOM 3574 C CA . ASP B 1 145 ? -9.836 15.039 19.281 1 96.75 145 ASP B CA 1
ATOM 3575 C C . ASP B 1 145 ? -9.383 14.625 17.891 1 96.75 145 ASP B C 1
ATOM 3577 O O . ASP B 1 145 ? -8.875 13.523 17.703 1 96.75 145 ASP B O 1
ATOM 3581 N N . VAL B 1 146 ? -9.617 15.484 16.922 1 96.38 146 VAL B N 1
ATOM 3582 C CA . VAL B 1 146 ? -9.172 15.227 15.562 1 96.38 146 VAL B CA 1
ATOM 3583 C C . VAL B 1 146 ? -7.648 15.156 15.523 1 96.38 146 VAL B C 1
ATOM 3585 O O . VAL B 1 146 ? -7.078 14.227 14.938 1 96.38 146 VAL B O 1
ATOM 3588 N N . ILE B 1 147 ? -6.988 16.109 16.188 1 97.56 147 ILE B N 1
ATOM 3589 C CA . ILE B 1 147 ? -5.531 16.203 16.203 1 97.56 147 ILE B CA 1
ATOM 3590 C C . ILE B 1 147 ? -4.949 14.938 16.844 1 97.56 147 ILE B C 1
ATOM 3592 O O . ILE B 1 147 ? -4.012 14.344 16.312 1 97.56 147 ILE B O 1
ATOM 3596 N N . LEU B 1 148 ? -5.512 14.516 17.969 1 98.44 148 LEU B N 1
ATOM 3597 C CA . LEU B 1 148 ? -5.062 13.312 18.656 1 98.44 148 LEU B CA 1
ATOM 3598 C C . LEU B 1 148 ? -5.219 12.078 17.766 1 98.44 148 LEU B C 1
ATOM 3600 O O . LEU B 1 148 ? -4.312 11.25 17.688 1 98.44 148 LEU B O 1
ATOM 3604 N N . GLY B 1 149 ? -6.348 11.984 17.078 1 98.38 149 GLY B N 1
ATOM 3605 C CA . GLY B 1 149 ? -6.559 10.891 16.156 1 98.38 149 GLY B CA 1
ATOM 3606 C C . GLY B 1 149 ? -5.539 10.859 15.023 1 98.38 149 GLY B C 1
ATOM 3607 O O . GLY B 1 149 ? -4.992 9.805 14.703 1 98.38 149 GLY B O 1
ATOM 3608 N N . GLN B 1 150 ? -5.297 12.023 14.453 1 98.12 150 GLN B N 1
ATOM 3609 C CA . GLN B 1 150 ? -4.332 12.109 13.359 1 98.12 150 GLN B CA 1
ATOM 3610 C C . GLN B 1 150 ? -2.934 11.719 13.828 1 98.12 150 GLN B C 1
ATOM 3612 O O . GLN B 1 150 ? -2.188 11.07 13.086 1 98.12 150 GLN B O 1
ATOM 3617 N N . GLY B 1 151 ? -2.578 11.984 15.062 1 98.62 151 GLY B N 1
ATOM 3618 C CA . GLY B 1 151 ? -1.259 11.727 15.617 1 98.62 151 GLY B CA 1
ATOM 3619 C C . GLY B 1 151 ? -0.968 10.25 15.797 1 98.62 151 GLY B C 1
ATOM 3620 O O . GLY B 1 151 ? 0.189 9.852 15.945 1 98.62 151 GLY B O 1
ATOM 3621 N N . THR B 1 152 ? -1.969 9.383 15.766 1 98.69 152 THR B N 1
ATOM 3622 C CA . THR B 1 152 ? -1.789 7.957 16 1 98.69 152 THR B CA 1
ATOM 3623 C C . THR B 1 152 ? -0.958 7.328 14.891 1 98.69 152 THR B C 1
ATOM 3625 O O . THR B 1 152 ? -0.289 6.316 15.109 1 98.69 152 THR B O 1
ATOM 3628 N N . LEU B 1 153 ? -0.983 7.941 13.711 1 98.62 153 LEU B N 1
ATOM 3629 C CA . LEU B 1 153 ? -0.182 7.402 12.617 1 98.62 153 LEU B CA 1
ATOM 3630 C C . LEU B 1 153 ? 1.304 7.441 12.961 1 98.62 153 LEU B C 1
ATOM 3632 O O . LEU B 1 153 ? 2.057 6.539 12.586 1 98.62 153 LEU B O 1
ATOM 3636 N N . ALA B 1 154 ? 1.707 8.484 13.68 1 98.75 154 ALA B N 1
ATOM 3637 C CA . ALA B 1 154 ? 3.117 8.617 14.039 1 98.75 154 ALA B CA 1
ATOM 3638 C C . ALA B 1 154 ? 3.506 7.621 15.125 1 98.75 154 ALA B C 1
ATOM 3640 O O . ALA B 1 154 ? 4.633 7.113 15.141 1 98.75 154 ALA B O 1
ATOM 3641 N N . LEU B 1 155 ? 2.609 7.328 16.047 1 98.25 155 LEU B N 1
ATOM 3642 C CA . LEU B 1 155 ? 2.889 6.285 17.031 1 98.25 155 LEU B CA 1
ATOM 3643 C C . LEU B 1 155 ? 3.162 4.953 16.344 1 98.25 155 LEU B C 1
ATOM 3645 O O . LEU B 1 155 ? 4.141 4.273 16.672 1 98.25 155 LEU B O 1
ATOM 3649 N N . GLU B 1 156 ? 2.277 4.617 15.453 1 97.06 156 GLU B N 1
ATOM 3650 C CA . GLU B 1 156 ? 2.475 3.391 14.688 1 97.06 156 GLU B CA 1
ATOM 3651 C C . GLU B 1 156 ? 3.803 3.418 13.93 1 97.06 156 GLU B C 1
ATOM 3653 O O . GLU B 1 156 ? 4.52 2.416 13.891 1 97.06 156 GLU B O 1
ATOM 3658 N N . LEU B 1 157 ? 4.062 4.543 13.344 1 97.62 157 LEU B N 1
ATOM 3659 C CA . LEU B 1 157 ? 5.297 4.719 12.578 1 97.62 157 LEU B CA 1
ATOM 3660 C C . LEU B 1 157 ? 6.516 4.43 13.453 1 97.62 157 LEU B C 1
ATOM 3662 O O . LEU B 1 157 ? 7.406 3.674 13.055 1 97.62 157 LEU B O 1
ATOM 3666 N N . PHE B 1 158 ? 6.566 4.988 14.617 1 96.94 158 PHE B N 1
ATOM 3667 C CA . PHE B 1 158 ? 7.703 4.805 15.516 1 96.94 158 PHE B CA 1
ATOM 3668 C C . PHE B 1 158 ? 7.812 3.35 15.961 1 96.94 158 PHE B C 1
ATOM 3670 O O . PHE B 1 158 ? 8.914 2.801 16.031 1 96.94 158 PHE B O 1
ATOM 3677 N N . GLU B 1 159 ? 6.711 2.762 16.203 1 94.38 159 GLU B N 1
ATOM 3678 C CA . GLU B 1 159 ? 6.699 1.347 16.578 1 94.38 159 GLU B CA 1
ATOM 3679 C C . GLU B 1 159 ? 7.223 0.48 15.43 1 94.38 159 GLU B C 1
ATOM 3681 O O . GLU B 1 159 ? 8.039 -0.417 15.648 1 94.38 159 GLU B O 1
ATOM 3686 N N . GLN B 1 160 ? 6.746 0.748 14.312 1 92.31 160 GLN B N 1
ATOM 3687 C CA . GLN B 1 160 ? 7.133 -0.018 13.133 1 92.31 160 GLN B CA 1
ATOM 3688 C C . GLN B 1 160 ? 8.609 0.175 12.805 1 92.31 160 GLN B C 1
ATOM 3690 O O . GLN B 1 160 ? 9.289 -0.767 12.391 1 92.31 160 GLN B O 1
ATOM 3695 N N . HIS B 1 161 ? 9.062 1.354 12.953 1 93.19 161 HIS B N 1
ATOM 3696 C CA . HIS B 1 161 ? 10.484 1.629 12.766 1 93.19 161 HIS B CA 1
ATOM 3697 C C . HIS B 1 161 ? 11.336 0.838 13.75 1 93.19 161 HIS B C 1
ATOM 3699 O O . HIS B 1 161 ? 12.375 0.288 13.375 1 93.19 161 HIS B O 1
ATOM 3705 N N . ALA B 1 162 ? 10.906 0.825 14.977 1 89.56 162 ALA B N 1
ATOM 3706 C CA . ALA B 1 162 ? 11.617 0.067 16.016 1 89.56 162 ALA B CA 1
ATOM 3707 C C . ALA B 1 162 ? 11.625 -1.423 15.68 1 89.56 162 ALA B C 1
ATOM 3709 O O . ALA B 1 162 ? 12.633 -2.102 15.891 1 89.56 162 ALA B O 1
ATOM 3710 N N . GLU B 1 163 ? 10.516 -1.876 15.164 1 83.5 163 GLU B N 1
ATOM 3711 C CA . GLU B 1 163 ? 10.406 -3.277 14.773 1 83.5 163 GLU B CA 1
ATOM 3712 C C . GLU B 1 163 ? 11.367 -3.607 13.633 1 83.5 163 GLU B C 1
ATOM 3714 O O . GLU B 1 163 ? 11.953 -4.691 13.594 1 83.5 163 GLU B O 1
ATOM 3719 N N . ALA B 1 164 ? 11.484 -2.764 12.703 1 77.88 164 ALA B N 1
ATOM 3720 C CA . ALA B 1 164 ? 12.375 -2.963 11.562 1 77.88 164 ALA B CA 1
ATOM 3721 C C . ALA B 1 164 ? 13.836 -2.979 11.992 1 77.88 164 ALA B C 1
ATOM 3723 O O . ALA B 1 164 ? 14.648 -3.703 11.414 1 77.88 164 ALA B O 1
ATOM 3724 N N . GLY B 1 165 ? 14.211 -2.166 12.867 1 70.5 165 GLY B N 1
ATOM 3725 C CA . GLY B 1 165 ? 15.562 -2.127 13.414 1 70.5 165 GLY B CA 1
ATOM 3726 C C . GLY B 1 165 ? 15.93 -3.381 14.188 1 70.5 165 GLY B C 1
ATOM 3727 O O . GLY B 1 165 ? 17.062 -3.852 14.109 1 70.5 165 GLY B O 1
ATOM 3728 N N . ALA B 1 166 ? 15.047 -3.869 14.914 1 57.66 166 ALA B N 1
ATOM 3729 C CA . ALA B 1 166 ? 15.289 -5.074 15.703 1 57.66 166 ALA B CA 1
ATOM 3730 C C . ALA B 1 166 ? 15.531 -6.281 14.805 1 57.66 166 ALA B C 1
ATOM 3732 O O . ALA B 1 166 ? 16.312 -7.172 15.148 1 57.66 166 ALA B O 1
ATOM 3733 N N . ALA B 1 167 ? 14.844 -6.246 13.711 1 53.06 167 ALA B N 1
ATOM 3734 C CA . ALA B 1 167 ? 14.914 -7.398 12.812 1 53.06 167 ALA B CA 1
ATOM 3735 C C . ALA B 1 167 ? 16.188 -7.344 11.969 1 53.06 167 ALA B C 1
ATOM 3737 O O . ALA B 1 167 ? 16.547 -8.328 11.312 1 53.06 167 ALA B O 1
ATOM 3738 N N . GLY B 1 168 ? 16.969 -6.5 12.234 1 50.75 168 GLY B N 1
ATOM 3739 C CA . GLY B 1 168 ? 18.188 -6.348 11.438 1 50.75 168 GLY B CA 1
ATOM 3740 C C . GLY B 1 168 ? 17.922 -5.77 10.062 1 50.75 168 GLY B C 1
ATOM 3741 O O . GLY B 1 168 ? 17.938 -6.496 9.062 1 50.75 168 GLY B O 1
ATOM 3742 N N . GLY B 1 169 ? 17.219 -4.75 9.891 1 49.19 169 GLY B N 1
ATOM 3743 C CA . GLY B 1 169 ? 16.828 -4.152 8.625 1 49.19 169 GLY B CA 1
ATOM 3744 C C . GLY B 1 169 ? 17.562 -4.758 7.434 1 49.19 169 GLY B C 1
ATOM 3745 O O . GLY B 1 169 ? 18.375 -5.66 7.598 1 49.19 169 GLY B O 1
ATOM 3746 N N . ALA B 1 170 ? 17.094 -4.504 6.133 1 44.22 170 ALA B N 1
ATOM 3747 C CA . ALA B 1 170 ? 17.703 -5.051 4.918 1 44.22 170 ALA B CA 1
ATOM 3748 C C . ALA B 1 170 ? 19.219 -5.094 5.039 1 44.22 170 ALA B C 1
ATOM 3750 O O . ALA B 1 170 ? 19.875 -5.879 4.355 1 44.22 170 ALA B O 1
ATOM 3751 N N . GLY B 1 171 ? 19.938 -4.207 5.848 1 44.41 171 GLY B N 1
ATOM 3752 C CA . GLY B 1 171 ? 21.375 -4.137 5.918 1 44.41 171 GLY B CA 1
ATOM 3753 C C . GLY B 1 171 ? 21.938 -4.695 7.211 1 44.41 171 GLY B C 1
ATOM 3754 O O . GLY B 1 171 ? 23.141 -4.551 7.488 1 44.41 171 GLY B O 1
ATOM 3755 N N . GLY B 1 172 ? 21.234 -5.707 7.871 1 46.62 172 GLY B N 1
ATOM 3756 C CA . GLY B 1 172 ? 21.812 -6.367 9.031 1 46.62 172 GLY B CA 1
ATOM 3757 C C . GLY B 1 172 ? 22.109 -5.41 10.172 1 46.62 172 GLY B C 1
ATOM 3758 O O . GLY B 1 172 ? 22.547 -5.832 11.242 1 46.62 172 GLY B O 1
ATOM 3759 N N . GLY B 1 173 ? 22.391 -4.195 10.047 1 48.75 173 GLY B N 1
ATOM 3760 C CA . GLY B 1 173 ? 22.844 -3.303 11.094 1 48.75 173 GLY B CA 1
ATOM 3761 C C . GLY B 1 173 ? 21.719 -2.666 11.875 1 48.75 173 GLY B C 1
ATOM 3762 O O . GLY B 1 173 ? 20.547 -2.912 11.586 1 48.75 173 GLY B O 1
ATOM 3763 N N . ARG B 1 174 ? 22.125 -2.053 13.055 1 55.16 174 ARG B N 1
ATOM 3764 C CA . ARG B 1 174 ? 21.234 -1.223 13.867 1 55.16 174 ARG B CA 1
ATOM 3765 C C . ARG B 1 174 ? 20.5 -0.201 13.008 1 55.16 174 ARG B C 1
ATOM 3767 O O . ARG B 1 174 ? 21.109 0.46 12.164 1 55.16 174 ARG B O 1
ATOM 3774 N N . VAL B 1 175 ? 19.172 -0.279 12.914 1 62.72 175 VAL B N 1
ATOM 3775 C CA . VAL B 1 175 ? 18.391 0.697 12.148 1 62.72 175 VAL B CA 1
ATOM 3776 C C . VAL B 1 175 ? 18.797 2.111 12.562 1 62.72 175 VAL B C 1
ATOM 3778 O O . VAL B 1 175 ? 18.922 2.402 13.758 1 62.72 175 VAL B O 1
ATOM 3781 N N . ALA B 1 176 ? 19.219 2.906 11.641 1 66.69 176 ALA B N 1
ATOM 3782 C CA . ALA B 1 176 ? 19.516 4.32 11.867 1 66.69 176 ALA B CA 1
ATOM 3783 C C . ALA B 1 176 ? 18.391 5.004 12.633 1 66.69 176 ALA B C 1
ATOM 3785 O O . ALA B 1 176 ? 17.219 4.711 12.406 1 66.69 176 ALA B O 1
ATOM 3786 N N . PRO B 1 177 ? 18.75 5.707 13.648 1 81.5 177 PRO B N 1
ATOM 3787 C CA . PRO B 1 177 ? 17.734 6.5 14.328 1 81.5 177 PRO B CA 1
ATOM 3788 C C . PRO B 1 177 ? 16.938 7.383 13.375 1 81.5 177 PRO B C 1
ATOM 3790 O O . PRO B 1 177 ? 17.484 7.879 12.383 1 81.5 177 PRO B O 1
ATOM 3793 N N . LEU B 1 178 ? 15.742 7.473 13.57 1 93.69 178 LEU B N 1
ATOM 3794 C CA . LEU B 1 178 ? 14.898 8.359 12.773 1 93.69 178 LEU B CA 1
ATOM 3795 C C . LEU B 1 178 ? 15.18 9.82 13.117 1 93.69 178 LEU B C 1
ATOM 3797 O O . LEU B 1 178 ? 14.867 10.273 14.219 1 93.69 178 LEU B O 1
ATOM 3801 N N . SER B 1 179 ? 15.773 10.547 12.203 1 95.75 179 SER B N 1
ATOM 3802 C CA . SER B 1 179 ? 16.188 11.922 12.453 1 95.75 179 SER B CA 1
ATOM 3803 C C . SER B 1 179 ? 15.047 12.898 12.242 1 95.75 179 SER B C 1
ATOM 3805 O O . SER B 1 179 ? 14.914 13.883 12.977 1 95.75 179 SER B O 1
ATOM 3807 N N . ARG B 1 180 ? 14.227 12.578 11.258 1 97.44 180 ARG B N 1
ATOM 3808 C CA . ARG B 1 180 ? 13.188 13.547 10.906 1 97.44 180 ARG B CA 1
ATOM 3809 C C . ARG B 1 180 ? 11.922 12.836 10.43 1 97.44 180 ARG B C 1
ATOM 3811 O O . ARG B 1 180 ? 11.992 11.742 9.867 1 97.44 180 ARG B O 1
ATOM 3818 N N . LEU B 1 181 ? 10.883 13.461 10.688 1 98.5 181 LEU B N 1
ATOM 3819 C CA . LEU B 1 181 ? 9.562 13.133 10.164 1 98.5 181 LEU B CA 1
ATOM 3820 C C . LEU B 1 181 ? 8.984 14.297 9.367 1 98.5 181 LEU B C 1
ATOM 3822 O O . LEU B 1 181 ? 8.75 15.375 9.922 1 98.5 181 LEU B O 1
ATOM 3826 N N . LEU B 1 182 ? 8.836 14.07 8.062 1 98.5 182 LEU B N 1
ATOM 3827 C CA . LEU B 1 182 ? 8.32 15.102 7.164 1 98.5 182 LEU B CA 1
ATOM 3828 C C . LEU B 1 182 ? 6.816 14.961 6.98 1 98.5 182 LEU B C 1
ATOM 3830 O O . LEU B 1 182 ? 6.344 13.945 6.465 1 98.5 182 LEU B O 1
ATOM 3834 N N . VAL B 1 183 ? 6.086 16 7.344 1 98.06 183 VAL B N 1
ATOM 3835 C CA . VAL B 1 183 ? 4.633 15.914 7.422 1 98.06 183 VAL B CA 1
ATOM 3836 C C . VAL B 1 183 ? 3.996 16.953 6.504 1 98.06 183 VAL B C 1
ATOM 3838 O O . VAL B 1 183 ? 4.129 18.156 6.734 1 98.06 183 VAL B O 1
ATOM 3841 N N . PRO B 1 184 ? 3.281 16.469 5.445 1 97.19 184 PRO B N 1
ATOM 3842 C CA . PRO B 1 184 ? 2.484 17.422 4.68 1 97.19 184 PRO B CA 1
ATOM 3843 C C . PRO B 1 184 ? 1.536 18.234 5.555 1 97.19 184 PRO B C 1
ATOM 3845 O O . PRO B 1 184 ? 0.854 17.688 6.418 1 97.19 184 PRO B O 1
ATOM 3848 N N . THR B 1 185 ? 1.496 19.578 5.266 1 94 185 THR B N 1
ATOM 3849 C CA . THR B 1 185 ? 0.815 20.422 6.246 1 94 185 THR B CA 1
ATOM 3850 C C . THR B 1 185 ? -0.052 21.469 5.551 1 94 185 THR B C 1
ATOM 3852 O O . THR B 1 185 ? 0.412 22.156 4.645 1 94 185 THR B O 1
ATOM 3855 N N . GLY B 1 186 ? -1.282 21.469 5.902 1 90 186 GLY B N 1
ATOM 3856 C CA . GLY B 1 186 ? -2.211 22.562 5.641 1 90 186 GLY B CA 1
ATOM 3857 C C . GLY B 1 186 ? -2.602 23.328 6.891 1 90 186 GLY B C 1
ATOM 3858 O O . GLY B 1 186 ? -1.825 24.141 7.391 1 90 186 GLY B O 1
ATOM 3859 N N . GLY B 1 187 ? -3.646 22.859 7.559 1 87.12 187 GLY B N 1
ATOM 3860 C CA . GLY B 1 187 ? -4.121 23.516 8.773 1 87.12 187 GLY B CA 1
ATOM 3861 C C . GLY B 1 187 ? -3.316 23.141 10 1 87.12 187 GLY B C 1
ATOM 3862 O O . GLY B 1 187 ? -3.428 23.781 11.047 1 87.12 187 GLY B O 1
ATOM 3863 N N . GLY B 1 188 ? -2.529 22.172 9.883 1 92.62 188 GLY B N 1
ATOM 3864 C CA . GLY B 1 188 ? -1.586 21.844 10.938 1 92.62 188 GLY B CA 1
ATOM 3865 C C . GLY B 1 188 ? -2.074 20.734 11.859 1 92.62 188 GLY B C 1
ATOM 3866 O O . GLY B 1 188 ? -1.393 20.375 12.82 1 92.62 188 GLY B O 1
ATOM 3867 N N . GLY B 1 189 ? -3.219 20.188 11.57 1 94.38 189 GLY B N 1
ATOM 3868 C CA . GLY B 1 189 ? -3.777 19.156 12.43 1 94.38 189 GLY B CA 1
ATOM 3869 C C . GLY B 1 189 ? -2.916 17.922 12.5 1 94.38 189 GLY B C 1
ATOM 3870 O O . GLY B 1 189 ? -2.615 17.422 13.594 1 94.38 189 GLY B O 1
ATOM 3871 N N . MET B 1 190 ? -2.514 17.406 11.375 1 96.94 190 MET B N 1
ATOM 3872 C CA . MET B 1 190 ? -1.655 16.219 11.344 1 96.94 190 MET B CA 1
ATOM 3873 C C . MET B 1 190 ? -0.291 16.531 11.953 1 96.94 190 MET B C 1
ATOM 3875 O O . MET B 1 190 ? 0.228 15.742 12.75 1 96.94 190 MET B O 1
ATOM 3879 N N . ALA B 1 191 ? 0.27 17.672 11.594 1 96.69 191 ALA B N 1
ATOM 3880 C CA . ALA B 1 191 ? 1.567 18.062 12.133 1 96.69 191 ALA B CA 1
ATOM 3881 C C . ALA B 1 191 ? 1.526 18.141 13.656 1 96.69 191 ALA B C 1
ATOM 3883 O O . ALA B 1 191 ? 2.43 17.656 14.336 1 96.69 191 ALA B O 1
ATOM 3884 N N . GLY B 1 192 ? 0.508 18.766 14.125 1 96.5 192 GLY B N 1
ATOM 3885 C CA . GLY B 1 192 ? 0.354 18.844 15.57 1 96.5 192 GLY B CA 1
ATOM 3886 C C . GLY B 1 192 ? 0.267 17.484 16.234 1 96.5 192 GLY B C 1
ATOM 3887 O O . GLY B 1 192 ? 0.911 17.234 17.266 1 96.5 192 GLY B O 1
ATOM 3888 N N . GLY B 1 193 ? -0.549 16.625 15.688 1 98.38 193 GLY B N 1
ATOM 3889 C CA . GLY B 1 193 ? -0.63 15.258 16.188 1 98.38 193 GLY B CA 1
ATOM 3890 C C . GLY B 1 193 ? 0.706 14.539 16.188 1 98.38 193 GLY B C 1
ATOM 3891 O O . GLY B 1 193 ? 1.04 13.836 17.141 1 98.38 193 GLY B O 1
ATOM 3892 N N . CYS B 1 194 ? 1.445 14.688 15.133 1 98.5 194 CYS B N 1
ATOM 3893 C CA . CYS B 1 194 ? 2.758 14.062 15.016 1 98.5 194 CYS B CA 1
ATOM 3894 C C . CYS B 1 194 ? 3.719 14.609 16.062 1 98.5 194 CYS B C 1
ATOM 3896 O O . CYS B 1 194 ? 4.539 13.867 16.609 1 98.5 194 CYS B O 1
ATOM 3898 N N . CYS B 1 195 ? 3.643 15.891 16.359 1 97.56 195 CYS B N 1
ATOM 3899 C CA . CYS B 1 195 ? 4.473 16.484 17.391 1 97.56 195 CYS B CA 1
ATOM 3900 C C . CYS B 1 195 ? 4.176 15.844 18.75 1 97.56 195 CYS B C 1
ATOM 3902 O O . CYS B 1 195 ? 5.098 15.484 19.484 1 97.56 195 CYS B O 1
ATOM 3904 N N . LEU B 1 196 ? 2.938 15.734 19.047 1 98.12 196 LEU B N 1
ATOM 3905 C CA . LEU B 1 196 ? 2.551 15.125 20.312 1 98.12 196 LEU B CA 1
ATOM 3906 C C . LEU B 1 196 ? 3.033 13.68 20.391 1 98.12 196 LEU B C 1
ATOM 3908 O O . LEU B 1 196 ? 3.551 13.242 21.422 1 98.12 196 LEU B O 1
ATOM 3912 N N . ALA B 1 197 ? 2.832 12.93 19.312 1 98.5 197 ALA B N 1
ATOM 3913 C CA . ALA B 1 197 ? 3.273 11.539 19.266 1 98.5 197 ALA B CA 1
ATOM 3914 C C . ALA B 1 197 ? 4.785 11.438 19.438 1 98.5 197 ALA B C 1
ATOM 3916 O O . ALA B 1 197 ? 5.273 10.539 20.141 1 98.5 197 ALA B O 1
ATOM 3917 N N . ARG B 1 198 ? 5.5 12.344 18.781 1 97.75 198 ARG B N 1
ATOM 3918 C CA . ARG B 1 198 ? 6.953 12.391 18.906 1 97.75 198 ARG B CA 1
ATOM 3919 C C . ARG B 1 198 ? 7.363 12.594 20.375 1 97.75 198 ARG B C 1
ATOM 3921 O O . ARG B 1 198 ? 8.227 11.883 20.891 1 97.75 198 ARG B O 1
ATOM 3928 N N . ASP B 1 199 ? 6.762 13.484 21.016 1 97.38 199 ASP B N 1
ATOM 3929 C CA . ASP B 1 199 ? 7.074 13.758 22.422 1 97.38 199 ASP B CA 1
ATOM 3930 C C . ASP B 1 199 ? 6.828 12.523 23.281 1 97.38 199 ASP B C 1
ATOM 3932 O O . ASP B 1 199 ? 7.539 12.305 24.266 1 97.38 199 ASP B O 1
ATOM 3936 N N . ALA B 1 200 ? 5.922 11.734 22.875 1 96.44 200 ALA B N 1
ATOM 3937 C CA . ALA B 1 200 ? 5.52 10.578 23.672 1 96.44 200 ALA B CA 1
ATOM 3938 C C . ALA B 1 200 ? 6.406 9.375 23.375 1 96.44 200 ALA B C 1
ATOM 3940 O O . ALA B 1 200 ? 6.613 8.516 24.234 1 96.44 200 ALA B O 1
ATOM 3941 N N . ALA B 1 201 ? 6.984 9.281 22.188 1 96.44 201 ALA B N 1
ATOM 3942 C CA . ALA B 1 201 ? 7.484 7.961 21.812 1 96.44 201 ALA B CA 1
ATOM 3943 C C . ALA B 1 201 ? 8.836 8.062 21.125 1 96.44 201 ALA B C 1
ATOM 3945 O O . ALA B 1 201 ? 9.555 7.066 21 1 96.44 201 ALA B O 1
ATOM 3946 N N . SER B 1 202 ? 9.211 9.219 20.641 1 96.5 202 SER B N 1
ATOM 3947 C CA . SER B 1 202 ? 10.469 9.391 19.922 1 96.5 202 SER B CA 1
ATOM 3948 C C . SER B 1 202 ? 10.977 10.82 20.031 1 96.5 202 SER B C 1
ATOM 3950 O O . SER B 1 202 ? 11.109 11.516 19.016 1 96.5 202 SER B O 1
ATOM 3952 N N . PRO B 1 203 ? 11.32 11.211 21.203 1 95 203 PRO B N 1
ATOM 3953 C CA . PRO B 1 203 ? 11.664 12.617 21.453 1 95 203 PRO B CA 1
ATOM 3954 C C . PRO B 1 203 ? 12.867 13.078 20.625 1 95 203 PRO B C 1
ATOM 3956 O O . PRO B 1 203 ? 13.055 14.281 20.438 1 95 203 PRO B O 1
ATOM 3959 N N . GLN B 1 204 ? 13.625 12.227 20.109 1 94.5 204 GLN B N 1
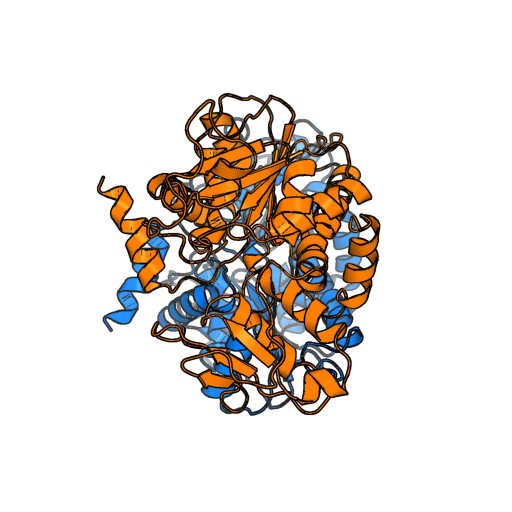ATOM 3960 C CA . GLN B 1 204 ? 14.82 12.586 19.344 1 94.5 204 GLN B CA 1
ATOM 3961 C C . GLN B 1 204 ? 14.477 12.93 17.906 1 94.5 204 GLN B C 1
ATOM 3963 O O . GLN B 1 204 ? 15.297 13.5 17.188 1 94.5 204 GLN B O 1
ATOM 3968 N N . THR B 1 205 ? 13.312 12.523 17.438 1 97.31 205 THR B N 1
ATOM 3969 C CA . THR B 1 205 ? 12.914 12.758 16.062 1 97.31 205 THR B CA 1
ATOM 3970 C C . THR B 1 205 ? 12.445 14.195 15.859 1 97.31 205 THR B C 1
ATOM 3972 O O . THR B 1 205 ? 11.672 14.719 16.672 1 97.31 205 THR B O 1
ATOM 3975 N N . GLN B 1 206 ? 12.914 14.852 14.883 1 97.56 206 GLN B N 1
ATOM 3976 C CA . GLN B 1 206 ? 12.453 16.188 14.531 1 97.56 206 GLN B CA 1
ATOM 3977 C C . GLN B 1 206 ? 11.258 16.125 13.586 1 97.56 206 GLN B C 1
ATOM 3979 O O . GLN B 1 206 ? 11.336 15.523 12.516 1 97.56 206 GLN B O 1
ATOM 3984 N N . VAL B 1 207 ? 10.219 16.812 13.922 1 97.88 207 VAL B N 1
ATOM 3985 C CA . VAL B 1 207 ? 9.047 16.891 13.047 1 97.88 207 VAL B CA 1
ATOM 3986 C C . VAL B 1 207 ? 9.125 18.172 12.203 1 97.88 207 VAL B C 1
ATOM 3988 O O . VAL B 1 207 ? 9.336 19.266 12.727 1 97.88 207 VAL B O 1
ATOM 3991 N N . TRP B 1 208 ? 8.961 18.031 10.938 1 97.25 208 TRP B N 1
ATOM 3992 C CA . TRP B 1 208 ? 9 19.156 9.992 1 97.25 208 TRP B CA 1
ATOM 3993 C C . TRP B 1 208 ? 7.672 19.297 9.266 1 97.25 208 TRP B C 1
ATOM 3995 O O . TRP B 1 208 ? 7.098 18.312 8.805 1 97.25 208 TRP B O 1
ATOM 4005 N N . ALA B 1 209 ? 7.195 20.516 9.188 1 95.81 209 ALA B N 1
ATOM 4006 C CA . ALA B 1 209 ? 6.004 20.828 8.406 1 95.81 209 ALA B CA 1
ATOM 4007 C C . ALA B 1 209 ? 6.363 21.125 6.949 1 95.81 209 ALA B C 1
ATOM 4009 O O . ALA B 1 209 ? 7.184 22 6.676 1 95.81 209 ALA B O 1
ATOM 4010 N N . ILE B 1 210 ? 5.785 20.406 6.023 1 95.94 210 ILE B N 1
ATOM 4011 C CA . ILE B 1 210 ? 6.012 20.641 4.602 1 95.94 210 ILE B CA 1
ATOM 4012 C C . ILE B 1 210 ? 4.77 21.266 3.973 1 95.94 210 ILE B C 1
ATOM 4014 O O . ILE B 1 210 ? 3.68 20.688 4.039 1 95.94 210 ILE B O 1
ATOM 4018 N N . GLU B 1 211 ? 4.871 22.422 3.406 1 93 211 GLU B N 1
ATOM 4019 C CA . GLU B 1 211 ? 3.758 23.141 2.801 1 93 211 GLU B CA 1
ATOM 4020 C C . GLU B 1 211 ? 4.012 23.406 1.317 1 93 211 GLU B C 1
ATOM 4022 O O . GLU B 1 211 ? 5.164 23.5 0.886 1 93 211 GLU B O 1
ATOM 4027 N N . PRO B 1 212 ? 2.936 23.438 0.534 1 91.81 212 PRO B N 1
ATOM 4028 C CA . PRO B 1 212 ? 3.141 23.859 -0.856 1 91.81 212 PRO B CA 1
ATOM 4029 C C . PRO B 1 212 ? 3.518 25.328 -0.986 1 91.81 212 PRO B C 1
ATOM 4031 O O . PRO B 1 212 ? 2.98 26.172 -0.265 1 91.81 212 PRO B O 1
ATOM 4034 N N . GLU B 1 213 ? 4.379 25.688 -1.878 1 86.38 213 GLU B N 1
ATOM 4035 C CA . GLU B 1 213 ? 4.828 27.047 -2.107 1 86.38 213 GLU B CA 1
ATOM 4036 C C . GLU B 1 213 ? 3.656 27.969 -2.418 1 86.38 213 GLU B C 1
ATOM 4038 O O . GLU B 1 213 ? 3.668 29.141 -2.041 1 86.38 213 GLU B O 1
ATOM 4043 N N . GLY B 1 214 ? 2.664 27.469 -3.045 1 76.44 214 GLY B N 1
ATOM 4044 C CA . GLY B 1 214 ? 1.528 28.281 -3.441 1 76.44 214 GLY B CA 1
ATOM 4045 C C . GLY B 1 214 ? 0.485 28.422 -2.35 1 76.44 214 GLY B C 1
ATOM 4046 O O . GLY B 1 214 ? -0.575 29.016 -2.57 1 76.44 214 GLY B O 1
ATOM 4047 N N . ALA B 1 215 ? 0.707 27.875 -1.165 1 76.31 215 ALA B N 1
ATOM 4048 C CA . ALA B 1 215 ? -0.213 27.953 -0.032 1 76.31 215 ALA B CA 1
ATOM 4049 C C . ALA B 1 215 ? 0.548 27.969 1.291 1 76.31 215 ALA B C 1
ATOM 4051 O O . ALA B 1 215 ? 0.371 27.094 2.135 1 76.31 215 ALA B O 1
ATOM 4052 N N . LEU B 1 216 ? 1.271 28.984 1.532 1 68.25 216 LEU B N 1
ATOM 4053 C CA . LEU B 1 216 ? 2.133 29.109 2.703 1 68.25 216 LEU B CA 1
ATOM 4054 C C . LEU B 1 216 ? 1.448 29.906 3.807 1 68.25 216 LEU B C 1
ATOM 4056 O O . LEU B 1 216 ? 2.057 30.797 4.398 1 68.25 216 LEU B O 1
ATOM 4060 N N . ASN B 1 217 ? 0.299 29.547 4.027 1 63.38 217 ASN B N 1
ATOM 4061 C CA . ASN B 1 217 ? -0.466 30.406 4.926 1 63.38 217 ASN B CA 1
ATOM 4062 C C . ASN B 1 217 ? -0.521 29.828 6.336 1 63.38 217 ASN B C 1
ATOM 4064 O O . ASN B 1 217 ? -1.13 30.422 7.23 1 63.38 217 ASN B O 1
ATOM 4068 N N . THR B 1 218 ? 0.202 28.781 6.562 1 76.56 218 THR B N 1
ATOM 4069 C CA . THR B 1 218 ? 0.001 28.141 7.855 1 76.56 218 THR B CA 1
ATOM 4070 C C . THR B 1 218 ? 1.296 28.141 8.664 1 76.56 218 THR B C 1
ATOM 4072 O O . THR B 1 218 ? 1.622 29.125 9.328 1 76.56 218 THR B O 1
ATOM 4075 N N . LEU B 1 219 ? 2.006 27.234 8.523 1 69.25 219 LEU B N 1
ATOM 4076 C CA . LEU B 1 219 ? 3.018 27.062 9.562 1 69.25 219 LEU B CA 1
ATOM 4077 C C . LEU B 1 219 ? 4.371 27.578 9.094 1 69.25 219 LEU B C 1
ATOM 4079 O O . LEU B 1 219 ? 5.18 28.047 9.898 1 69.25 219 LEU B O 1
ATOM 4083 N N . TYR B 1 220 ? 4.605 27.516 7.844 1 70.81 220 TYR B N 1
ATOM 4084 C CA . TYR B 1 220 ? 5.863 28.016 7.297 1 70.81 220 TYR B CA 1
ATOM 4085 C C . TYR B 1 220 ? 6.07 29.484 7.645 1 70.81 220 TYR B C 1
ATOM 4087 O O . TYR B 1 220 ? 7.078 29.859 8.25 1 70.81 220 TYR B O 1
ATOM 4095 N N . ASN B 1 221 ? 5.094 30.172 7.438 1 65.62 221 ASN B N 1
ATOM 4096 C CA . ASN B 1 221 ? 5.223 31.609 7.625 1 65.62 221 ASN B CA 1
ATOM 4097 C C . ASN B 1 221 ? 4.918 32.031 9.062 1 65.62 221 ASN B C 1
ATOM 4099 O O . ASN B 1 221 ? 5.383 33.062 9.531 1 65.62 221 ASN B O 1
ATOM 4103 N N . THR B 1 222 ? 4.199 31.125 9.703 1 66.12 222 THR B N 1
ATOM 4104 C CA . THR B 1 222 ? 3.734 31.578 11.008 1 66.12 222 THR B CA 1
ATOM 4105 C C . THR B 1 222 ? 4.668 31.094 12.117 1 66.12 222 THR B C 1
ATOM 4107 O O . THR B 1 222 ? 4.891 31.797 13.102 1 66.12 222 THR B O 1
ATOM 4110 N N . VAL B 1 223 ? 5.258 30.047 11.953 1 68.19 223 VAL B N 1
ATOM 4111 C CA . VAL B 1 223 ? 6.094 29.469 13.008 1 68.19 223 VAL B CA 1
ATOM 4112 C C . VAL B 1 223 ? 7.562 29.766 12.711 1 68.19 223 VAL B C 1
ATOM 4114 O O . VAL B 1 223 ? 8.359 29.969 13.633 1 68.19 223 VAL B O 1
ATOM 4117 N N . PHE B 1 224 ? 7.891 29.812 11.5 1 68.12 224 PHE B N 1
ATOM 4118 C CA . PHE B 1 224 ? 9.281 30.047 11.125 1 68.12 224 PHE B CA 1
ATOM 4119 C C . PHE B 1 224 ? 9.398 31.281 10.234 1 68.12 224 PHE B C 1
ATOM 4121 O O . PHE B 1 224 ? 9.836 31.188 9.086 1 68.12 224 PHE B O 1
ATOM 4128 N N . PRO B 1 225 ? 8.844 32.312 10.711 1 58.22 225 PRO B N 1
ATOM 4129 C CA . PRO B 1 225 ? 8.805 33.531 9.867 1 58.22 225 PRO B CA 1
ATOM 4130 C C . PRO B 1 225 ? 10.195 33.969 9.406 1 58.22 225 PRO B C 1
ATOM 4132 O O . PRO B 1 225 ? 11.164 33.844 10.164 1 58.22 225 PRO B O 1
ATOM 4135 N N . PRO B 1 226 ? 10.383 33.906 7.957 1 50.78 226 PRO B N 1
ATOM 4136 C CA . PRO B 1 226 ? 11.594 34.656 7.617 1 50.78 226 PRO B CA 1
ATOM 4137 C C . PRO B 1 226 ? 11.695 36 8.344 1 50.78 226 PRO B C 1
ATOM 4139 O O . PRO B 1 226 ? 10.672 36.562 8.773 1 50.78 226 PRO B O 1
ATOM 4142 N N . ARG B 1 227 ? 13 36.438 8.75 1 42.5 227 ARG B N 1
ATOM 4143 C CA . ARG B 1 227 ? 13.258 37.781 9.211 1 42.5 227 ARG B CA 1
ATOM 4144 C C . ARG B 1 227 ? 12.539 38.812 8.328 1 42.5 227 ARG B C 1
ATOM 4146 O O . ARG B 1 227 ? 12.773 38.844 7.117 1 42.5 227 ARG B O 1
ATOM 4153 N N . GLY B 1 228 ? 11.328 39.375 8.609 1 39.22 228 GLY B N 1
ATOM 4154 C CA . GLY B 1 228 ? 10.562 40.469 8.023 1 39.22 228 GLY B CA 1
ATOM 4155 C C . GLY B 1 228 ? 9.273 40 7.367 1 39.22 228 GLY B C 1
ATOM 4156 O O . GLY B 1 228 ? 8.5 40.844 6.875 1 39.22 228 GLY B O 1
ATOM 4157 N N . TRP B 1 229 ? 9.312 38.906 6.699 1 38.28 229 TRP B N 1
ATOM 4158 C CA . TRP B 1 229 ? 8.18 38.562 5.848 1 38.28 229 TRP B CA 1
ATOM 4159 C C . TRP B 1 229 ? 7.004 38.062 6.684 1 38.28 229 TRP B C 1
ATOM 4161 O O . TRP B 1 229 ? 7.051 36.969 7.227 1 38.28 229 TRP B O 1
ATOM 4171 N N . TRP B 1 230 ? 6.691 38.812 7.586 1 37.44 230 TRP B N 1
ATOM 4172 C CA . TRP B 1 230 ? 5.492 38.438 8.336 1 37.44 230 TRP B CA 1
ATOM 4173 C C . TRP B 1 230 ? 4.461 37.781 7.426 1 37.44 230 TRP B C 1
ATOM 4175 O O . TRP B 1 230 ? 4.629 37.75 6.203 1 37.44 230 TRP B O 1
ATOM 4185 N N . ILE B 1 231 ? 2.975 38.25 7.641 1 42.59 231 ILE B N 1
ATOM 4186 C CA . ILE B 1 231 ? 1.533 38.062 7.52 1 42.59 231 ILE B CA 1
ATOM 4187 C C . ILE B 1 231 ? 1.122 38.156 6.055 1 42.59 231 ILE B C 1
ATOM 4189 O O . ILE B 1 231 ? -0.068 38.125 5.73 1 42.59 231 ILE B O 1
ATOM 4193 N N . GLN B 1 232 ? 2.01 38.625 5.246 1 41.09 232 GLN B N 1
ATOM 4194 C CA . GLN B 1 232 ? 1.449 39.188 4.02 1 41.09 232 GLN B CA 1
ATOM 4195 C C . GLN B 1 232 ? 0.74 38.094 3.199 1 41.09 232 GLN B C 1
ATOM 4197 O O . GLN B 1 232 ? -0.067 38.406 2.322 1 41.09 232 GLN B O 1
ATOM 4202 N N . HIS B 1 233 ? 1.051 36.938 3.494 1 48.69 233 HIS B N 1
ATOM 4203 C CA . HIS B 1 233 ? 0.465 36.062 2.488 1 48.69 233 HIS B CA 1
ATOM 4204 C C . HIS B 1 233 ? -0.715 35.281 3.059 1 48.69 233 HIS B C 1
ATOM 4206 O O . HIS B 1 233 ? -1.221 34.344 2.42 1 48.69 233 HIS B O 1
ATOM 4212 N N . VAL B 1 234 ? -1.187 35.75 4.207 1 49.53 234 VAL B N 1
ATOM 4213 C CA . VAL B 1 234 ? -2.445 35.219 4.734 1 49.53 234 VAL B CA 1
ATOM 4214 C C . VAL B 1 234 ? -3.611 35.781 3.912 1 49.53 234 VAL B C 1
ATOM 4216 O O . VAL B 1 234 ? -3.705 36.969 3.676 1 49.53 234 VAL B O 1
ATOM 4219 N N . GLY B 1 235 ? -4.246 34.969 3.248 1 52.06 235 GLY B N 1
ATOM 4220 C CA . GLY B 1 235 ? -5.441 35.312 2.5 1 52.06 235 GLY B CA 1
ATOM 4221 C C . GLY B 1 235 ? -5.258 35.219 0.997 1 52.06 235 GLY B C 1
ATOM 4222 O O . GLY B 1 235 ? -6.215 35.375 0.236 1 52.06 235 GLY B O 1
ATOM 4223 N N . THR B 1 236 ? -3.951 35.031 0.601 1 57.88 236 THR B N 1
ATOM 4224 C CA . THR B 1 236 ? -3.809 34.906 -0.845 1 57.88 236 THR B CA 1
ATOM 4225 C C . THR B 1 236 ? -4.32 33.531 -1.313 1 57.88 236 THR B C 1
ATOM 4227 O O . THR B 1 236 ? -4.113 32.531 -0.641 1 57.88 236 THR B O 1
ATOM 4230 N N . PRO B 1 237 ? -5.086 33.625 -2.334 1 64.38 237 PRO B N 1
ATOM 4231 C CA . PRO B 1 237 ? -5.605 32.344 -2.867 1 64.38 237 PRO B CA 1
ATOM 4232 C C . PRO B 1 237 ? -4.496 31.359 -3.217 1 64.38 237 PRO B C 1
ATOM 4234 O O . PRO B 1 237 ? -3.459 31.75 -3.756 1 64.38 237 PRO B O 1
ATOM 4237 N N . ALA B 1 238 ? -4.695 30.281 -2.805 1 71.12 238 ALA B N 1
ATOM 4238 C CA . ALA B 1 238 ? -3.744 29.219 -3.076 1 71.12 238 ALA B CA 1
ATOM 4239 C C . ALA B 1 238 ? -3.648 28.938 -4.57 1 71.12 238 ALA B C 1
ATOM 4241 O O . ALA B 1 238 ? -4.652 28.984 -5.285 1 71.12 238 ALA B O 1
ATOM 4242 N N . THR B 1 239 ? -2.453 28.797 -5.086 1 72.19 239 THR B N 1
ATOM 4243 C CA . THR B 1 239 ? -2.189 28.469 -6.484 1 72.19 239 THR B CA 1
ATOM 4244 C C . THR B 1 239 ? -1.418 27.156 -6.602 1 72.19 239 THR B C 1
ATOM 4246 O O . THR B 1 239 ? -0.37 27.094 -7.246 1 72.19 239 THR B O 1
ATOM 4249 N N . THR B 1 240 ? -1.836 26.266 -5.895 1 80.12 240 THR B N 1
ATOM 4250 C CA . THR B 1 240 ? -1.108 25 -5.902 1 80.12 240 THR B CA 1
ATOM 4251 C C . THR B 1 240 ? -2.025 23.844 -6.312 1 80.12 240 THR B C 1
ATOM 4253 O O . THR B 1 240 ? -3.242 23.922 -6.129 1 80.12 240 THR B O 1
ATOM 4256 N N . ILE B 1 241 ? -1.367 22.797 -6.828 1 83.25 241 ILE B N 1
ATOM 4257 C CA . ILE B 1 241 ? -2.098 21.594 -7.199 1 83.25 241 ILE B CA 1
ATOM 4258 C C . ILE B 1 241 ? -2.428 20.781 -5.945 1 83.25 241 ILE B C 1
ATOM 4260 O O . ILE B 1 241 ? -3.203 19.828 -6 1 83.25 241 ILE B O 1
ATOM 4264 N N . CYS B 1 242 ? -1.883 21.141 -4.855 1 84.88 242 CYS B N 1
ATOM 4265 C CA . CYS B 1 242 ? -2.168 20.484 -3.588 1 84.88 242 CYS B CA 1
ATOM 4266 C C . CYS B 1 242 ? -3.453 21.016 -2.971 1 84.88 242 CYS B C 1
ATOM 4268 O O . CYS B 1 242 ? -3.412 21.734 -1.966 1 84.88 242 CYS B O 1
ATOM 4270 N N . ASP B 1 243 ? -4.523 20.594 -3.418 1 76.44 243 ASP B N 1
ATOM 4271 C CA . ASP B 1 243 ? -5.832 21.156 -3.092 1 76.44 243 ASP B CA 1
ATOM 4272 C C . ASP B 1 243 ? -6.215 20.844 -1.646 1 76.44 243 ASP B C 1
ATOM 4274 O O . ASP B 1 243 ? -6.984 21.594 -1.031 1 76.44 243 ASP B O 1
ATOM 4278 N N . ALA B 1 244 ? -5.641 19.859 -1.11 1 74.31 244 ALA B N 1
ATOM 4279 C CA . ALA B 1 244 ? -6.02 19.438 0.237 1 74.31 244 ALA B CA 1
ATOM 4280 C C . ALA B 1 244 ? -5.285 20.266 1.293 1 74.31 244 ALA B C 1
ATOM 4282 O O . ALA B 1 244 ? -5.562 20.141 2.488 1 74.31 244 ALA B O 1
ATOM 4283 N N . LEU B 1 245 ? -4.422 21.125 0.893 1 78.69 245 LEU B N 1
ATOM 4284 C CA . LEU B 1 245 ? -3.57 21.844 1.829 1 78.69 245 LEU B CA 1
ATOM 4285 C C . LEU B 1 245 ? -3.646 23.344 1.585 1 78.69 245 LEU B C 1
ATOM 4287 O O . LEU B 1 245 ? -2.617 24.031 1.536 1 78.69 245 LEU B O 1
ATOM 4291 N N . GLN B 1 246 ? -4.883 23.844 1.47 1 70.75 246 GLN B N 1
ATOM 4292 C CA . GLN B 1 246 ? -5.023 25.25 1.114 1 70.75 246 GLN B CA 1
ATOM 4293 C C . GLN B 1 246 ? -5.672 26.031 2.248 1 70.75 246 GLN B C 1
ATOM 4295 O O . GLN B 1 246 ? -6.375 27.016 2.002 1 70.75 246 GLN B O 1
ATOM 4300 N N . ALA B 1 247 ? -5.363 25.547 3.443 1 73.31 247 ALA B N 1
ATOM 4301 C CA . ALA B 1 247 ? -5.855 26.328 4.57 1 73.31 247 ALA B CA 1
ATOM 4302 C C . ALA B 1 247 ? -5.277 27.75 4.539 1 73.31 247 ALA B C 1
ATOM 4304 O O . ALA B 1 247 ? -4.105 27.938 4.211 1 73.31 247 ALA B O 1
ATOM 4305 N N . ASN B 1 248 ? -6.07 28.625 4.895 1 71.5 248 ASN B N 1
ATOM 4306 C CA . ASN B 1 248 ? -5.664 30.031 4.777 1 71.5 248 ASN B CA 1
ATOM 4307 C C . ASN B 1 248 ? -4.93 30.5 6.023 1 71.5 248 ASN B C 1
ATOM 4309 O O . ASN B 1 248 ? -4.281 31.547 6.004 1 71.5 248 ASN B O 1
ATOM 4313 N N . ALA B 1 249 ? -5.059 29.812 7.035 1 73.88 249 ALA B N 1
ATOM 4314 C CA . ALA B 1 249 ? -4.395 30.094 8.305 1 73.88 249 ALA B CA 1
ATOM 4315 C C . ALA B 1 249 ? -4.297 28.844 9.172 1 73.88 249 ALA B C 1
ATOM 4317 O O . ALA B 1 249 ? -5.074 27.906 9.008 1 73.88 249 ALA B O 1
ATOM 4318 N N . PRO B 1 250 ? -3.342 28.906 10.086 1 78.75 250 PRO B N 1
ATOM 4319 C CA . PRO B 1 250 ? -3.369 27.812 11.07 1 78.75 250 PRO B CA 1
ATOM 4320 C C . PRO B 1 250 ? -4.555 27.922 12.031 1 78.75 250 PRO B C 1
ATOM 4322 O O . PRO B 1 250 ? -5.133 29 12.188 1 78.75 250 PRO B O 1
ATOM 4325 N N . GLY B 1 251 ? -4.934 26.844 12.602 1 81.94 251 GLY B N 1
ATOM 4326 C CA . GLY B 1 251 ? -5.902 26.875 13.688 1 81.94 251 GLY B CA 1
ATOM 4327 C C . GLY B 1 251 ? -5.324 27.391 14.992 1 81.94 251 GLY B C 1
ATOM 4328 O O . GLY B 1 251 ? -4.109 27.562 15.109 1 81.94 251 GLY B O 1
ATOM 4329 N N . HIS B 1 252 ? -6.184 27.672 15.906 1 85.88 252 HIS B N 1
ATOM 4330 C CA . HIS B 1 252 ? -5.734 28.109 17.219 1 85.88 252 HIS B CA 1
ATOM 4331 C C . HIS B 1 252 ? -5.051 26.984 17.984 1 85.88 252 HIS B C 1
ATOM 4333 O O . HIS B 1 252 ? -3.963 27.172 18.531 1 85.88 252 HIS B O 1
ATOM 4339 N N . VAL B 1 253 ? -5.703 25.891 17.984 1 90.44 253 VAL B N 1
ATOM 4340 C CA . VAL B 1 253 ? -5.156 24.75 18.703 1 90.44 253 VAL B CA 1
ATOM 4341 C C . VAL B 1 253 ? -3.896 24.25 18 1 90.44 253 VAL B C 1
ATOM 4343 O O . VAL B 1 253 ? -2.887 23.969 18.656 1 90.44 253 VAL B O 1
ATOM 4346 N N . THR B 1 254 ? -3.971 24.172 16.672 1 92 254 THR B N 1
ATOM 4347 C CA . THR B 1 254 ? -2.836 23.656 15.914 1 92 254 THR B CA 1
ATOM 4348 C C . THR B 1 254 ? -1.633 24.578 16.047 1 92 254 THR B C 1
ATOM 4350 O O . THR B 1 254 ? -0.494 24.125 16.141 1 92 254 THR B O 1
ATOM 4353 N N . PHE B 1 255 ? -1.883 25.891 16.062 1 88.19 255 PHE B N 1
ATOM 4354 C CA . PHE B 1 255 ? -0.787 26.828 16.219 1 88.19 255 PHE B CA 1
ATOM 4355 C C . PHE B 1 255 ? -0.097 26.641 17.562 1 88.19 255 PHE B C 1
ATOM 4357 O O . PHE B 1 255 ? 1.133 26.656 17.641 1 88.19 255 PHE B O 1
ATOM 4364 N N . ALA B 1 256 ? -0.852 26.531 18.594 1 89.62 256 ALA B N 1
ATOM 4365 C CA . ALA B 1 256 ? -0.31 26.375 19.938 1 89.62 256 ALA B CA 1
ATOM 4366 C C . ALA B 1 256 ? 0.583 25.141 20.031 1 89.62 256 ALA B C 1
ATOM 4368 O O . ALA B 1 256 ? 1.636 25.172 20.672 1 89.62 256 ALA B O 1
ATOM 4369 N N . ILE B 1 257 ? 0.237 24.047 19.391 1 93.75 257 ILE B N 1
ATOM 4370 C CA . ILE B 1 257 ? 0.993 22.797 19.438 1 93.75 257 ILE B CA 1
ATOM 4371 C C . ILE B 1 257 ? 2.227 22.906 18.547 1 93.75 257 ILE B C 1
ATOM 4373 O O . ILE B 1 257 ? 3.344 22.625 18.984 1 93.75 257 ILE B O 1
ATOM 4377 N N . ASN B 1 258 ? 2.027 23.375 17.359 1 93.62 258 ASN B N 1
ATOM 4378 C CA . ASN B 1 258 ? 3.068 23.328 16.344 1 93.62 258 ASN B CA 1
ATOM 4379 C C . ASN B 1 258 ? 4.152 24.359 16.578 1 93.62 258 ASN B C 1
ATOM 4381 O O . ASN B 1 258 ? 5.324 24.141 16.281 1 93.62 258 ASN B O 1
ATOM 4385 N N . SER B 1 259 ? 3.826 25.531 17.094 1 90.06 259 SER B N 1
ATOM 4386 C CA . SER B 1 259 ? 4.805 26.578 17.375 1 90.06 259 SER B CA 1
ATOM 4387 C C . SER B 1 259 ? 5.852 26.094 18.375 1 90.06 259 SER B C 1
ATOM 4389 O O . SER B 1 259 ? 6.996 26.562 18.344 1 90.06 259 SER B O 1
ATOM 4391 N N . ARG B 1 260 ? 5.516 25.141 19.141 1 90.94 260 ARG B N 1
ATOM 4392 C CA . ARG B 1 260 ? 6.434 24.609 20.141 1 90.94 260 ARG B CA 1
ATOM 4393 C C . ARG B 1 260 ? 7.051 23.297 19.672 1 90.94 260 ARG B C 1
ATOM 4395 O O . ARG B 1 260 ? 8.156 22.938 20.094 1 90.94 260 ARG B O 1
ATOM 4402 N N . GLY B 1 261 ? 6.355 22.641 18.859 1 94.44 261 GLY B N 1
ATOM 4403 C CA . GLY B 1 261 ? 6.723 21.25 18.594 1 94.44 261 GLY B CA 1
ATOM 4404 C C . GLY B 1 261 ? 7.555 21.094 17.344 1 94.44 261 GLY B C 1
ATOM 4405 O O . GLY B 1 261 ? 8.359 20.156 17.234 1 94.44 261 GLY B O 1
ATOM 4406 N N . LEU B 1 262 ? 7.391 21.938 16.391 1 95.56 262 LEU B N 1
ATOM 4407 C CA . LEU B 1 262 ? 8.047 21.75 15.094 1 95.56 262 LEU B CA 1
ATOM 4408 C C . LEU B 1 262 ? 9.523 22.141 15.18 1 95.56 262 LEU B C 1
ATOM 4410 O O . LEU B 1 262 ? 9.875 23.125 15.828 1 95.56 262 LEU B O 1
ATOM 4414 N N . ALA B 1 263 ? 10.305 21.375 14.5 1 95.5 263 ALA B N 1
ATOM 4415 C CA . ALA B 1 263 ? 11.734 21.672 14.414 1 95.5 263 ALA B CA 1
ATOM 4416 C C . ALA B 1 263 ? 12.047 22.531 13.195 1 95.5 263 ALA B C 1
ATOM 4418 O O . ALA B 1 263 ? 13.086 23.188 13.141 1 95.5 263 ALA B O 1
ATOM 4419 N N . GLY B 1 264 ? 11.156 22.5 12.219 1 93.06 264 GLY B N 1
ATOM 4420 C CA . GLY B 1 264 ? 11.344 23.266 10.992 1 93.06 264 GLY B CA 1
ATOM 4421 C C . GLY B 1 264 ? 10.18 23.141 10.031 1 93.06 264 GLY B C 1
ATOM 4422 O O . GLY B 1 264 ? 9.195 22.453 10.32 1 93.06 264 GLY B O 1
ATOM 4423 N N . ALA B 1 265 ? 10.32 23.922 8.938 1 93.25 265 ALA B N 1
ATOM 4424 C CA . ALA B 1 265 ? 9.336 23.891 7.855 1 93.25 265 ALA B CA 1
ATOM 4425 C C . ALA B 1 265 ? 10.016 24.062 6.5 1 93.25 265 ALA B C 1
ATOM 4427 O O . ALA B 1 265 ? 11.125 24.594 6.418 1 93.25 265 ALA B O 1
ATOM 4428 N N . ALA B 1 266 ? 9.383 23.547 5.48 1 93.25 266 ALA B N 1
ATOM 4429 C CA . ALA B 1 266 ? 9.875 23.703 4.109 1 93.25 266 ALA B CA 1
ATOM 4430 C C . ALA B 1 266 ? 8.711 23.906 3.137 1 93.25 266 ALA B C 1
ATOM 4432 O O . ALA B 1 266 ? 7.582 23.516 3.42 1 93.25 266 ALA B O 1
ATOM 4433 N N . ALA B 1 267 ? 8.992 24.578 2.094 1 91.56 267 ALA B N 1
ATOM 4434 C CA . ALA B 1 267 ? 8.047 24.797 1.006 1 91.56 267 ALA B CA 1
ATOM 4435 C C . ALA B 1 267 ? 8.492 24.094 -0.268 1 91.56 267 ALA B C 1
ATOM 4437 O O . ALA B 1 267 ? 9.68 24.062 -0.591 1 91.56 267 ALA B O 1
ATOM 4438 N N . VAL B 1 268 ? 7.543 23.516 -0.955 1 93.5 268 VAL B N 1
ATOM 4439 C CA . VAL B 1 268 ? 7.859 22.734 -2.146 1 93.5 268 VAL B CA 1
ATOM 4440 C C . VAL B 1 268 ? 6.988 23.188 -3.312 1 93.5 268 VAL B C 1
ATOM 4442 O O . VAL B 1 268 ? 5.801 23.484 -3.133 1 93.5 268 VAL B O 1
ATOM 4445 N N . GLY B 1 269 ? 7.566 23.25 -4.508 1 92 269 GLY B N 1
ATOM 4446 C CA . GLY B 1 269 ? 6.84 23.656 -5.699 1 92 269 GLY B CA 1
ATOM 4447 C C . GLY B 1 269 ? 6.074 22.531 -6.348 1 92 269 GLY B C 1
ATOM 4448 O O . GLY B 1 269 ? 6.348 21.359 -6.078 1 92 269 GLY B O 1
ATOM 4449 N N . ASP B 1 270 ? 5.172 22.906 -7.242 1 94 270 ASP B N 1
ATOM 4450 C CA . ASP B 1 270 ? 4.289 21.938 -7.883 1 94 270 ASP B CA 1
ATOM 4451 C C . ASP B 1 270 ? 5.078 20.969 -8.75 1 94 270 ASP B C 1
ATOM 4453 O O . ASP B 1 270 ? 4.723 19.797 -8.852 1 94 270 ASP B O 1
ATOM 4457 N N . ALA B 1 271 ? 6.102 21.391 -9.398 1 94.81 271 ALA B N 1
ATOM 4458 C CA . ALA B 1 271 ? 6.91 20.516 -10.242 1 94.81 271 ALA B CA 1
ATOM 4459 C C . ALA B 1 271 ? 7.555 19.406 -9.414 1 94.81 271 ALA B C 1
ATOM 4461 O O . ALA B 1 271 ? 7.602 18.25 -9.844 1 94.81 271 ALA B O 1
ATOM 4462 N N . ASP B 1 272 ? 8.062 19.766 -8.266 1 96.12 272 ASP B N 1
ATOM 4463 C CA . ASP B 1 272 ? 8.672 18.781 -7.363 1 96.12 272 ASP B CA 1
ATOM 4464 C C . ASP B 1 272 ? 7.637 17.797 -6.84 1 96.12 272 ASP B C 1
ATOM 4466 O O . ASP B 1 272 ? 7.941 16.609 -6.641 1 96.12 272 ASP B O 1
ATOM 4470 N N . VAL B 1 273 ? 6.473 18.312 -6.598 1 97.25 273 VAL B N 1
ATOM 4471 C CA . VAL B 1 273 ? 5.383 17.453 -6.133 1 97.25 273 VAL B CA 1
ATOM 4472 C C . VAL B 1 273 ? 5.051 16.406 -7.195 1 97.25 273 VAL B C 1
ATOM 4474 O O . VAL B 1 273 ? 4.906 15.227 -6.887 1 97.25 273 VAL B O 1
ATOM 4477 N N . ILE B 1 274 ? 4.949 16.859 -8.422 1 96.75 274 ILE B N 1
ATOM 4478 C CA . ILE B 1 274 ? 4.641 15.945 -9.523 1 96.75 274 ILE B CA 1
ATOM 4479 C C . ILE B 1 274 ? 5.742 14.898 -9.656 1 96.75 274 ILE B C 1
ATOM 4481 O O . ILE B 1 274 ? 5.461 13.711 -9.836 1 96.75 274 ILE B O 1
ATOM 4485 N N . GLU B 1 275 ? 6.941 15.2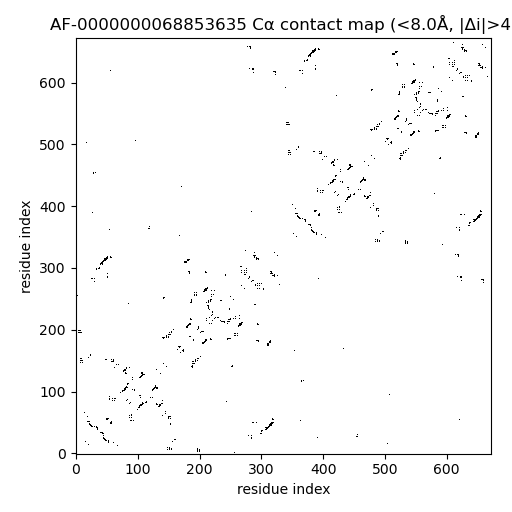89 -9.539 1 96.69 275 GLU B N 1
ATOM 4486 C CA . GLU B 1 275 ? 8.062 14.359 -9.578 1 96.69 275 GLU B CA 1
ATOM 4487 C C . GLU B 1 275 ? 7.973 13.336 -8.445 1 96.69 275 GLU B C 1
ATOM 4489 O O . GLU B 1 275 ? 8.234 12.148 -8.656 1 96.69 275 GLU B O 1
ATOM 4494 N N . ALA B 1 276 ? 7.664 13.789 -7.301 1 98.06 276 ALA B N 1
ATOM 4495 C CA . ALA B 1 276 ? 7.527 12.891 -6.16 1 98.06 276 ALA B CA 1
ATOM 4496 C C . ALA B 1 276 ? 6.402 11.883 -6.383 1 98.06 276 ALA B C 1
ATOM 4498 O O . ALA B 1 276 ? 6.504 10.727 -5.969 1 98.06 276 ALA B O 1
ATOM 4499 N N . MET B 1 277 ? 5.297 12.375 -6.984 1 97.69 277 MET B N 1
ATOM 4500 C CA . MET B 1 277 ? 4.219 11.461 -7.348 1 97.69 277 MET B CA 1
ATOM 4501 C C . MET B 1 277 ? 4.727 10.352 -8.273 1 97.69 277 MET B C 1
ATOM 4503 O O . MET B 1 277 ? 4.418 9.18 -8.07 1 97.69 277 MET B O 1
ATOM 4507 N N . ARG B 1 278 ? 5.535 10.672 -9.266 1 96.62 278 ARG B N 1
ATOM 4508 C CA . ARG B 1 278 ? 6.121 9.711 -10.188 1 96.62 278 ARG B CA 1
ATOM 4509 C C . ARG B 1 278 ? 7.035 8.734 -9.461 1 96.62 278 ARG B C 1
ATOM 4511 O O . ARG B 1 278 ? 6.98 7.527 -9.695 1 96.62 278 ARG B O 1
ATOM 4518 N N . VAL B 1 279 ? 7.844 9.266 -8.625 1 96.62 279 VAL B N 1
ATOM 4519 C CA . VAL B 1 279 ? 8.812 8.453 -7.898 1 96.62 279 VAL B CA 1
ATOM 4520 C C . VAL B 1 279 ? 8.07 7.453 -7.008 1 96.62 279 VAL B C 1
ATOM 4522 O O . VAL B 1 279 ? 8.445 6.281 -6.934 1 96.62 279 VAL B O 1
ATOM 4525 N N . ALA B 1 280 ? 7.035 7.922 -6.297 1 97.94 280 ALA B N 1
ATOM 4526 C CA . ALA B 1 280 ? 6.242 7.023 -5.461 1 97.94 280 ALA B CA 1
ATOM 4527 C C . ALA B 1 280 ? 5.621 5.906 -6.297 1 97.94 280 ALA B C 1
ATOM 4529 O O . ALA B 1 280 ? 5.594 4.75 -5.875 1 97.94 280 ALA B O 1
ATOM 4530 N N . PHE B 1 281 ? 5.105 6.289 -7.445 1 96.56 281 PHE B N 1
ATOM 4531 C CA . PHE B 1 281 ? 4.52 5.332 -8.383 1 96.56 281 PHE B CA 1
ATOM 4532 C C . PHE B 1 281 ? 5.535 4.258 -8.758 1 96.56 281 PHE B C 1
ATOM 4534 O O . PHE B 1 281 ? 5.238 3.062 -8.672 1 96.56 281 PHE B O 1
ATOM 4541 N N . GLU B 1 282 ? 6.66 4.598 -9.047 1 93.38 282 GLU B N 1
ATOM 4542 C CA . GLU B 1 282 ? 7.668 3.713 -9.625 1 93.38 282 GLU B CA 1
ATOM 4543 C C . GLU B 1 282 ? 8.367 2.893 -8.547 1 93.38 282 GLU B C 1
ATOM 4545 O O . GLU B 1 282 ? 8.664 1.712 -8.75 1 93.38 282 GLU B O 1
ATOM 4550 N N . THR B 1 283 ? 8.625 3.496 -7.402 1 93.75 283 THR B N 1
ATOM 4551 C CA . THR B 1 283 ? 9.523 2.861 -6.445 1 93.75 283 THR B CA 1
ATOM 4552 C C . THR B 1 283 ? 8.734 2.242 -5.293 1 93.75 283 THR B C 1
ATOM 4554 O O . THR B 1 283 ? 9.227 1.339 -4.613 1 93.75 283 THR B O 1
ATOM 4557 N N . LEU B 1 284 ? 7.535 2.725 -5.078 1 96.12 284 LEU B N 1
ATOM 4558 C CA . LEU B 1 284 ? 6.77 2.271 -3.924 1 96.12 284 LEU B CA 1
ATOM 4559 C C . LEU B 1 284 ? 5.492 1.561 -4.363 1 96.12 284 LEU B C 1
ATOM 4561 O O . LEU B 1 284 ? 4.828 0.911 -3.553 1 96.12 284 LEU B O 1
ATOM 4565 N N . LYS B 1 285 ? 5.148 1.74 -5.613 1 96.75 285 LYS B N 1
ATOM 4566 C CA . LYS B 1 285 ? 3.92 1.19 -6.18 1 96.75 285 LYS B CA 1
ATOM 4567 C C . LYS B 1 285 ? 2.688 1.801 -5.52 1 96.75 285 LYS B C 1
ATOM 4569 O O . LYS B 1 285 ? 1.679 1.119 -5.32 1 96.75 285 LYS B O 1
ATOM 4574 N N . LEU B 1 286 ? 2.785 3.061 -5.168 1 97.88 286 LEU B N 1
ATOM 4575 C CA . LEU B 1 286 ? 1.698 3.803 -4.539 1 97.88 286 LEU B CA 1
ATOM 4576 C C . LEU B 1 286 ? 1.146 4.863 -5.484 1 97.88 286 LEU B C 1
ATOM 4578 O O . LEU B 1 286 ? 1.902 5.5 -6.219 1 97.88 286 LEU B O 1
ATOM 4582 N N . VAL B 1 287 ? -0.095 5.02 -5.402 1 97.12 287 VAL B N 1
ATOM 4583 C CA . VAL B 1 287 ? -0.765 6.176 -5.992 1 97.12 287 VAL B CA 1
ATOM 4584 C C . VAL B 1 287 ? -0.922 7.27 -4.938 1 97.12 287 VAL B C 1
ATOM 4586 O O . VAL B 1 287 ? -1.543 7.055 -3.895 1 97.12 287 VAL B O 1
ATOM 4589 N N . LEU B 1 288 ? -0.343 8.391 -5.254 1 97.69 288 LEU B N 1
ATOM 4590 C CA . LEU B 1 288 ? -0.459 9.516 -4.332 1 97.69 288 LEU B CA 1
ATOM 4591 C C . LEU B 1 288 ? -1.138 10.703 -5.008 1 97.69 288 LEU B C 1
ATOM 4593 O O . LEU B 1 288 ? -0.866 11 -6.172 1 97.69 288 LEU B O 1
ATOM 4597 N N . GLU B 1 289 ? -2.068 11.312 -4.305 1 96.31 289 GLU B N 1
ATOM 4598 C CA . GLU B 1 289 ? -2.504 12.648 -4.695 1 96.31 289 GLU B CA 1
ATOM 4599 C C . GLU B 1 289 ? -1.406 13.68 -4.453 1 96.31 289 GLU B C 1
ATOM 4601 O O . GLU B 1 289 ? -0.463 13.422 -3.699 1 96.31 289 GLU B O 1
ATOM 4606 N N . PRO B 1 290 ? -1.545 14.883 -5.008 1 95.62 290 PRO B N 1
ATOM 4607 C CA . PRO B 1 290 ? -0.463 15.859 -4.871 1 95.62 290 PRO B CA 1
ATOM 4608 C C . PRO B 1 290 ? -0.095 16.125 -3.416 1 95.62 290 PRO B C 1
ATOM 4610 O O . PRO B 1 290 ? 1.079 16.047 -3.047 1 95.62 290 PRO B O 1
ATOM 4613 N N . SER B 1 291 ? -1.075 16.359 -2.555 1 95.56 291 SER B N 1
ATOM 4614 C CA . SER B 1 291 ? -0.809 16.641 -1.146 1 95.56 291 SER B CA 1
ATOM 4615 C C . SER B 1 291 ? -0.107 15.461 -0.478 1 95.56 291 SER B C 1
ATOM 4617 O O . SER B 1 291 ? 0.692 15.648 0.442 1 95.56 291 SER B O 1
ATOM 4619 N N . GLY B 1 292 ? -0.404 14.297 -0.91 1 97.75 292 GLY B N 1
ATOM 4620 C CA . GLY B 1 292 ? 0.173 13.086 -0.339 1 97.75 292 GLY B CA 1
ATOM 4621 C C . GLY B 1 292 ? 1.646 12.922 -0.66 1 97.75 292 GLY B C 1
ATOM 4622 O O . GLY B 1 292 ? 2.355 12.18 0.022 1 97.75 292 GLY B O 1
ATOM 4623 N N . ALA B 1 293 ? 2.137 13.617 -1.696 1 98.19 293 ALA B N 1
ATOM 4624 C CA . ALA B 1 293 ? 3.508 13.461 -2.174 1 98.19 293 ALA B CA 1
ATOM 4625 C C . ALA B 1 293 ? 4.406 14.57 -1.637 1 98.19 293 ALA B C 1
ATOM 4627 O O . ALA B 1 293 ? 5.617 14.57 -1.875 1 98.19 293 ALA B O 1
ATOM 4628 N N . LEU B 1 294 ? 3.848 15.438 -0.874 1 96.94 294 LEU B N 1
ATOM 4629 C CA . LEU B 1 294 ? 4.539 16.656 -0.483 1 96.94 294 LEU B CA 1
ATOM 4630 C C . LEU B 1 294 ? 5.777 16.344 0.345 1 96.94 294 LEU B C 1
ATOM 4632 O O . LEU B 1 294 ? 6.836 16.938 0.137 1 96.94 294 LEU B O 1
ATOM 4636 N N . GLY B 1 295 ? 5.668 15.484 1.322 1 97.75 295 GLY B N 1
ATOM 4637 C CA . GLY B 1 295 ? 6.812 15.117 2.141 1 97.75 295 GLY B CA 1
ATOM 4638 C C . GLY B 1 295 ? 7.957 14.531 1.336 1 97.75 295 GLY B C 1
ATOM 4639 O O . GLY B 1 295 ? 9.117 14.906 1.531 1 97.75 295 GLY B O 1
ATOM 4640 N N . LEU B 1 296 ? 7.633 13.625 0.479 1 98.5 296 LEU B N 1
ATOM 4641 C CA . LEU B 1 296 ? 8.633 13.016 -0.387 1 98.5 296 LEU B CA 1
ATOM 4642 C C . LEU B 1 296 ? 9.266 14.055 -1.306 1 98.5 296 LEU B C 1
ATOM 4644 O O . LEU B 1 296 ? 10.477 14.016 -1.559 1 98.5 296 LEU B O 1
ATOM 4648 N N . ALA B 1 297 ? 8.438 14.969 -1.791 1 98.12 297 ALA B N 1
ATOM 4649 C CA . ALA B 1 297 ? 8.922 16.047 -2.652 1 98.12 297 ALA B CA 1
ATOM 4650 C C . ALA B 1 297 ? 9.969 16.891 -1.938 1 98.12 297 ALA B C 1
ATOM 4652 O O . ALA B 1 297 ? 10.992 17.25 -2.531 1 98.12 297 ALA B O 1
ATOM 4653 N N . ALA B 1 298 ? 9.734 17.203 -0.705 1 97.75 298 ALA B N 1
ATOM 4654 C CA . ALA B 1 298 ? 10.672 18 0.071 1 97.75 298 ALA B CA 1
ATOM 4655 C C . ALA B 1 298 ? 12.016 17.297 0.206 1 97.75 298 ALA B C 1
ATOM 4657 O O . ALA B 1 298 ? 13.07 17.922 0.12 1 97.75 298 ALA B O 1
ATOM 4658 N N . LEU B 1 299 ? 11.984 16.031 0.412 1 98.06 299 LEU B N 1
ATOM 4659 C CA . LEU B 1 299 ? 13.203 15.234 0.549 1 98.06 299 LEU B CA 1
ATOM 4660 C C . LEU B 1 299 ? 13.961 15.164 -0.774 1 98.06 299 LEU B C 1
ATOM 4662 O O . LEU B 1 299 ? 15.164 15.422 -0.819 1 98.06 299 LEU B O 1
ATOM 4666 N N . LEU B 1 300 ? 13.258 14.875 -1.824 1 97.94 300 LEU B N 1
ATOM 4667 C CA . LEU B 1 300 ? 13.859 14.68 -3.141 1 97.94 300 LEU B CA 1
ATOM 4668 C C . LEU B 1 300 ? 14.43 15.984 -3.678 1 97.94 300 LEU B C 1
ATOM 4670 O O . LEU B 1 300 ? 15.461 15.984 -4.352 1 97.94 300 LEU B O 1
ATOM 4674 N N . SER B 1 301 ? 13.797 17.094 -3.396 1 96.75 301 SER B N 1
ATOM 4675 C CA . SER B 1 301 ? 14.18 18.391 -3.959 1 96.75 301 SER B CA 1
ATOM 4676 C C . SER B 1 301 ? 15.227 19.078 -3.096 1 96.75 301 SER B C 1
ATOM 4678 O O . SER B 1 301 ? 15.727 20.156 -3.447 1 96.75 301 SER B O 1
ATOM 4680 N N . GLY B 1 302 ? 15.523 18.562 -1.965 1 96.5 302 GLY B N 1
ATOM 4681 C CA . GLY B 1 302 ? 16.594 19.109 -1.127 1 96.5 302 GLY B CA 1
ATOM 4682 C C . GLY B 1 302 ? 16.141 20.266 -0.258 1 96.5 302 GLY B C 1
ATOM 4683 O O . GLY B 1 302 ? 16.953 21.094 0.159 1 96.5 302 GLY B O 1
ATOM 4684 N N . GLN B 1 303 ? 14.867 20.344 0.012 1 94.88 303 GLN B N 1
ATOM 4685 C CA . GLN B 1 303 ? 14.344 21.453 0.805 1 94.88 303 GLN B CA 1
ATOM 4686 C C . GLN B 1 303 ? 14.469 21.172 2.299 1 94.88 303 GLN B C 1
ATOM 4688 O O . GLN B 1 303 ? 14.234 22.047 3.127 1 94.88 303 GLN B O 1
ATOM 4693 N N . VAL B 1 304 ? 14.875 19.922 2.658 1 96 304 VAL B N 1
ATOM 4694 C CA . VAL B 1 304 ? 15.125 19.547 4.043 1 96 304 VAL B CA 1
ATOM 4695 C C . VAL B 1 304 ? 16.531 18.984 4.176 1 96 304 VAL B C 1
ATOM 4697 O O . VAL B 1 304 ? 17.047 18.359 3.242 1 96 304 VAL B O 1
ATOM 4700 N N . PRO B 1 305 ? 17.141 19.219 5.32 1 95.25 305 PRO B N 1
ATOM 4701 C CA . PRO B 1 305 ? 18.5 18.672 5.492 1 95.25 305 PRO B CA 1
ATOM 4702 C C . PRO B 1 305 ? 18.5 17.141 5.555 1 95.25 305 PRO B C 1
ATOM 4704 O O . PRO B 1 305 ? 17.531 16.531 5.992 1 95.25 305 PRO B O 1
ATOM 4707 N N . LEU B 1 306 ? 19.609 16.578 5.035 1 95.44 306 LEU B N 1
ATOM 4708 C CA . LEU B 1 306 ? 19.859 15.141 5.117 1 95.44 306 LEU B CA 1
ATOM 4709 C C . LEU B 1 306 ? 21.359 14.867 5.289 1 95.44 306 LEU B C 1
ATOM 4711 O O . LEU B 1 306 ? 22.172 15.305 4.473 1 95.44 306 LEU B O 1
ATOM 4715 N N . ARG B 1 307 ? 21.703 14.18 6.391 1 92.81 307 ARG B N 1
ATOM 4716 C CA . ARG B 1 307 ? 23.094 13.836 6.645 1 92.81 307 ARG B CA 1
ATOM 4717 C C . ARG B 1 307 ? 23.344 12.352 6.41 1 92.81 307 ARG B C 1
ATOM 4719 O O . ARG B 1 307 ? 22.406 11.547 6.43 1 92.81 307 ARG B O 1
ATOM 4726 N N . ASP B 1 308 ? 24.516 12.078 6.234 1 92.44 308 ASP B N 1
ATOM 4727 C CA . ASP B 1 308 ? 24.938 10.695 6.027 1 92.44 308 ASP B CA 1
ATOM 4728 C C . ASP B 1 308 ? 24.609 9.836 7.242 1 92.44 308 ASP B C 1
ATOM 4730 O O . ASP B 1 308 ? 24.859 10.242 8.383 1 92.44 308 ASP B O 1
ATOM 4734 N N . GLY B 1 309 ? 24 8.711 7.02 1 90.94 309 GLY B N 1
ATOM 4735 C CA . GLY B 1 309 ? 23.703 7.766 8.086 1 90.94 309 GLY B CA 1
ATOM 4736 C C . GLY B 1 309 ? 22.344 7.996 8.727 1 90.94 309 GLY B C 1
ATOM 4737 O O . GLY B 1 309 ? 21.969 7.285 9.664 1 90.94 309 GLY B O 1
ATOM 4738 N N . GLU B 1 310 ? 21.578 8.922 8.219 1 92 310 GLU B N 1
ATOM 4739 C CA . GLU B 1 310 ? 20.297 9.273 8.844 1 92 310 GLU B CA 1
ATOM 4740 C C . GLU B 1 310 ? 19.156 8.492 8.211 1 92 310 GLU B C 1
ATOM 4742 O O . GLU B 1 310 ? 19.234 8.062 7.059 1 92 310 GLU B O 1
ATOM 4747 N N . GLY B 1 311 ? 18.188 8.273 9.062 1 94.44 311 GLY B N 1
ATOM 4748 C CA . GLY B 1 311 ? 16.891 7.852 8.594 1 94.44 311 GLY B CA 1
ATOM 4749 C C . GLY B 1 311 ? 15.852 8.961 8.602 1 94.44 311 GLY B C 1
ATOM 4750 O O . GLY B 1 311 ? 15.812 9.766 9.539 1 94.44 311 GLY B O 1
ATOM 4751 N N . VAL B 1 312 ? 15.117 9.047 7.535 1 97.06 312 VAL B N 1
ATOM 4752 C CA . VAL B 1 312 ? 14.062 10.055 7.426 1 97.06 312 VAL B CA 1
ATOM 4753 C C . VAL B 1 312 ? 12.734 9.367 7.102 1 97.06 312 VAL B C 1
ATOM 4755 O O . VAL B 1 312 ? 12.688 8.438 6.301 1 97.06 312 VAL B O 1
ATOM 4758 N N . ALA B 1 313 ? 11.719 9.766 7.793 1 98.12 313 ALA B N 1
ATOM 4759 C CA . ALA B 1 313 ? 10.375 9.273 7.504 1 98.12 313 ALA B CA 1
ATOM 4760 C C . ALA B 1 313 ? 9.531 10.344 6.82 1 98.12 313 ALA B C 1
ATOM 4762 O O . ALA B 1 313 ? 9.633 11.531 7.145 1 98.12 313 ALA B O 1
ATOM 4763 N N . VAL B 1 314 ? 8.75 9.945 5.883 1 98.56 314 VAL B N 1
ATOM 4764 C CA . VAL B 1 314 ? 7.785 10.797 5.207 1 98.56 314 VAL B CA 1
ATOM 4765 C C . VAL B 1 314 ? 6.387 10.195 5.328 1 98.56 314 VAL B C 1
ATOM 4767 O O . VAL B 1 314 ? 6.23 8.977 5.332 1 98.56 314 VAL B O 1
ATOM 4770 N N . VAL B 1 315 ? 5.402 11.07 5.492 1 98.75 315 VAL B N 1
ATOM 4771 C CA . VAL B 1 315 ? 4.023 10.594 5.504 1 98.75 315 VAL B CA 1
ATOM 4772 C C . VAL B 1 315 ? 3.41 10.742 4.113 1 98.75 315 VAL B C 1
ATOM 4774 O O . VAL B 1 315 ? 3.299 11.859 3.596 1 98.75 315 VAL B O 1
ATOM 4777 N N . ALA B 1 316 ? 3.109 9.617 3.469 1 98.69 316 ALA B N 1
ATOM 4778 C CA . ALA B 1 316 ? 2.254 9.625 2.285 1 98.69 316 ALA B CA 1
ATOM 4779 C C . ALA B 1 316 ? 0.781 9.727 2.674 1 98.69 316 ALA B C 1
ATOM 4781 O O . ALA B 1 316 ? 0.081 8.719 2.762 1 98.69 316 ALA B O 1
ATOM 4782 N N . CYS B 1 317 ? 0.272 10.93 2.812 1 97.75 317 CYS B N 1
ATOM 4783 C CA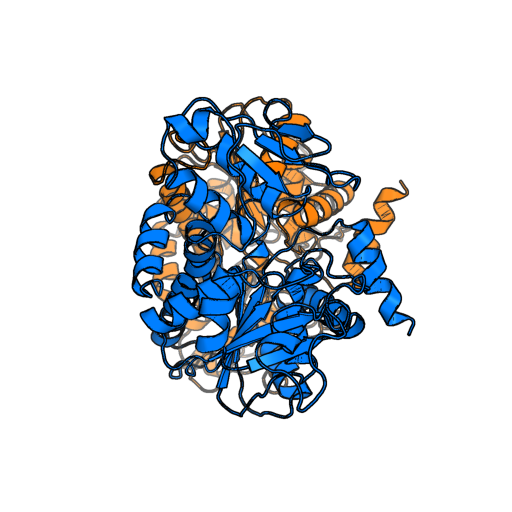 . CYS B 1 317 ? -0.889 11.195 3.654 1 97.75 317 CYS B CA 1
ATOM 4784 C C . CYS B 1 317 ? -2.184 10.891 2.91 1 97.75 317 CYS B C 1
ATOM 4786 O O . CYS B 1 317 ? -3.242 10.758 3.525 1 97.75 317 CYS B O 1
ATOM 4788 N N . GLY B 1 318 ? -2.17 10.859 1.588 1 96.69 318 GLY B N 1
ATOM 4789 C CA . GLY B 1 318 ? -3.379 10.578 0.831 1 96.69 318 GLY B CA 1
ATOM 4790 C C . GLY B 1 318 ? -3.104 10.156 -0.601 1 96.69 318 GLY B C 1
ATOM 4791 O O . GLY B 1 318 ? -2.086 10.539 -1.181 1 96.69 318 GLY B O 1
ATOM 4792 N N . GLY B 1 319 ? -4.047 9.445 -1.175 1 96.44 319 GLY B N 1
ATOM 4793 C CA . GLY B 1 319 ? -3.896 8.945 -2.533 1 96.44 319 GLY B CA 1
ATOM 4794 C C . GLY B 1 319 ? -5.113 9.203 -3.4 1 96.44 319 GLY B C 1
ATOM 4795 O O . GLY B 1 319 ? -5.293 8.562 -4.438 1 96.44 319 GLY B O 1
ATOM 4796 N N . ASN B 1 320 ? -5.961 10.133 -2.986 1 92.19 320 ASN B N 1
ATOM 4797 C CA . ASN B 1 320 ? -7.215 10.359 -3.701 1 92.19 320 ASN B CA 1
ATOM 4798 C C . ASN B 1 320 ? -7.023 11.305 -4.883 1 92.19 320 ASN B C 1
ATOM 4800 O O . ASN B 1 320 ? -7.234 12.516 -4.758 1 92.19 320 ASN B O 1
ATOM 4804 N N . VAL B 1 321 ? -6.684 10.797 -6.012 1 92.5 321 VAL B N 1
ATOM 4805 C CA . VAL B 1 321 ? -6.527 11.477 -7.297 1 92.5 321 VAL B CA 1
ATOM 4806 C C . VAL B 1 321 ? -7.152 10.633 -8.406 1 92.5 321 VAL B C 1
ATOM 4808 O O . VAL B 1 321 ? -6.887 9.438 -8.508 1 92.5 321 VAL B O 1
ATOM 4811 N N . ALA B 1 322 ? -8.023 11.312 -9.164 1 90.44 322 ALA B N 1
ATOM 4812 C CA . ALA B 1 322 ? -8.609 10.594 -10.289 1 90.44 322 ALA B CA 1
ATOM 4813 C C . ALA B 1 322 ? -7.543 10.234 -11.328 1 90.44 322 ALA B C 1
ATOM 4815 O O . ALA B 1 322 ? -6.617 11.016 -11.57 1 90.44 322 ALA B O 1
ATOM 4816 N N . LEU B 1 323 ? -7.746 9.047 -11.961 1 91.94 323 LEU B N 1
ATOM 4817 C CA . LEU B 1 323 ? -6.77 8.547 -12.922 1 91.94 323 LEU B CA 1
ATOM 4818 C C . LEU B 1 323 ? -6.512 9.57 -14.016 1 91.94 323 LEU B C 1
ATOM 4820 O O . LEU B 1 323 ? -5.359 9.891 -14.312 1 91.94 323 LEU B O 1
ATOM 4824 N N . PRO B 1 324 ? -7.531 10.234 -14.656 1 89.81 324 PRO B N 1
ATOM 4825 C CA . PRO B 1 324 ? -7.25 11.227 -15.695 1 89.81 324 PRO B CA 1
ATOM 4826 C C . PRO B 1 324 ? -6.438 12.414 -15.172 1 89.81 324 PRO B C 1
ATOM 4828 O O . PRO B 1 324 ? -5.574 12.938 -15.883 1 89.81 324 PRO B O 1
ATOM 4831 N N . ASP B 1 325 ? -6.73 12.852 -13.969 1 91.06 325 ASP B N 1
ATOM 4832 C CA . ASP B 1 325 ? -5.988 13.953 -13.367 1 91.06 325 ASP B CA 1
ATOM 4833 C C . ASP B 1 325 ? -4.531 13.57 -13.125 1 91.06 325 ASP B C 1
ATOM 4835 O O . ASP B 1 325 ? -3.623 14.367 -13.391 1 91.06 325 ASP B O 1
ATOM 4839 N N . PHE B 1 326 ? -4.355 12.398 -12.641 1 94.44 326 PHE B N 1
ATOM 4840 C CA . PHE B 1 326 ? -3.002 11.898 -12.43 1 94.44 326 PHE B CA 1
ATOM 4841 C C . PHE B 1 326 ? -2.225 11.867 -13.734 1 94.44 326 PHE B C 1
ATOM 4843 O O . PHE B 1 326 ? -1.092 12.344 -13.805 1 94.44 326 PHE B O 1
ATOM 4850 N N . LEU B 1 327 ? -2.857 11.305 -14.742 1 91.56 327 LEU B N 1
ATOM 4851 C CA . LEU B 1 327 ? -2.23 11.211 -16.047 1 91.56 327 LEU B CA 1
ATOM 4852 C C . LEU B 1 327 ? -1.882 12.594 -16.594 1 91.56 327 LEU B C 1
ATOM 4854 O O . LEU B 1 327 ? -0.793 12.797 -17.141 1 91.56 327 LEU B O 1
ATOM 4858 N N . GLY B 1 328 ? -2.746 13.531 -16.438 1 90.62 328 GLY B N 1
ATOM 4859 C CA . GLY B 1 328 ? -2.504 14.898 -16.875 1 90.62 328 GLY B CA 1
ATOM 4860 C C . GLY B 1 328 ? -1.317 15.547 -16.188 1 90.62 328 GLY B C 1
ATOM 4861 O O . GLY B 1 328 ? -0.534 16.25 -16.828 1 90.62 328 GLY B O 1
ATOM 4862 N N . LEU B 1 329 ? -1.195 15.289 -14.938 1 92.19 329 LEU B N 1
ATOM 4863 C CA . LEU B 1 329 ? -0.121 15.883 -14.148 1 92.19 329 LEU B CA 1
ATOM 4864 C C . LEU B 1 329 ? 1.229 15.289 -14.531 1 92.19 329 LEU B C 1
ATOM 4866 O O . LEU B 1 329 ? 2.201 16.016 -14.734 1 92.19 329 LEU B O 1
ATOM 4870 N N . VAL B 1 330 ? 1.321 13.961 -14.664 1 91.88 330 VAL B N 1
ATOM 4871 C CA . VAL B 1 330 ? 2.615 13.297 -14.797 1 91.88 330 VAL B CA 1
ATOM 4872 C C . VAL B 1 330 ? 3.061 13.328 -16.266 1 91.88 330 VAL B C 1
ATOM 4874 O O . VAL B 1 330 ? 4.234 13.102 -16.562 1 91.88 330 VAL B O 1
ATOM 4877 N N . GLN B 1 331 ? 2.193 13.5 -17.188 1 86.62 331 GLN B N 1
ATOM 4878 C CA . GLN B 1 331 ? 2.551 13.609 -18.594 1 86.62 331 GLN B CA 1
ATOM 4879 C C . GLN B 1 331 ? 3.008 15.023 -18.938 1 86.62 331 GLN B C 1
ATOM 4881 O O . GLN B 1 331 ? 3.785 15.211 -19.875 1 86.62 331 GLN B O 1
ATOM 4886 N N . ARG B 1 332 ? 2.457 16.016 -18.406 1 65.94 332 ARG B N 1
ATOM 4887 C CA . ARG B 1 332 ? 2.846 17.391 -18.688 1 65.94 332 ARG B CA 1
ATOM 4888 C C . ARG B 1 332 ? 4.32 17.625 -18.375 1 65.94 332 ARG B C 1
ATOM 4890 O O . ARG B 1 332 ? 4.996 18.391 -19.062 1 65.94 332 ARG B O 1
ATOM 4897 N N . GLU B 1 333 ? 4.801 17.219 -17.344 1 56.28 333 GLU B N 1
ATOM 4898 C CA . GLU B 1 333 ? 6.145 17.594 -16.906 1 56.28 333 GLU B CA 1
ATOM 4899 C C . GLU B 1 333 ? 7.203 16.969 -17.812 1 56.28 333 GLU B C 1
ATOM 4901 O O . GLU B 1 333 ? 8.344 17.438 -17.859 1 56.28 333 GLU B O 1
ATOM 4906 N N . ARG B 1 334 ? 7.043 15.773 -18.469 1 49 334 ARG B N 1
ATOM 4907 C CA . ARG B 1 334 ? 8.078 15.305 -19.391 1 49 334 ARG B CA 1
ATOM 4908 C C . ARG B 1 334 ? 8.266 16.281 -20.547 1 49 334 ARG B C 1
ATOM 4910 O O . ARG B 1 334 ? 9.281 16.234 -21.25 1 49 334 ARG B O 1
ATOM 4917 N N . THR B 1 335 ? 7.336 17.031 -20.891 1 35.94 335 THR B N 1
ATOM 4918 C CA . THR B 1 335 ? 7.559 17.953 -22 1 35.94 335 THR B CA 1
ATOM 4919 C C . THR B 1 335 ? 8.328 19.188 -21.547 1 35.94 335 THR B C 1
ATOM 4921 O O . THR B 1 335 ? 8.797 19.969 -22.359 1 35.94 335 THR B O 1
ATOM 4924 N N . GLN B 1 336 ? 8.445 19.484 -20.266 1 31.69 336 GLN B N 1
ATOM 4925 C CA . GLN B 1 336 ? 9.32 20.625 -20.031 1 31.69 336 GLN B CA 1
ATOM 4926 C C . GLN B 1 336 ? 10.75 20.172 -19.734 1 31.69 336 GLN B C 1
ATOM 4928 O O . GLN B 1 336 ? 10.961 19.203 -19.016 1 31.69 336 GLN B O 1
#

pLDDT: mean 83.33, std 16.98, range [31.59, 98.75]

Nearest PDB structures (foldseek):
  2gn1-assembly1_A  TM=8.588E-01  e=5.003E-26  Salmonella enterica subsp. enterica serovar Typhimurium
  8y1j-assembly1_B-2  TM=8.537E-01  e=1.669E-25  Pseudomonas aeruginosa PAO1
  8y1j-assembly1_A-2  TM=8.490E-01  e=2.225E-24  Pseudomonas aeruginosa PAO1
  5ybw-assembly1_A  TM=8.298E-01  e=3.879E-25  Anadara broughtonii
  8zkv-assembly1_D  TM=8.527E-01  e=1.857E-24  Escherichia coli K-12